Protein AF-A0A832VPX7-F1 (afdb_monomer)

Sequence (442 aa):
MYATSPMLKPSDLQRCLGSTMSDTVELDLESNPQAIRGYAFYDWAKSSFETSVTTAVLPAWFAYIFLKANGLEATVLGVSMTSDAIWSYSVSIAAIFVAILAPSLGVIADRRAIKIWWLRILTYLGAASTFLLAFAPMLGVSQQWVWLIVMFLMANVGLNGAGVFYNALLPHLGTDDEMDAISNRAYAYGYLGGGLLLAVHLIMFLSITGDWVIPFIMASSGVWWLGFACLTFAWVPEPPIENEMEVLGVADSAKFAFGELKKTFGQVTHFRTLFIYMIAYFFFIDGINSVSALAGIYGVTVLGLTTGNLIAIILIIQFVAAPCAIGFTILAKRTSTHYALSFSLVMWVVVIVGALSFAPLVLESHDEYDIQFDWDADGDGIADAEDDDTDGDWYSNAAEEEAGTDPLDPSSTPNPNPSIWLQQRLAGKGQYIVSVGDGTYE

pLDDT: mean 82.17, std 15.71, range [27.91, 98.06]

Foldseek 3Di:
DDDDDDDDDDDPPPPDDDDPDDPPPFLADAFDPLLLVLLLLLLLQLLLCLQLPQAFFVLQVLLVLCCVQDNQWDQDPNDTDGSLRVLLVLVVVLVVVLVLCLLLLLLCLQFDLCLLVQLLVLLCQQLVLLLCLLCLVVDDSNCSSVSSSVSVSSNSNSSSSSVSSSVSLLSNRHGPVCSLVSVLSSNLSNLCSNLVLLVVLLCCVVPDDDPSSSSVSSNVSSVSNNVSNVSSSVRNDRDDDDHHDDDDDSVRSSVVSVVVVVVVVVCCVVVVVVVVVVVVCVVQVCVVVSCSSSVRNCCCPFVVDDSSRSSVVSSVCSVVVSVVSVVLVVVCVVPNPVVSVVVVSVVVVVVVVVVVVSGDDDDDDQLSDQKHWAKQQQQPQDGCVRDQQRQPLPDGPVVCVVLVFDSNQSVGDSDPDGDPVSNVNSVPNMDIHIDGHPPPVD

Nearest PDB structures (foldseek):
  4ja3-assembly1_A  TM=6.221E-01  e=2.555E-04  Escherichia coli K-12
  4ja4-assembly3_C  TM=6.552E-01  e=1.780E-03  Escherichia coli K-12
  4ja4-assembly2_B  TM=5.791E-01  e=1.260E-03  Escherichia coli K-12
  4ja4-assembly1_A  TM=5.749E-01  e=1.633E-03  Escherichia coli K-12
  8dwi-assembly1_A  TM=6.825E-01  e=1.411E-02  Homo sapiens

Secondary structure (DSSP, 8-state):
-------PPPP-----SS----------PPP-HHHHHHHHHHHHHHHHIIIIIIIIIHHHHHHHHHHHHH-S-EEETTEEE-HHHHHHHHHHHHHHHHHHHHHHHHHHHHHSS-HHHHHHHHHHHHHHHHHHGGGGGGS-HHHHHHHHHHHHHHHHHHHHHHHHHHHTTGGGSS-TTTHHHHHHHHHHHHHHHHHHHHHHHHHHHHH---TTHHHHHHHHHHHHHHHHHHHHHHHSPPPP-SSPPP---HHHHHHHHHHHHHHHHHTTTTTHHHHHHHHHHHHHHHHHHHHHHHHHHHHHHTS---HHHHHHHHHHHHHHHHHHHHHHHHHHHHS-HHHHHHHHHHHHHHHHHHHHTTSPPPP-SGGG-SEEEEEESSSSSS-TTT-SSTT-SSS-HHHHHHHT--TT-TTS-SSSS--HHHHHHHTT--EEEEEE-GGGG-

Mean predicted aligned error: 12.52 Å

Radius of gyration: 31.64 Å; Cα contacts (8 Å, |Δi|>4): 541; chains: 1; bounding box: 98×52×101 Å

Solvent-accessible surface area (backbone atoms only — not comparable to full-atom values): 23846 Å² total; per-residue (Å²): 136,82,88,83,88,88,76,86,80,84,74,86,88,77,85,82,88,90,75,93,67,72,90,68,80,79,60,73,47,83,62,44,73,59,32,50,47,13,55,20,31,34,36,21,8,51,23,22,38,56,40,39,36,52,27,27,42,44,30,44,51,44,44,53,43,32,39,75,47,53,42,78,45,40,74,56,98,87,40,77,37,38,56,62,56,54,50,51,51,47,52,50,51,34,51,51,54,42,61,68,45,43,55,36,52,47,50,49,45,76,43,38,69,48,35,61,60,50,28,48,53,24,41,49,45,14,22,49,25,32,30,55,48,33,52,32,82,81,45,62,63,78,50,23,44,58,50,43,51,55,27,50,36,46,17,49,41,10,50,57,57,18,44,55,30,54,60,68,45,53,71,76,44,27,38,86,86,45,44,67,57,53,51,42,50,15,51,28,34,12,26,50,37,9,27,52,53,36,48,54,46,49,51,46,64,75,76,50,90,57,91,60,53,64,30,46,51,32,29,51,24,12,50,44,19,47,60,35,32,50,47,19,70,74,41,40,78,72,61,86,58,91,78,65,64,78,92,61,53,75,68,54,41,34,54,48,33,55,52,51,48,51,52,56,64,70,45,41,84,83,42,50,68,61,53,52,48,51,54,52,48,52,56,53,53,49,52,54,49,49,49,56,61,41,47,22,34,43,39,35,79,66,67,61,41,52,59,68,56,41,34,51,51,52,37,52,48,22,67,53,44,27,59,47,43,54,48,48,53,55,46,24,75,73,73,33,62,70,57,49,51,54,52,52,51,53,53,49,52,54,50,54,57,53,51,60,74,67,56,73,79,81,74,86,52,74,84,66,39,52,72,36,78,39,56,13,51,38,52,84,85,54,38,42,92,80,39,60,38,34,32,61,72,84,56,40,34,70,59,21,58,74,65,71,36,44,48,80,38,59,83,41,57,84,54,97,76,72,57,68,68,55,42,62,64,37,62,85,35,53,44,72,46,77,50,69,36,88,72,74,84,116

Structure (mmCIF, N/CA/C/O backbone):
data_AF-A0A832VPX7-F1
#
_entry.id   AF-A0A832VPX7-F1
#
loop_
_atom_site.group_PDB
_atom_site.id
_atom_site.type_symbol
_atom_site.label_atom_id
_atom_site.label_alt_id
_atom_site.label_comp_id
_atom_site.label_asym_id
_atom_site.label_entity_id
_atom_site.label_seq_id
_atom_site.pdbx_PDB_ins_code
_atom_site.Cartn_x
_atom_site.Cartn_y
_atom_site.Cartn_z
_atom_site.occupancy
_atom_site.B_iso_or_equiv
_atom_site.auth_seq_id
_atom_site.auth_comp_id
_atom_site.auth_asym_id
_atom_site.auth_atom_id
_atom_site.pdbx_PDB_model_num
ATOM 1 N N . MET A 1 1 ? -48.951 17.235 56.067 1.00 32.34 1 MET A N 1
ATOM 2 C CA . MET A 1 1 ? -49.097 15.839 56.521 1.00 32.34 1 MET A CA 1
ATOM 3 C C . MET A 1 1 ? -49.316 14.995 55.273 1.00 32.34 1 MET A C 1
ATOM 5 O O . MET A 1 1 ? -50.330 15.172 54.623 1.00 32.34 1 MET A O 1
ATOM 9 N N . TYR A 1 2 ? -48.285 14.218 54.927 1.00 31.38 2 TYR A N 1
ATOM 10 C CA . TYR A 1 2 ? -48.170 13.157 53.914 1.00 31.38 2 TYR A CA 1
ATOM 11 C C . TYR A 1 2 ? -48.470 13.438 52.430 1.00 31.38 2 TYR A C 1
ATOM 13 O O . TYR A 1 2 ? -49.609 13.509 51.987 1.00 31.38 2 TYR A O 1
ATOM 21 N N . ALA A 1 3 ? -47.369 13.499 51.673 1.00 28.36 3 ALA A N 1
ATOM 22 C CA . ALA A 1 3 ? -47.288 13.256 50.240 1.00 28.36 3 ALA A CA 1
ATOM 23 C C . ALA A 1 3 ? -47.460 11.756 49.943 1.00 28.36 3 ALA A C 1
ATOM 25 O O . ALA A 1 3 ? -46.963 10.913 50.691 1.00 28.36 3 ALA A O 1
ATOM 26 N N . THR A 1 4 ? -48.113 11.433 48.830 1.00 31.73 4 THR A N 1
ATOM 27 C CA . THR A 1 4 ? -48.219 10.071 48.293 1.00 31.73 4 THR A CA 1
ATOM 28 C C . THR A 1 4 ? -47.722 10.057 46.851 1.00 31.73 4 THR A C 1
ATOM 30 O O . THR A 1 4 ? -48.384 10.592 45.963 1.00 31.73 4 THR A O 1
ATOM 33 N N . SER A 1 5 ? -46.558 9.444 46.634 1.00 38.00 5 SER A N 1
ATOM 34 C CA . SER A 1 5 ? -46.060 9.026 45.318 1.00 38.00 5 SER A CA 1
ATOM 35 C C . SER A 1 5 ? -46.785 7.762 44.839 1.00 38.00 5 SER A C 1
ATOM 37 O O . SER A 1 5 ? -47.068 6.877 45.647 1.00 38.00 5 SER A O 1
ATOM 39 N N . PRO A 1 6 ? -47.009 7.626 43.526 1.00 34.66 6 PRO A N 1
ATOM 40 C CA . PRO A 1 6 ? -46.962 6.321 42.854 1.00 34.66 6 PRO A CA 1
ATOM 41 C C . PRO A 1 6 ? -46.186 6.439 41.523 1.00 34.66 6 PRO A C 1
ATOM 43 O O . PRO A 1 6 ? -46.134 7.509 40.935 1.00 34.66 6 PRO A O 1
ATOM 46 N N . MET A 1 7 ? -45.565 5.444 40.902 1.00 27.91 7 MET A N 1
ATOM 47 C CA . MET A 1 7 ? -45.319 4.020 41.118 1.00 27.91 7 MET A CA 1
ATOM 48 C C . MET A 1 7 ? -44.193 3.712 40.112 1.00 27.91 7 MET A C 1
ATOM 50 O O . MET A 1 7 ? -44.372 3.955 38.918 1.00 27.91 7 MET A O 1
ATOM 54 N N . LEU A 1 8 ? -43.044 3.200 40.557 1.00 31.41 8 LEU A N 1
ATOM 55 C CA . LEU A 1 8 ? -42.079 2.575 39.647 1.00 31.41 8 LEU A CA 1
ATOM 56 C C . LEU A 1 8 ? -42.660 1.218 39.223 1.00 31.41 8 LEU A C 1
ATOM 58 O O . LEU A 1 8 ? -43.088 0.436 40.074 1.00 31.41 8 LEU A O 1
ATOM 62 N N . LYS A 1 9 ? -42.730 0.966 37.912 1.00 29.75 9 LYS A N 1
ATOM 63 C CA . LYS A 1 9 ? -43.084 -0.353 37.366 1.00 29.75 9 LYS A CA 1
ATOM 64 C C . LYS A 1 9 ? -41.945 -1.350 37.651 1.00 29.75 9 LYS A C 1
ATOM 66 O O . LYS A 1 9 ? -40.792 -0.922 37.683 1.00 29.75 9 LYS A O 1
ATOM 71 N N . PRO A 1 10 ? -42.242 -2.644 37.866 1.00 31.52 10 PRO A N 1
ATOM 72 C CA . PRO A 1 10 ? -41.242 -3.625 38.277 1.00 31.52 10 PRO A CA 1
ATOM 73 C C . PRO A 1 10 ? -40.282 -3.928 37.126 1.00 31.52 10 PRO A C 1
ATOM 75 O O . PRO A 1 10 ? -40.724 -4.136 35.997 1.00 31.52 10 PRO A O 1
ATOM 78 N N . SER A 1 11 ? -38.987 -3.963 37.429 1.00 33.91 11 SER A N 1
ATOM 79 C CA . SER A 1 11 ? -37.958 -4.538 36.570 1.00 33.91 11 SER A CA 1
ATOM 80 C C . SER A 1 11 ? -38.158 -6.051 36.461 1.00 33.91 11 SER A C 1
ATOM 82 O O . SER A 1 11 ? -38.446 -6.723 37.454 1.00 33.91 11 SER A O 1
ATOM 84 N N . ASP A 1 12 ? -38.010 -6.581 35.246 1.00 33.22 12 ASP A N 1
ATOM 85 C CA . ASP A 1 12 ? -38.087 -8.008 34.937 1.00 33.22 12 ASP A CA 1
ATOM 86 C C . ASP A 1 12 ? -36.925 -8.767 35.595 1.00 33.22 12 ASP A C 1
ATOM 88 O O . ASP A 1 12 ? -35.860 -9.011 35.028 1.00 33.22 12 ASP A O 1
ATOM 92 N N . LEU A 1 13 ? -37.158 -9.147 36.846 1.00 31.12 13 LEU A N 1
ATOM 93 C CA . LEU A 1 13 ? -36.288 -9.919 37.726 1.00 31.12 13 LEU A CA 1
ATOM 94 C C . LEU A 1 13 ? -36.366 -11.418 37.377 1.00 31.12 13 LEU A C 1
ATOM 96 O O . LEU A 1 13 ? -36.665 -12.258 38.222 1.00 31.12 13 LEU A O 1
ATOM 100 N N . GLN A 1 14 ? -36.130 -11.756 36.104 1.00 31.05 14 GLN A N 1
ATOM 101 C CA . GLN A 1 14 ? -36.179 -13.140 35.608 1.00 31.05 14 GLN A CA 1
ATOM 102 C C . GLN A 1 14 ? -34.915 -13.584 34.852 1.00 31.05 14 GLN A C 1
ATOM 104 O O . GLN A 1 14 ? -34.937 -14.548 34.091 1.00 31.05 14 GLN A O 1
ATOM 109 N N . ARG A 1 15 ? -33.775 -12.940 35.127 1.00 31.83 15 ARG A N 1
ATOM 110 C CA . ARG A 1 15 ? -32.436 -13.472 34.821 1.00 31.83 15 ARG A CA 1
ATOM 111 C C . ARG A 1 15 ? -31.688 -13.809 36.111 1.00 31.83 15 ARG A C 1
ATOM 113 O O . ARG A 1 15 ? -30.682 -13.203 36.445 1.00 31.83 15 ARG A O 1
ATOM 120 N N . CYS A 1 16 ? -32.174 -14.808 36.838 1.00 33.25 16 CYS A N 1
ATOM 121 C CA . CYS A 1 16 ? -31.364 -15.512 37.827 1.00 33.25 16 CYS A CA 1
ATOM 122 C C . CYS A 1 16 ? -31.301 -16.984 37.432 1.00 33.25 16 CYS A C 1
ATOM 124 O O . CYS A 1 16 ? -32.295 -17.689 37.575 1.00 33.25 16 CYS A O 1
ATOM 126 N N . LEU A 1 17 ? -30.128 -17.419 36.955 1.00 31.73 17 LEU A N 1
ATOM 127 C CA . LEU A 1 17 ? -29.342 -18.551 37.479 1.00 31.73 17 LEU A CA 1
ATOM 128 C C . LEU A 1 17 ? -28.473 -19.170 36.372 1.00 31.73 17 LEU A C 1
ATOM 130 O O . LEU A 1 17 ? -28.977 -19.854 35.487 1.00 31.73 17 LEU A O 1
ATOM 134 N N . GLY A 1 18 ? -27.153 -18.992 36.498 1.00 28.08 18 GLY A N 1
ATOM 135 C CA . GLY A 1 18 ? -26.171 -19.901 35.900 1.00 28.08 18 GLY A CA 1
ATOM 136 C C . GLY A 1 18 ? -25.191 -19.280 34.910 1.00 28.08 18 GLY A C 1
ATOM 137 O O . GLY A 1 18 ? -25.261 -19.592 33.731 1.00 28.08 18 GLY A O 1
ATOM 138 N N . SER A 1 19 ? -24.270 -18.444 35.396 1.00 29.44 19 SER A N 1
ATOM 139 C CA . SER A 1 19 ? -22.859 -18.358 34.970 1.00 29.44 19 SER A CA 1
ATOM 140 C C . SER A 1 19 ? -22.314 -17.012 35.441 1.00 29.44 19 SER A C 1
ATOM 142 O O . SER A 1 19 ? -22.649 -15.971 34.886 1.00 29.44 19 SER A O 1
ATOM 144 N N . THR A 1 20 ? -21.501 -17.020 36.493 1.00 31.39 20 THR A N 1
ATOM 145 C CA . THR A 1 20 ? -20.632 -15.894 36.843 1.00 31.39 20 THR A CA 1
ATOM 146 C C . THR A 1 20 ? -19.530 -15.811 35.783 1.00 31.39 20 THR A C 1
ATOM 148 O O . THR A 1 20 ? -18.420 -16.297 35.998 1.00 31.39 20 THR A O 1
ATOM 151 N N . MET A 1 21 ? -19.851 -15.282 34.600 1.00 33.69 21 MET A N 1
ATOM 152 C CA . MET A 1 21 ? -18.835 -14.678 33.744 1.00 33.69 21 MET A CA 1
ATOM 153 C C . MET A 1 21 ? -18.564 -13.289 34.300 1.00 33.69 21 MET A C 1
ATOM 155 O O . MET A 1 21 ? -19.514 -12.566 34.571 1.00 33.69 21 MET A O 1
ATOM 159 N N . SER A 1 22 ? -17.274 -13.026 34.519 1.00 31.72 22 SER A N 1
ATOM 160 C CA . SER A 1 22 ? -16.614 -11.737 34.738 1.00 31.72 22 SER A CA 1
ATOM 161 C C . SER A 1 22 ? -17.558 -10.545 34.815 1.00 31.72 22 SER A C 1
ATOM 163 O O . SER A 1 22 ? -18.220 -10.257 33.825 1.00 31.72 22 SER A O 1
ATOM 165 N N . ASP A 1 23 ? -17.536 -9.821 35.935 1.00 31.80 23 ASP A N 1
ATOM 166 C CA . ASP A 1 23 ? -17.990 -8.434 35.994 1.00 31.80 23 ASP A CA 1
ATOM 167 C C . ASP A 1 23 ? -17.291 -7.665 34.856 1.00 31.80 23 ASP A C 1
ATOM 169 O O . ASP A 1 23 ? -16.138 -7.246 34.968 1.00 31.80 23 ASP A O 1
ATOM 173 N N . THR A 1 24 ? -17.929 -7.602 33.689 1.00 35.62 24 THR A N 1
ATOM 174 C CA . THR A 1 24 ? -17.541 -6.726 32.596 1.00 35.62 24 THR A CA 1
ATOM 175 C C . THR A 1 24 ? -17.817 -5.343 33.132 1.00 35.62 24 THR A C 1
ATOM 177 O O . THR A 1 24 ? -18.966 -5.003 33.398 1.00 35.62 24 THR A O 1
ATOM 180 N N . VAL A 1 25 ? -16.753 -4.587 33.388 1.00 38.84 25 VAL A N 1
ATOM 181 C CA . VAL A 1 25 ? -16.848 -3.147 33.608 1.00 38.84 25 VAL A CA 1
ATOM 182 C C . VAL A 1 25 ? -17.647 -2.607 32.425 1.00 38.84 25 VAL A C 1
ATOM 184 O O . VAL A 1 25 ? -17.141 -2.612 31.306 1.00 38.84 25 VAL A O 1
ATOM 187 N N . GLU A 1 26 ? -18.914 -2.259 32.653 1.00 37.91 26 GLU A N 1
ATOM 188 C CA . GLU A 1 26 ? -19.774 -1.635 31.651 1.00 37.91 26 GLU A CA 1
ATOM 189 C C . GLU A 1 26 ? -19.135 -0.284 31.313 1.00 37.91 26 GLU A C 1
ATOM 191 O O . GLU A 1 26 ? -19.320 0.711 32.014 1.00 37.91 26 GLU A O 1
ATOM 196 N N . LEU A 1 27 ? -18.329 -0.256 30.250 1.00 46.91 27 LEU A N 1
ATOM 197 C CA . LEU A 1 27 ? -17.845 0.962 29.600 1.00 46.91 27 LEU A CA 1
ATOM 198 C C . LEU A 1 27 ? -18.983 1.574 28.757 1.00 46.91 27 LEU A C 1
ATOM 200 O O . LEU A 1 27 ? -18.771 1.991 27.622 1.00 46.91 27 LEU A O 1
ATOM 204 N N . ASP A 1 28 ? -20.203 1.612 29.300 1.00 46.22 28 ASP A N 1
ATOM 205 C CA . ASP A 1 28 ? -21.396 2.134 28.633 1.00 46.22 28 ASP A CA 1
ATOM 206 C C . ASP A 1 28 ? -21.359 3.669 28.648 1.00 46.22 28 ASP A C 1
ATOM 208 O O . ASP A 1 28 ? -21.988 4.354 29.459 1.00 46.22 28 ASP A O 1
ATOM 212 N N . LEU A 1 29 ? -20.561 4.232 27.743 1.00 58.62 29 LEU A N 1
ATOM 213 C CA . LEU A 1 29 ? -20.597 5.648 27.395 1.00 58.62 29 LEU A CA 1
ATOM 214 C C . LEU A 1 29 ? -21.685 5.866 26.338 1.00 58.62 29 LEU A C 1
ATOM 216 O O . LEU A 1 29 ? -21.702 5.190 25.310 1.00 58.62 29 LEU A O 1
ATOM 220 N N . GLU A 1 30 ? -22.578 6.840 26.557 1.00 63.47 30 GLU A N 1
ATOM 221 C CA . GLU A 1 30 ? -23.549 7.245 25.533 1.00 63.47 30 GLU A CA 1
ATOM 222 C C . GLU A 1 30 ? -22.826 7.575 24.216 1.00 63.47 30 GLU A C 1
ATOM 224 O O . GLU A 1 30 ? -21.922 8.417 24.168 1.00 63.47 30 GLU A O 1
ATOM 229 N N . SER A 1 31 ? -23.247 6.919 23.131 1.00 71.50 31 SER A N 1
ATOM 230 C CA . SER A 1 31 ? -22.657 7.075 21.804 1.00 71.50 31 SER A CA 1
ATOM 231 C C . SER A 1 31 ? -22.682 8.547 21.372 1.00 71.50 31 SER A C 1
ATOM 233 O O . SER A 1 31 ? -23.756 9.141 21.233 1.00 71.50 31 SER A O 1
ATOM 235 N N . ASN A 1 32 ? -21.517 9.152 21.122 1.00 82.88 32 ASN A N 1
ATOM 236 C CA . ASN A 1 32 ? -21.440 10.513 20.587 1.00 82.88 32 ASN A CA 1
ATOM 237 C C . ASN A 1 32 ? -21.381 10.468 19.046 1.00 82.88 32 ASN A C 1
ATOM 239 O O . ASN A 1 32 ? -20.346 10.084 18.484 1.00 82.88 32 ASN A O 1
ATOM 243 N N . PRO A 1 33 ? -22.425 10.927 18.321 1.00 85.56 33 PRO A N 1
ATOM 244 C CA . PRO A 1 33 ? -22.461 10.859 16.859 1.00 85.56 33 PRO A CA 1
ATOM 245 C C . PRO A 1 33 ? -21.316 11.616 16.176 1.00 85.56 33 PRO A C 1
ATOM 247 O O . PRO A 1 33 ? -20.898 11.251 15.074 1.00 85.56 33 PRO A O 1
ATOM 250 N N . GLN A 1 34 ? -20.807 12.679 16.809 1.00 88.69 34 GLN A N 1
ATOM 251 C CA . GLN A 1 34 ? -19.684 13.453 16.288 1.00 88.69 34 GLN A CA 1
ATOM 252 C C . GLN A 1 34 ? -18.368 12.677 16.406 1.00 88.69 34 GLN A C 1
ATOM 254 O O . GLN A 1 34 ? -17.597 12.650 15.445 1.00 88.69 34 GLN A O 1
ATOM 259 N N . ALA A 1 35 ? -18.141 11.994 17.530 1.00 88.12 35 ALA A N 1
ATOM 260 C CA . ALA A 1 35 ? -16.948 11.178 17.742 1.00 88.12 35 ALA A CA 1
ATOM 261 C C . ALA A 1 35 ? -16.935 9.951 16.814 1.00 88.12 35 ALA A C 1
ATOM 263 O O . ALA A 1 35 ? -15.921 9.679 16.176 1.00 88.12 35 ALA A O 1
ATOM 264 N N . ILE A 1 36 ? -18.081 9.284 16.627 1.00 89.62 36 ILE A N 1
ATOM 265 C CA . ILE A 1 36 ? -18.231 8.165 15.676 1.00 89.62 36 ILE A CA 1
ATOM 266 C C . ILE A 1 36 ? -17.919 8.611 14.242 1.00 89.62 36 ILE A C 1
ATOM 268 O O . ILE A 1 36 ? -17.234 7.914 13.494 1.00 89.62 36 ILE A O 1
ATOM 272 N N . ARG A 1 37 ? -18.393 9.798 13.841 1.00 91.06 37 ARG A N 1
ATOM 273 C CA . ARG A 1 37 ? -18.043 10.376 12.536 1.00 91.06 37 ARG A CA 1
ATOM 274 C C . ARG A 1 37 ? -16.554 10.682 12.438 1.00 91.06 37 ARG A C 1
ATOM 276 O O . ARG A 1 37 ? -15.956 10.354 11.421 1.00 91.06 37 ARG A O 1
ATOM 283 N N . GLY A 1 38 ? -15.959 11.279 13.470 1.00 92.25 38 GLY A N 1
ATOM 284 C CA . GLY A 1 38 ? -14.518 11.528 13.530 1.00 92.25 38 GLY A CA 1
ATOM 285 C C . GLY A 1 38 ? -13.700 10.247 13.371 1.00 92.25 38 GLY A C 1
ATOM 286 O O . GLY A 1 38 ? -12.749 10.230 12.593 1.00 92.25 38 GLY A O 1
ATOM 287 N N . TYR A 1 39 ? -14.117 9.166 14.031 1.00 93.81 39 TYR A N 1
ATOM 288 C CA . TYR A 1 39 ? -13.518 7.840 13.901 1.00 93.81 39 TYR A CA 1
ATOM 289 C C . TYR A 1 39 ? -13.614 7.298 12.466 1.00 93.81 39 TYR A C 1
ATOM 291 O O . TYR A 1 39 ? -12.612 6.858 11.908 1.00 93.81 39 TYR A O 1
ATOM 299 N N . ALA A 1 40 ? -14.777 7.417 11.820 1.00 94.12 40 ALA A N 1
ATOM 300 C CA . ALA A 1 40 ? -14.960 7.004 10.426 1.00 94.12 40 ALA A CA 1
ATOM 301 C C . ALA A 1 40 ? -14.161 7.861 9.421 1.00 94.12 40 ALA A C 1
ATOM 303 O O . ALA A 1 40 ? -13.686 7.355 8.405 1.00 94.12 40 ALA A O 1
ATOM 304 N N . PHE A 1 41 ? -13.969 9.156 9.697 1.00 95.38 41 PHE A N 1
ATOM 305 C CA . PHE A 1 41 ? -13.137 10.026 8.860 1.00 95.38 41 PHE A CA 1
ATOM 306 C C . PHE A 1 41 ? -11.647 9.674 8.911 1.00 95.38 41 PHE A C 1
ATOM 308 O O . PHE A 1 41 ? -10.923 10.026 7.982 1.00 95.38 41 PHE A O 1
ATOM 315 N N . TYR A 1 42 ? -11.187 8.962 9.942 1.00 96.44 42 TYR A N 1
ATOM 316 C CA . TYR A 1 42 ? -9.806 8.491 9.981 1.00 96.44 42 TYR A CA 1
ATOM 317 C C . TYR A 1 42 ? -9.568 7.384 8.947 1.00 96.44 42 TYR A C 1
ATOM 319 O O . TYR A 1 42 ? -8.592 7.448 8.201 1.00 96.44 42 TYR A O 1
ATOM 327 N N . ASP A 1 43 ? -10.494 6.422 8.852 1.00 95.31 43 ASP A N 1
ATOM 328 C CA . ASP A 1 43 ? -10.488 5.398 7.801 1.00 95.31 43 ASP A CA 1
ATOM 329 C C . ASP A 1 43 ? -10.560 6.051 6.415 1.00 95.31 43 ASP A C 1
ATOM 331 O O . ASP A 1 43 ? -9.712 5.797 5.563 1.00 95.31 43 ASP A O 1
ATOM 335 N N . TRP A 1 44 ? -11.492 6.993 6.214 1.00 96.25 44 TRP A N 1
ATOM 336 C CA . TRP A 1 44 ? -11.584 7.795 4.982 1.00 96.25 44 TRP A CA 1
ATOM 337 C C . TRP A 1 44 ? -10.249 8.448 4.597 1.00 96.25 44 TRP A C 1
ATOM 339 O O . TRP A 1 44 ? -9.879 8.502 3.421 1.00 96.25 44 TRP A O 1
ATOM 349 N N . ALA A 1 45 ? -9.538 8.980 5.590 1.00 96.62 45 ALA A N 1
ATOM 350 C CA . ALA A 1 45 ? -8.277 9.665 5.396 1.00 96.62 45 ALA A CA 1
ATOM 351 C C . ALA A 1 45 ? -7.166 8.689 4.994 1.00 96.62 45 ALA A C 1
ATOM 353 O O . ALA A 1 45 ? -6.563 8.852 3.930 1.00 96.62 45 ALA A O 1
ATOM 354 N N . LYS A 1 46 ? -6.907 7.665 5.816 1.00 95.62 46 LYS A N 1
ATOM 355 C CA . LYS A 1 46 ? -5.791 6.731 5.608 1.00 95.62 46 LYS A CA 1
ATOM 356 C C . LYS A 1 46 ? -5.973 5.864 4.363 1.00 95.62 46 LYS A C 1
ATOM 358 O O . LYS A 1 46 ? -4.989 5.527 3.709 1.00 95.62 46 LYS A O 1
ATOM 363 N N . SER A 1 47 ? -7.217 5.572 3.977 1.00 95.56 47 SER A N 1
ATOM 364 C CA . SER A 1 47 ? -7.495 4.747 2.801 1.00 95.56 47 SER A CA 1
ATOM 365 C C . SER A 1 47 ? -7.056 5.388 1.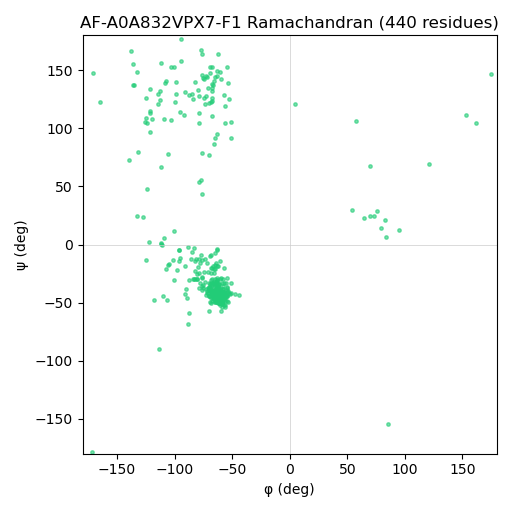487 1.00 95.56 47 SER A C 1
ATOM 367 O O . SER A 1 47 ? -6.875 4.672 0.506 1.00 95.56 47 SER A O 1
ATOM 369 N N . SER A 1 48 ? -6.805 6.701 1.441 1.00 94.81 48 SER A N 1
ATOM 370 C CA . SER A 1 48 ? -6.139 7.328 0.288 1.00 94.81 48 SER A CA 1
ATOM 371 C C . SER A 1 48 ? -4.748 6.742 0.024 1.00 94.81 48 SER A C 1
ATOM 373 O O . SER A 1 48 ? -4.424 6.430 -1.121 1.00 94.81 48 SER A O 1
ATOM 375 N N . PHE A 1 49 ? -3.958 6.518 1.077 1.00 95.44 49 PHE A N 1
ATOM 376 C CA . PHE A 1 49 ? -2.658 5.862 0.992 1.00 95.44 49 PHE A CA 1
ATOM 377 C C . PHE A 1 49 ? -2.811 4.381 0.625 1.00 95.44 49 PHE A C 1
ATOM 379 O O . PHE A 1 49 ? -2.209 3.932 -0.344 1.00 95.44 49 PHE A O 1
ATOM 386 N N . GLU A 1 50 ? -3.672 3.634 1.322 1.00 93.69 50 GLU A N 1
ATOM 387 C CA . GLU A 1 50 ? -3.867 2.192 1.075 1.00 93.69 50 GLU A CA 1
ATOM 388 C C . GLU A 1 50 ? -4.300 1.899 -0.376 1.00 93.69 50 GLU A C 1
ATOM 390 O O . GLU A 1 50 ? -3.841 0.944 -1.005 1.00 93.69 50 GLU A O 1
ATOM 395 N N . THR A 1 51 ? -5.154 2.751 -0.944 1.00 94.00 51 THR A N 1
ATOM 396 C CA . THR A 1 51 ? -5.695 2.558 -2.296 1.00 94.00 51 THR A CA 1
ATOM 397 C C . THR A 1 51 ? -4.801 3.154 -3.377 1.00 94.00 51 THR A C 1
ATOM 399 O O . THR A 1 51 ? -4.329 2.454 -4.265 1.00 94.00 51 THR A O 1
ATOM 402 N N . SER A 1 52 ? -4.530 4.457 -3.323 1.00 94.50 52 SER A N 1
ATOM 403 C CA . SER A 1 52 ? -3.811 5.130 -4.407 1.00 94.50 52 SER A CA 1
ATOM 404 C C . SER A 1 52 ? -2.323 4.824 -4.376 1.00 94.50 52 SER A C 1
ATOM 406 O O . SER A 1 52 ? -1.715 4.629 -5.425 1.00 94.50 52 SER A O 1
ATOM 408 N N . VAL A 1 53 ? -1.732 4.756 -3.185 1.00 94.69 53 VAL A N 1
ATOM 409 C CA . VAL A 1 53 ? -0.295 4.546 -3.034 1.00 94.69 53 VAL A CA 1
ATOM 410 C C . VAL A 1 53 ? -0.012 3.053 -3.008 1.00 94.69 53 VAL A C 1
ATOM 412 O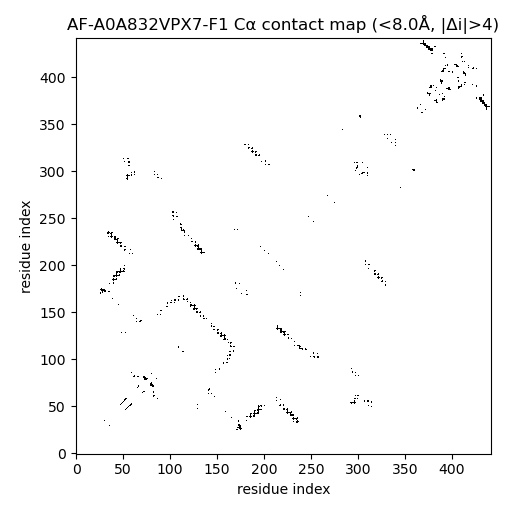 O . VAL A 1 53 ? 0.513 2.547 -3.987 1.00 94.69 53 VAL A O 1
ATOM 415 N N . THR A 1 54 ? -0.418 2.333 -1.962 1.00 92.31 54 THR A N 1
ATOM 416 C CA . THR A 1 54 ? -0.009 0.936 -1.744 1.00 92.31 54 THR A CA 1
ATOM 417 C C . THR A 1 54 ? -0.452 -0.022 -2.847 1.00 92.31 54 THR A C 1
ATOM 419 O O . THR A 1 54 ? 0.310 -0.924 -3.180 1.00 92.31 54 THR A O 1
ATOM 422 N N . THR A 1 55 ? -1.645 0.152 -3.423 1.00 92.19 55 THR A N 1
ATOM 423 C CA . THR A 1 55 ? -2.216 -0.845 -4.348 1.00 92.19 55 THR A CA 1
ATOM 424 C C . THR A 1 55 ? -2.265 -0.396 -5.802 1.00 92.19 55 THR A C 1
ATOM 426 O O . THR A 1 55 ? -1.902 -1.175 -6.677 1.00 92.19 55 THR A O 1
ATOM 429 N N . ALA A 1 56 ? -2.691 0.834 -6.094 1.00 94.00 56 ALA A N 1
ATOM 430 C CA . ALA A 1 56 ? -3.013 1.215 -7.469 1.00 94.00 56 ALA A CA 1
ATOM 431 C C . ALA A 1 56 ? -1.850 1.825 -8.268 1.00 94.00 56 ALA A C 1
ATOM 433 O O . ALA A 1 56 ? -1.711 1.524 -9.451 1.00 94.00 56 ALA A O 1
ATOM 434 N N . VAL A 1 57 ? -1.050 2.718 -7.670 1.00 95.00 57 VAL A N 1
ATOM 435 C CA . VAL A 1 57 ? -0.111 3.562 -8.439 1.00 95.00 57 VAL A CA 1
ATOM 436 C C . VAL A 1 57 ? 1.349 3.324 -8.073 1.00 95.00 57 VAL A C 1
ATOM 438 O O . VAL A 1 57 ? 2.175 3.178 -8.975 1.00 95.00 57 VAL A O 1
ATOM 441 N N . LEU A 1 58 ? 1.696 3.286 -6.779 1.00 94.75 58 LEU A N 1
ATOM 442 C CA . LEU A 1 58 ? 3.102 3.182 -6.372 1.00 94.75 58 LEU A CA 1
ATOM 443 C C . LEU A 1 58 ? 3.762 1.871 -6.820 1.00 94.75 58 LEU A C 1
ATOM 445 O O . LEU A 1 58 ? 4.889 1.974 -7.290 1.00 94.75 58 LEU A O 1
ATOM 449 N N . PRO A 1 59 ? 3.127 0.683 -6.753 1.00 93.06 59 PRO A N 1
ATOM 450 C CA . PRO A 1 59 ? 3.751 -0.550 -7.233 1.00 93.06 59 PRO A CA 1
ATOM 451 C C . PRO A 1 59 ? 4.148 -0.477 -8.710 1.00 93.06 59 PRO A C 1
ATOM 453 O O . PRO A 1 59 ? 5.286 -0.775 -9.065 1.00 93.06 59 PRO A O 1
ATOM 456 N N . ALA A 1 60 ? 3.237 0.007 -9.559 1.00 92.62 60 ALA A N 1
ATOM 457 C CA . ALA A 1 60 ? 3.476 0.177 -10.989 1.00 92.62 60 ALA A CA 1
ATOM 458 C C . ALA A 1 60 ? 4.602 1.184 -11.257 1.00 92.62 60 ALA A C 1
ATOM 460 O O . ALA A 1 60 ? 5.504 0.947 -12.061 1.00 92.62 60 ALA A O 1
ATOM 461 N N . TRP A 1 61 ? 4.565 2.318 -10.552 1.00 93.62 61 TRP A N 1
ATOM 462 C CA . TRP A 1 61 ? 5.586 3.348 -10.683 1.00 93.62 61 TRP A CA 1
ATOM 463 C C . TRP A 1 61 ? 6.949 2.868 -10.179 1.00 93.62 61 TRP A C 1
ATOM 465 O O . TRP A 1 61 ? 7.962 3.112 -10.827 1.00 93.62 61 TRP A O 1
ATOM 475 N N . PHE A 1 62 ? 6.978 2.138 -9.066 1.00 93.94 62 PHE A N 1
ATOM 476 C CA . PHE A 1 62 ? 8.183 1.542 -8.512 1.00 93.94 62 PHE A CA 1
ATOM 477 C C . PHE A 1 62 ? 8.803 0.534 -9.483 1.00 93.94 62 PHE A C 1
ATOM 479 O O . PHE A 1 62 ? 9.990 0.659 -9.769 1.00 93.94 62 PHE A O 1
ATOM 486 N N . ALA A 1 63 ? 8.017 -0.394 -10.040 1.00 91.88 63 ALA A N 1
ATOM 487 C CA . ALA A 1 63 ? 8.495 -1.363 -11.029 1.00 91.88 63 ALA A CA 1
ATOM 488 C C . ALA A 1 63 ? 9.128 -0.667 -12.243 1.00 91.88 63 ALA A C 1
ATOM 490 O O . ALA A 1 63 ? 10.235 -1.009 -12.655 1.00 91.88 63 ALA A O 1
ATOM 491 N N . TYR A 1 64 ? 8.475 0.378 -12.761 1.00 91.56 64 TYR A N 1
ATOM 492 C CA . TYR A 1 64 ? 8.998 1.171 -13.874 1.00 91.56 64 TYR A CA 1
ATOM 493 C C . TYR A 1 64 ? 10.319 1.881 -13.535 1.00 91.56 64 TYR A C 1
ATOM 495 O O . TYR A 1 64 ? 11.276 1.832 -14.308 1.00 91.56 64 TYR A O 1
ATOM 503 N N . ILE A 1 65 ? 10.395 2.545 -12.378 1.00 92.19 65 ILE A N 1
ATOM 504 C CA . ILE A 1 65 ? 11.607 3.257 -11.948 1.00 92.19 65 ILE A CA 1
ATOM 505 C C . ILE A 1 65 ? 12.744 2.277 -11.651 1.00 92.19 65 ILE A C 1
ATOM 507 O O . ILE A 1 65 ? 13.894 2.564 -11.978 1.00 92.19 65 ILE A O 1
ATOM 511 N N . PHE A 1 66 ? 12.431 1.120 -11.071 1.00 91.25 66 PHE A N 1
ATOM 512 C CA . PHE A 1 66 ? 13.390 0.052 -10.831 1.00 91.25 66 PHE A CA 1
ATOM 513 C C . PHE A 1 66 ? 13.979 -0.471 -12.142 1.00 91.25 66 PHE A C 1
ATOM 515 O O . PHE A 1 66 ? 15.201 -0.488 -12.282 1.00 91.25 66 PHE A O 1
ATOM 522 N N . LEU A 1 67 ? 13.120 -0.799 -13.114 1.00 89.50 67 LEU A N 1
ATOM 523 C CA . LEU A 1 67 ? 13.527 -1.251 -14.444 1.00 89.50 67 LEU A CA 1
ATOM 524 C C . LEU A 1 67 ? 14.432 -0.220 -15.125 1.00 89.50 67 LEU A C 1
ATOM 526 O O . LEU A 1 67 ? 15.490 -0.553 -15.650 1.00 89.50 67 LEU A O 1
ATOM 530 N N . LYS A 1 68 ? 14.054 1.060 -15.053 1.00 88.00 68 LYS A N 1
ATOM 531 C CA . LYS A 1 68 ? 14.834 2.164 -15.621 1.00 88.00 68 LYS A CA 1
ATOM 532 C C . LYS A 1 68 ? 16.198 2.355 -14.946 1.00 88.00 68 LYS A C 1
ATOM 534 O O . LYS A 1 68 ? 17.120 2.860 -15.583 1.00 88.00 68 LYS A O 1
ATOM 539 N N . ALA A 1 69 ? 16.318 2.023 -13.663 1.00 88.38 69 ALA A N 1
ATOM 540 C CA . ALA A 1 69 ? 17.533 2.234 -12.885 1.00 88.38 69 ALA A CA 1
ATOM 541 C C . ALA A 1 69 ? 18.507 1.049 -12.933 1.00 88.38 69 ALA A C 1
ATOM 543 O O . ALA A 1 69 ? 19.714 1.284 -12.953 1.00 88.38 69 ALA A O 1
ATOM 544 N N . ASN A 1 70 ? 18.000 -0.188 -12.924 1.00 86.69 70 ASN A N 1
ATOM 545 C CA . ASN A 1 70 ? 18.811 -1.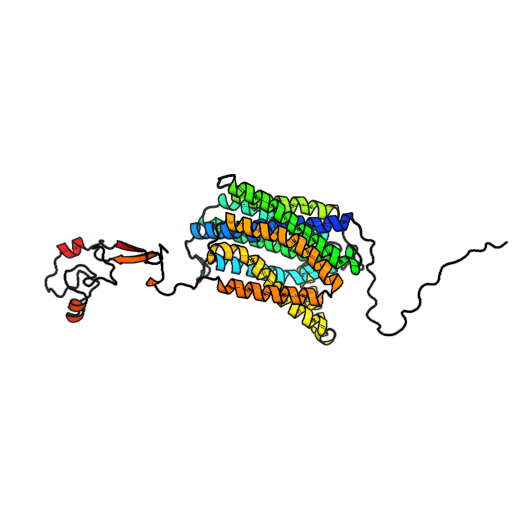397 -12.736 1.00 86.69 70 ASN A CA 1
ATOM 546 C C . ASN A 1 70 ? 18.654 -2.440 -13.858 1.00 86.69 70 ASN A C 1
ATOM 548 O O . ASN A 1 70 ? 19.474 -3.344 -13.944 1.00 86.69 70 ASN A O 1
ATOM 552 N N . GLY A 1 71 ? 17.643 -2.324 -14.725 1.00 84.50 71 GLY A N 1
ATOM 553 C CA . GLY A 1 71 ? 17.246 -3.404 -15.633 1.00 84.50 71 GLY A CA 1
ATOM 554 C C . GLY A 1 71 ? 16.279 -4.387 -14.963 1.00 84.50 71 GLY A C 1
ATOM 555 O O . GLY A 1 71 ? 15.538 -4.012 -14.054 1.00 84.50 71 GLY A O 1
ATOM 556 N N . LEU A 1 72 ? 16.247 -5.634 -15.439 1.00 83.19 72 LEU A N 1
ATOM 557 C CA . LEU A 1 72 ? 15.322 -6.664 -14.939 1.00 83.19 72 LEU A CA 1
ATOM 558 C C . LEU A 1 72 ? 15.624 -7.077 -13.491 1.00 83.19 72 LEU A C 1
ATOM 560 O O . LEU A 1 72 ? 14.708 -7.344 -12.712 1.00 83.19 72 LEU A O 1
ATOM 564 N N . GLU A 1 73 ? 16.900 -7.057 -13.114 1.00 86.62 73 GLU A N 1
ATOM 565 C CA . GLU A 1 73 ? 17.373 -7.475 -11.800 1.00 86.62 73 GLU A CA 1
ATOM 566 C C . GLU A 1 73 ? 18.338 -6.448 -11.209 1.00 86.62 73 GLU A C 1
ATOM 568 O O . GLU A 1 73 ? 19.102 -5.796 -11.917 1.00 86.62 73 GLU A O 1
ATOM 573 N N . ALA A 1 74 ? 18.338 -6.334 -9.882 1.00 83.75 74 ALA A N 1
ATOM 574 C CA . ALA A 1 74 ? 19.362 -5.611 -9.143 1.00 83.75 74 ALA A CA 1
ATOM 575 C C . ALA A 1 74 ? 20.037 -6.549 -8.147 1.00 83.75 74 ALA A C 1
ATOM 577 O O . ALA A 1 74 ? 19.369 -7.255 -7.391 1.00 83.75 74 ALA A O 1
ATOM 578 N N . THR A 1 75 ? 21.367 -6.517 -8.094 1.00 83.44 75 THR A N 1
ATOM 579 C CA . THR A 1 75 ? 22.117 -7.233 -7.061 1.00 83.44 75 THR A CA 1
ATOM 580 C C . THR A 1 75 ? 22.073 -6.446 -5.754 1.00 83.44 75 THR A C 1
ATOM 582 O O . THR A 1 75 ? 22.771 -5.445 -5.582 1.00 83.44 75 THR A O 1
ATOM 585 N N . VAL A 1 76 ? 21.264 -6.911 -4.804 1.00 78.31 76 VAL A N 1
ATOM 586 C CA . VAL A 1 76 ? 21.144 -6.337 -3.460 1.00 78.31 76 VAL A CA 1
ATOM 587 C C . VAL A 1 76 ? 21.704 -7.342 -2.457 1.00 78.31 76 VAL A C 1
ATOM 589 O O . VAL A 1 76 ? 21.289 -8.494 -2.418 1.00 78.31 76 VAL A O 1
ATOM 592 N N . LEU A 1 77 ? 22.683 -6.922 -1.646 1.00 80.19 77 LEU A N 1
ATOM 593 C CA . LEU A 1 77 ? 23.339 -7.781 -0.642 1.00 80.19 77 LEU A CA 1
ATOM 594 C C . LEU A 1 77 ? 23.916 -9.100 -1.211 1.00 80.19 77 LEU A C 1
ATOM 596 O O . LEU A 1 77 ? 24.002 -10.098 -0.500 1.00 80.19 77 LEU A O 1
ATOM 600 N N . GLY A 1 78 ? 24.337 -9.097 -2.481 1.00 79.25 78 GLY A N 1
ATOM 601 C CA . GLY A 1 78 ? 24.913 -10.266 -3.157 1.00 79.25 78 GLY A CA 1
ATOM 602 C C . GLY A 1 78 ? 23.890 -11.241 -3.749 1.00 79.25 78 GLY A C 1
ATOM 603 O O . GLY A 1 78 ? 24.291 -12.290 -4.241 1.00 79.25 78 GLY A O 1
ATOM 604 N N . VAL A 1 79 ? 22.597 -10.903 -3.723 1.00 85.44 79 VAL A N 1
ATOM 605 C CA . VAL A 1 79 ? 21.519 -11.676 -4.352 1.00 85.44 79 VAL A CA 1
ATOM 606 C C . VAL A 1 79 ? 20.917 -10.841 -5.480 1.00 85.44 79 VAL A C 1
ATOM 608 O O . VAL A 1 79 ? 20.600 -9.670 -5.267 1.00 85.44 79 VAL A O 1
ATOM 611 N N . SER A 1 80 ? 20.781 -11.413 -6.677 1.00 86.62 80 SER A N 1
ATOM 612 C CA . SER A 1 80 ? 20.039 -10.781 -7.773 1.00 86.62 80 SER A CA 1
ATOM 613 C C . SER A 1 80 ? 18.544 -10.887 -7.508 1.00 86.62 80 SER A C 1
ATOM 615 O O . SER A 1 80 ? 18.034 -11.964 -7.206 1.00 86.62 80 SER A O 1
ATOM 617 N N . MET A 1 81 ? 17.859 -9.748 -7.535 1.00 87.19 81 MET A N 1
ATOM 618 C CA . MET A 1 81 ? 16.455 -9.649 -7.158 1.00 87.19 81 MET A CA 1
ATOM 619 C C . MET A 1 81 ? 15.696 -8.792 -8.164 1.00 87.19 81 MET A C 1
ATOM 621 O O . MET A 1 81 ? 16.159 -7.719 -8.560 1.00 87.19 81 MET A O 1
ATOM 625 N N . THR A 1 82 ? 14.505 -9.249 -8.528 1.00 89.50 82 THR A N 1
ATOM 626 C CA . THR A 1 82 ? 13.543 -8.523 -9.357 1.00 89.50 82 THR A CA 1
ATOM 627 C C . THR A 1 82 ? 12.813 -7.442 -8.550 1.00 89.50 82 THR A C 1
ATOM 629 O O . THR A 1 82 ? 12.869 -7.389 -7.313 1.00 89.50 82 THR A O 1
ATOM 632 N N . SER A 1 83 ? 12.104 -6.549 -9.248 1.00 87.69 83 SER A N 1
ATOM 633 C CA . SER A 1 83 ? 11.367 -5.448 -8.609 1.00 87.69 83 SER A CA 1
ATOM 634 C C . SER A 1 83 ? 10.296 -5.926 -7.613 1.00 87.69 83 SER A C 1
ATOM 636 O O . SER A 1 83 ? 10.182 -5.387 -6.512 1.00 87.69 83 SER A O 1
ATOM 638 N N . ASP A 1 84 ? 9.545 -6.970 -7.947 1.00 87.75 84 ASP A N 1
ATOM 639 C CA . ASP A 1 84 ? 8.501 -7.556 -7.107 1.00 87.75 84 ASP A CA 1
ATOM 640 C C . ASP A 1 84 ? 9.067 -8.258 -5.869 1.00 87.75 84 ASP A C 1
ATOM 642 O O . ASP A 1 84 ? 8.518 -8.104 -4.773 1.00 87.75 84 ASP A O 1
ATOM 646 N N . ALA A 1 85 ? 10.220 -8.923 -5.999 1.00 89.50 85 ALA A N 1
ATOM 647 C CA . ALA A 1 85 ? 10.943 -9.475 -4.861 1.00 89.50 85 ALA A CA 1
ATOM 648 C C . ALA A 1 85 ? 11.341 -8.361 -3.881 1.00 89.50 85 ALA A C 1
ATOM 650 O O . ALA A 1 85 ? 11.008 -8.423 -2.696 1.00 89.50 85 ALA A O 1
ATOM 651 N N . ILE A 1 86 ? 11.988 -7.296 -4.365 1.00 89.69 86 ILE A N 1
ATOM 652 C CA . ILE A 1 86 ? 12.410 -6.164 -3.523 1.00 89.69 86 ILE A CA 1
ATOM 653 C C . ILE A 1 86 ? 11.211 -5.481 -2.853 1.00 89.69 86 ILE A C 1
ATOM 655 O O . ILE A 1 86 ? 11.282 -5.134 -1.668 1.00 89.69 86 ILE A O 1
ATOM 659 N N . TRP A 1 87 ? 10.098 -5.318 -3.572 1.00 89.88 87 TRP A N 1
ATOM 660 C CA . TRP A 1 87 ? 8.852 -4.804 -3.005 1.00 89.88 87 TRP A CA 1
ATOM 661 C C . TRP A 1 87 ? 8.347 -5.692 -1.859 1.00 89.88 87 TRP A C 1
ATOM 663 O O . TRP A 1 87 ? 8.080 -5.197 -0.761 1.00 89.88 87 TRP A O 1
ATOM 673 N N . SER A 1 88 ? 8.291 -7.009 -2.074 1.00 89.44 88 SER A N 1
ATOM 674 C CA . SER A 1 88 ? 7.838 -7.986 -1.078 1.00 89.44 88 SER A CA 1
ATOM 675 C C . SER A 1 88 ? 8.714 -8.010 0.178 1.00 89.44 88 SER A C 1
ATOM 677 O O . SER A 1 88 ? 8.205 -7.970 1.305 1.00 89.44 88 SER A O 1
ATOM 679 N N . TYR A 1 89 ? 10.040 -7.967 0.018 1.00 88.94 89 TYR A N 1
ATOM 680 C CA . TYR A 1 89 ? 10.954 -7.839 1.154 1.00 88.94 89 TYR A CA 1
ATOM 681 C C . TYR A 1 89 ? 10.769 -6.515 1.894 1.00 88.94 89 TYR A C 1
ATOM 683 O O . TYR A 1 89 ? 10.808 -6.498 3.122 1.00 88.94 89 TYR A O 1
ATOM 691 N N . SER A 1 90 ? 10.511 -5.417 1.180 1.00 86.69 90 SER A N 1
ATOM 692 C CA . SER A 1 90 ? 10.263 -4.110 1.798 1.00 86.69 90 SER A CA 1
ATOM 693 C C . SER A 1 90 ? 9.003 -4.124 2.668 1.00 86.69 90 SER A C 1
ATOM 695 O O . SER A 1 90 ? 9.044 -3.673 3.813 1.00 86.69 90 SER A O 1
ATOM 697 N N . VAL A 1 91 ? 7.906 -4.703 2.167 1.00 86.06 91 VAL A N 1
ATOM 698 C CA . VAL A 1 91 ? 6.667 -4.914 2.937 1.00 86.06 91 VAL A CA 1
ATOM 699 C C . VAL A 1 91 ? 6.926 -5.814 4.150 1.00 86.06 91 VAL A C 1
ATOM 701 O O . VAL A 1 91 ? 6.509 -5.486 5.260 1.00 86.06 91 VAL A O 1
ATOM 704 N N . SER A 1 92 ? 7.674 -6.906 3.972 1.00 88.25 92 SER A N 1
ATOM 705 C CA . SER A 1 92 ? 8.009 -7.849 5.049 1.00 88.25 92 SER A CA 1
ATOM 706 C C . SER A 1 92 ? 8.852 -7.201 6.153 1.00 88.25 92 SER A C 1
ATOM 708 O O . SER A 1 92 ? 8.583 -7.386 7.339 1.00 88.25 92 SER A O 1
ATOM 710 N N . ILE A 1 93 ? 9.843 -6.383 5.786 1.00 87.94 93 ILE A N 1
ATOM 711 C CA . ILE A 1 93 ? 10.657 -5.613 6.736 1.00 87.94 93 ILE A CA 1
ATOM 712 C C . ILE A 1 93 ? 9.780 -4.608 7.493 1.00 87.94 93 ILE A C 1
ATOM 714 O O . ILE A 1 93 ? 9.927 -4.477 8.710 1.00 87.94 93 ILE A O 1
ATOM 718 N N . ALA A 1 94 ? 8.838 -3.945 6.810 1.00 84.94 94 ALA A N 1
ATOM 719 C CA . ALA A 1 94 ? 7.862 -3.058 7.446 1.00 84.94 94 ALA A CA 1
ATOM 720 C C . ALA A 1 94 ? 7.040 -3.806 8.500 1.00 84.94 94 ALA A C 1
ATOM 722 O O . ALA A 1 94 ? 6.924 -3.352 9.639 1.00 84.94 94 ALA A O 1
ATOM 723 N N . ALA A 1 95 ? 6.509 -4.973 8.127 1.00 83.81 95 ALA A N 1
ATOM 724 C CA . ALA A 1 95 ? 5.693 -5.809 8.993 1.00 83.81 95 ALA A CA 1
ATOM 725 C C . ALA A 1 95 ? 6.477 -6.289 10.222 1.00 83.81 95 ALA A C 1
ATOM 727 O O . ALA A 1 95 ? 5.974 -6.187 11.339 1.00 83.81 95 ALA A O 1
ATOM 728 N N . ILE A 1 96 ? 7.733 -6.724 10.056 1.00 87.12 96 ILE A N 1
ATOM 729 C CA . ILE A 1 96 ? 8.611 -7.114 11.172 1.00 87.12 96 ILE A CA 1
ATOM 730 C C . ILE A 1 96 ? 8.888 -5.923 12.092 1.00 87.12 96 ILE A C 1
ATOM 732 O O . ILE A 1 96 ? 8.807 -6.049 13.315 1.00 87.12 96 ILE A O 1
ATOM 736 N N . PHE A 1 97 ? 9.191 -4.754 11.524 1.00 85.81 97 PHE A N 1
ATOM 737 C CA . PHE A 1 97 ? 9.454 -3.549 12.305 1.00 85.81 97 PHE A CA 1
ATOM 738 C C . PHE A 1 97 ? 8.232 -3.154 13.145 1.00 85.81 97 PHE A C 1
ATOM 740 O O . PHE A 1 97 ? 8.348 -2.908 14.347 1.00 85.81 97 PHE A O 1
ATOM 747 N N . VAL A 1 98 ? 7.042 -3.180 12.541 1.00 82.88 98 VAL A N 1
ATOM 748 C CA . VAL A 1 98 ? 5.771 -2.956 13.238 1.00 82.88 98 VAL A CA 1
ATOM 749 C C . VAL A 1 98 ? 5.524 -4.037 14.286 1.00 82.88 98 VAL A C 1
ATOM 751 O O . VAL A 1 98 ? 5.154 -3.691 15.399 1.00 82.88 98 VAL A O 1
ATOM 754 N N . ALA A 1 99 ? 5.767 -5.316 13.997 1.00 84.44 99 ALA A N 1
ATOM 755 C CA . ALA A 1 99 ? 5.562 -6.410 14.947 1.00 84.44 99 ALA A CA 1
ATOM 756 C C . ALA A 1 99 ? 6.446 -6.277 16.200 1.00 84.44 99 ALA A C 1
ATOM 758 O O . ALA A 1 99 ? 6.012 -6.618 17.299 1.00 84.44 99 ALA A O 1
ATOM 759 N N . ILE A 1 100 ? 7.660 -5.736 16.060 1.00 85.31 100 ILE A N 1
ATOM 760 C CA . ILE A 1 100 ? 8.556 -5.442 17.190 1.00 85.31 100 ILE A CA 1
ATOM 761 C C . ILE A 1 100 ? 8.046 -4.242 18.002 1.00 85.31 100 ILE A C 1
ATOM 763 O O . ILE A 1 100 ? 8.110 -4.257 19.234 1.00 85.31 100 ILE A O 1
ATOM 767 N N . LEU A 1 101 ? 7.528 -3.206 17.337 1.00 82.44 101 LEU A N 1
ATOM 768 C CA . LEU A 1 101 ? 7.013 -2.004 17.999 1.00 82.44 101 LEU A CA 1
ATOM 769 C C . LEU A 1 101 ? 5.623 -2.206 18.617 1.00 82.44 101 LEU A C 1
ATOM 771 O O . LEU A 1 101 ? 5.340 -1.629 19.669 1.00 82.44 101 LEU A O 1
ATOM 775 N N . ALA A 1 102 ? 4.771 -3.031 18.013 1.00 80.88 102 ALA A N 1
ATOM 776 C CA . ALA A 1 102 ? 3.362 -3.193 18.361 1.00 80.88 102 ALA A CA 1
ATOM 777 C C . ALA A 1 102 ? 3.126 -3.558 19.838 1.00 80.88 102 ALA A C 1
ATOM 779 O O . ALA A 1 102 ? 2.279 -2.909 20.446 1.00 80.88 102 ALA A O 1
ATOM 780 N N . PRO A 1 103 ? 3.887 -4.474 20.479 1.00 79.62 103 PRO A N 1
ATOM 781 C CA . PRO A 1 103 ? 3.797 -4.713 21.921 1.00 79.62 103 PRO A CA 1
ATOM 782 C C . PRO A 1 103 ? 3.984 -3.455 22.772 1.00 79.62 103 PRO A C 1
ATOM 784 O O . PRO A 1 103 ? 3.239 -3.219 23.721 1.00 79.62 103 PRO A O 1
ATOM 787 N N . SER A 1 104 ? 4.982 -2.636 22.431 1.00 78.44 104 SER A N 1
ATOM 788 C CA . SER A 1 104 ? 5.273 -1.408 23.172 1.00 78.44 104 SER A CA 1
ATOM 789 C C . SER A 1 104 ? 4.198 -0.345 22.942 1.00 78.44 104 SER A C 1
ATOM 791 O O . SER A 1 104 ? 3.753 0.284 23.900 1.00 78.44 104 SER A O 1
ATOM 793 N N . LEU A 1 105 ? 3.726 -0.198 21.699 1.00 79.25 105 LEU A N 1
ATOM 794 C CA . LEU A 1 105 ? 2.651 0.729 21.348 1.00 79.25 105 LEU A CA 1
ATOM 795 C C . LEU A 1 105 ? 1.320 0.318 21.986 1.00 79.25 105 LEU A C 1
ATOM 797 O O . LEU A 1 105 ? 0.623 1.182 22.503 1.00 79.25 105 LEU A O 1
ATOM 801 N N . GLY A 1 106 ? 1.003 -0.979 22.013 1.00 78.38 106 GLY A N 1
ATOM 802 C CA . GLY A 1 106 ? -0.219 -1.516 22.612 1.00 78.38 106 GLY A CA 1
ATOM 803 C C . GLY A 1 106 ? -0.297 -1.246 24.112 1.00 78.38 106 GLY A C 1
ATOM 804 O O . GLY A 1 106 ? -1.274 -0.682 24.582 1.00 78.38 106 GLY A O 1
ATOM 805 N N . VAL A 1 107 ? 0.777 -1.512 24.864 1.00 73.62 107 VAL A N 1
ATOM 806 C CA . VAL A 1 107 ? 0.794 -1.212 26.309 1.00 73.62 107 VAL A CA 1
ATOM 807 C C . VAL A 1 107 ? 0.687 0.286 26.590 1.00 73.62 107 VAL A C 1
ATOM 809 O O . VAL A 1 107 ? 0.027 0.687 27.549 1.00 73.62 107 VAL A O 1
ATOM 812 N N . ILE A 1 108 ? 1.312 1.127 25.760 1.00 73.69 108 ILE A N 1
ATOM 813 C CA . ILE A 1 108 ? 1.162 2.583 25.866 1.00 73.69 108 ILE A CA 1
ATOM 814 C C . ILE A 1 108 ? -0.286 2.995 25.566 1.00 73.69 108 ILE A C 1
ATOM 816 O O . ILE A 1 108 ? -0.824 3.832 26.288 1.00 73.69 108 ILE A O 1
ATOM 820 N N . ALA A 1 109 ? -0.911 2.405 24.542 1.00 71.50 109 ALA A N 1
ATOM 821 C CA . ALA A 1 109 ? -2.299 2.665 24.175 1.00 71.50 109 ALA A CA 1
ATOM 822 C C . ALA A 1 109 ? -3.273 2.245 25.286 1.00 71.50 109 ALA A C 1
ATOM 824 O O . ALA A 1 109 ? -4.215 2.976 25.571 1.00 71.50 109 ALA A O 1
ATOM 825 N N . ASP A 1 110 ? -3.025 1.118 25.948 1.00 70.81 110 ASP A N 1
ATOM 826 C CA . ASP A 1 110 ? -3.935 0.565 26.953 1.00 70.81 110 ASP A CA 1
ATOM 827 C C . ASP A 1 110 ? -3.840 1.266 28.315 1.00 70.81 110 ASP A C 1
ATOM 829 O O . ASP A 1 110 ? -4.791 1.225 29.092 1.00 70.81 110 ASP A O 1
ATOM 833 N N . ARG A 1 111 ? -2.700 1.896 28.640 1.00 68.56 111 ARG A N 1
ATOM 834 C CA . ARG A 1 111 ? -2.414 2.381 30.008 1.00 68.56 111 ARG A CA 1
ATOM 835 C C . ARG A 1 111 ? -2.128 3.874 30.142 1.00 68.56 111 ARG A C 1
ATOM 837 O O . ARG A 1 111 ? -1.826 4.328 31.247 1.00 68.56 111 ARG A O 1
ATOM 844 N N . ARG A 1 112 ? -2.200 4.648 29.052 1.00 69.00 112 ARG A N 1
ATOM 845 C CA . ARG A 1 112 ? -2.063 6.116 29.090 1.00 69.00 112 ARG A CA 1
ATOM 846 C C . ARG A 1 112 ? -3.092 6.835 28.218 1.00 69.00 112 ARG A C 1
ATOM 848 O O . ARG A 1 112 ? -3.300 6.451 27.069 1.00 69.00 112 ARG A O 1
ATOM 855 N N . ALA A 1 113 ? -3.668 7.925 28.729 1.00 71.00 113 ALA A N 1
ATOM 856 C CA . ALA A 1 113 ? -4.601 8.793 28.003 1.00 71.00 113 ALA A CA 1
ATOM 857 C C . ALA A 1 113 ? -3.868 9.717 27.004 1.00 71.00 113 ALA A C 1
ATOM 859 O O . ALA A 1 113 ? -3.922 10.942 27.081 1.00 71.00 113 ALA A O 1
ATOM 860 N N . ILE A 1 114 ? -3.087 9.118 26.101 1.00 78.81 114 ILE A N 1
ATOM 861 C CA . ILE A 1 114 ? -2.325 9.808 25.045 1.00 78.81 114 ILE A CA 1
ATOM 862 C C . ILE A 1 114 ? -2.517 9.128 23.679 1.00 78.81 114 ILE A C 1
ATOM 864 O O . ILE A 1 114 ? -1.652 9.221 22.802 1.00 78.81 114 ILE A O 1
ATOM 868 N N . LYS A 1 115 ? -3.636 8.418 23.498 1.00 85.06 115 LYS A N 1
ATOM 869 C CA . LYS A 1 115 ? -3.997 7.683 22.282 1.00 85.06 115 LYS A CA 1
ATOM 870 C C . LYS A 1 115 ? -4.107 8.628 21.092 1.00 85.06 115 LYS A C 1
ATOM 872 O O . LYS A 1 115 ? -3.489 8.362 20.064 1.00 85.06 115 LYS A O 1
ATOM 877 N N . ILE A 1 116 ? -4.810 9.760 21.222 1.00 86.56 116 ILE A N 1
ATOM 878 C CA . ILE A 1 116 ? -4.936 10.742 20.131 1.00 86.56 116 ILE A CA 1
ATOM 879 C C . ILE A 1 116 ? -3.594 11.430 19.874 1.00 86.56 116 ILE A C 1
ATOM 881 O O . ILE A 1 116 ? -3.260 11.719 18.725 1.00 86.56 116 ILE A O 1
ATOM 885 N N . TRP A 1 117 ? -2.780 11.657 20.907 1.00 87.62 117 TRP A N 1
ATOM 886 C CA . TRP A 1 117 ? -1.450 12.246 20.733 1.00 87.62 117 TRP A CA 1
ATOM 887 C C . TRP A 1 117 ? -0.511 11.348 19.910 1.00 87.62 117 TRP A C 1
ATOM 889 O O . TRP A 1 117 ? 0.081 11.814 18.932 1.00 87.62 117 TRP A O 1
ATOM 899 N N . TRP A 1 118 ? -0.419 10.055 20.236 1.00 88.56 118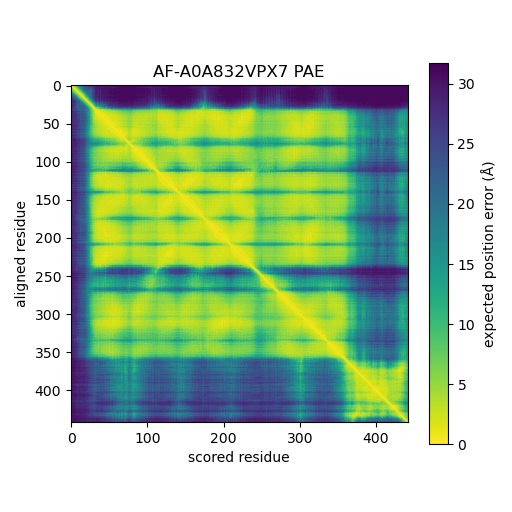 TRP A N 1
ATOM 900 C CA . TRP A 1 118 ? 0.374 9.103 19.449 1.00 88.56 118 TRP A CA 1
ATOM 901 C C . TRP A 1 118 ? -0.210 8.857 18.061 1.00 88.56 118 TRP A C 1
ATOM 903 O O . TRP A 1 118 ? 0.544 8.823 17.086 1.00 88.56 118 TRP A O 1
ATOM 913 N N . LEU A 1 119 ? -1.541 8.772 17.952 1.00 92.25 119 LEU A N 1
ATOM 914 C CA . LEU A 1 119 ? -2.235 8.685 16.669 1.00 92.25 119 LEU A CA 1
ATOM 915 C C . LEU A 1 119 ? -1.831 9.847 15.752 1.00 92.25 119 LEU A C 1
ATOM 917 O O . LEU A 1 119 ? -1.521 9.628 14.582 1.00 92.25 119 LEU A O 1
ATOM 921 N N . ARG A 1 120 ? -1.763 11.075 16.282 1.00 93.56 120 ARG A N 1
ATOM 922 C CA . ARG A 1 120 ? -1.331 12.266 15.536 1.00 93.56 120 ARG A CA 1
ATOM 923 C C . ARG A 1 120 ? 0.102 12.156 15.039 1.00 93.56 120 ARG A C 1
ATOM 925 O O . ARG A 1 120 ? 0.339 12.399 13.862 1.00 93.56 120 ARG A O 1
ATOM 932 N N . ILE A 1 121 ? 1.044 11.778 15.901 1.00 93.38 121 ILE A N 1
ATOM 933 C CA . ILE A 1 121 ? 2.466 11.681 15.532 1.00 93.38 121 ILE A CA 1
ATOM 934 C C . ILE A 1 121 ? 2.684 10.647 14.434 1.00 93.38 121 ILE A C 1
ATOM 936 O O . ILE A 1 121 ? 3.357 10.931 13.445 1.00 93.38 121 ILE A O 1
ATOM 940 N N . LEU A 1 122 ? 2.091 9.464 14.584 1.00 93.75 122 LEU A N 1
ATOM 941 C CA . LEU A 1 122 ? 2.245 8.382 13.613 1.00 93.75 122 LEU A CA 1
ATOM 942 C C . LEU A 1 122 ? 1.518 8.695 12.301 1.00 93.75 122 LEU A C 1
ATOM 944 O O . LEU A 1 122 ? 2.034 8.387 11.230 1.00 93.75 122 LEU A O 1
ATOM 948 N N . THR A 1 123 ? 0.392 9.411 12.365 1.00 96.31 123 THR A N 1
ATOM 949 C CA . THR A 1 123 ? -0.276 9.936 11.166 1.00 96.31 123 THR A CA 1
ATOM 950 C C . THR A 1 123 ? 0.563 11.006 10.470 1.00 96.31 123 THR A C 1
ATOM 952 O O . THR A 1 123 ? 0.639 11.010 9.247 1.00 96.31 123 THR A O 1
ATOM 955 N N . TYR A 1 124 ? 1.227 11.901 11.211 1.00 96.69 124 TYR A N 1
ATOM 956 C CA . TYR A 1 124 ? 2.132 12.892 10.621 1.00 96.69 124 TYR A CA 1
ATOM 957 C C . TYR A 1 124 ? 3.322 12.227 9.946 1.00 96.69 124 TYR A C 1
ATOM 959 O O . TYR A 1 124 ? 3.651 12.602 8.826 1.00 96.69 124 TYR A O 1
ATOM 967 N N . LEU A 1 125 ? 3.919 11.215 10.579 1.00 96.31 125 LEU A N 1
ATOM 968 C CA . LEU A 1 125 ? 4.962 10.401 9.962 1.00 96.31 125 LEU A CA 1
ATOM 969 C C . LEU A 1 125 ? 4.452 9.755 8.666 1.00 96.31 125 LEU A C 1
ATOM 971 O O . LEU A 1 125 ? 5.054 9.935 7.612 1.00 96.31 125 LEU A O 1
ATOM 975 N N . GLY A 1 126 ? 3.304 9.077 8.736 1.00 96.44 126 GLY A N 1
ATOM 976 C CA . GLY A 1 126 ? 2.702 8.374 7.608 1.00 96.44 126 GLY A CA 1
ATOM 977 C C . GLY A 1 126 ? 2.386 9.284 6.419 1.00 96.44 126 GLY A C 1
ATOM 978 O O . GLY A 1 126 ? 2.840 9.058 5.293 1.00 96.44 126 GLY A O 1
ATOM 979 N N . ALA A 1 127 ? 1.641 10.356 6.679 1.00 97.44 127 ALA A N 1
ATOM 980 C CA . ALA A 1 127 ? 1.200 11.298 5.662 1.00 97.44 127 ALA A CA 1
ATOM 981 C C . ALA A 1 127 ? 2.355 12.140 5.098 1.00 97.44 127 ALA A C 1
ATOM 983 O O . ALA A 1 127 ? 2.396 12.377 3.891 1.00 97.44 127 ALA A O 1
ATOM 984 N N . ALA A 1 128 ? 3.321 12.552 5.930 1.00 97.56 128 ALA A N 1
ATOM 985 C CA . ALA A 1 128 ? 4.499 13.279 5.457 1.00 97.56 128 ALA A CA 1
ATOM 986 C C . ALA A 1 128 ? 5.385 12.391 4.579 1.00 97.56 128 ALA A C 1
ATOM 988 O O . ALA A 1 128 ? 5.782 12.822 3.501 1.00 97.56 128 ALA A O 1
ATOM 989 N N . SER A 1 129 ? 5.644 11.142 4.979 1.00 97.19 129 SER A N 1
ATOM 990 C CA . SER A 1 129 ? 6.378 10.188 4.140 1.00 97.19 129 SER A CA 1
ATOM 991 C C . SER A 1 129 ? 5.651 9.911 2.823 1.00 97.19 129 SER A C 1
ATOM 993 O O . SER A 1 129 ? 6.285 9.882 1.772 1.00 97.19 129 SER A O 1
ATOM 995 N N . THR A 1 130 ? 4.318 9.814 2.851 1.00 97.38 130 THR A N 1
ATOM 996 C CA . THR A 1 130 ? 3.499 9.684 1.636 1.00 97.38 130 THR A CA 1
ATOM 997 C C . THR A 1 130 ? 3.650 10.895 0.714 1.00 97.38 130 THR A C 1
ATOM 999 O O . THR A 1 130 ? 3.846 10.744 -0.487 1.00 97.38 130 THR A O 1
ATOM 1002 N N . PHE A 1 131 ? 3.619 12.107 1.268 1.00 97.75 131 PHE A N 1
ATOM 1003 C CA . PHE A 1 131 ? 3.837 13.331 0.500 1.00 97.75 131 PHE A CA 1
ATOM 1004 C C . PHE A 1 131 ? 5.255 13.397 -0.090 1.00 97.75 131 PHE A C 1
ATOM 1006 O O . PHE A 1 131 ? 5.438 13.792 -1.240 1.00 97.75 131 PHE A O 1
ATOM 1013 N N . LEU A 1 132 ? 6.261 12.958 0.671 1.00 97.25 132 LEU A N 1
ATOM 1014 C CA . LEU A 1 132 ? 7.663 12.940 0.254 1.00 97.25 132 LEU A CA 1
ATOM 1015 C C . LEU A 1 132 ? 7.955 11.960 -0.895 1.00 97.25 132 LEU A C 1
ATOM 1017 O O . LEU A 1 132 ? 8.945 12.151 -1.605 1.00 97.25 132 LEU A O 1
ATOM 1021 N N . LEU A 1 133 ? 7.089 10.973 -1.157 1.00 96.31 133 LEU A N 1
ATOM 1022 C CA . LEU A 1 133 ? 7.189 10.127 -2.357 1.00 96.31 133 LEU A CA 1
ATOM 1023 C C . LEU A 1 133 ? 7.155 10.958 -3.649 1.00 96.31 133 LEU A C 1
ATOM 1025 O O . LEU A 1 133 ? 7.848 10.631 -4.609 1.00 96.31 133 LEU A O 1
ATOM 1029 N N . ALA A 1 134 ? 6.423 12.077 -3.659 1.00 96.12 134 ALA A N 1
ATOM 1030 C CA . ALA A 1 134 ? 6.332 12.972 -4.812 1.00 96.12 134 ALA A CA 1
ATOM 1031 C C . ALA A 1 134 ? 7.676 13.609 -5.211 1.00 96.12 134 ALA A C 1
ATOM 1033 O O . ALA A 1 134 ? 7.830 14.082 -6.333 1.00 96.12 134 ALA A O 1
ATOM 1034 N N . PHE A 1 135 ? 8.660 13.619 -4.311 1.00 94.81 135 PHE A N 1
ATOM 1035 C CA . PHE A 1 135 ? 9.970 14.223 -4.549 1.00 94.81 135 PHE A CA 1
ATOM 1036 C C . PHE A 1 135 ? 10.970 13.256 -5.191 1.00 94.81 135 PHE A C 1
ATOM 1038 O O . PHE A 1 135 ? 12.073 13.679 -5.531 1.00 94.81 135 PHE A O 1
ATOM 1045 N N . ALA A 1 136 ? 10.597 11.990 -5.424 1.00 93.25 136 ALA A N 1
ATOM 1046 C CA . ALA A 1 136 ? 11.485 11.017 -6.060 1.00 93.25 136 ALA A CA 1
ATOM 1047 C C . ALA A 1 136 ? 12.076 11.501 -7.403 1.00 93.25 136 ALA A C 1
ATOM 1049 O O . ALA A 1 136 ? 13.284 11.355 -7.581 1.00 93.25 136 ALA A O 1
ATOM 1050 N N . PRO A 1 137 ? 11.323 12.157 -8.316 1.00 90.94 137 PRO A N 1
ATOM 1051 C CA . PRO A 1 137 ? 11.887 12.648 -9.578 1.00 90.94 137 PRO A CA 1
ATOM 1052 C C . PRO A 1 137 ? 12.967 13.726 -9.426 1.00 90.94 137 PRO A C 1
ATOM 1054 O O . PRO A 1 137 ? 13.689 13.987 -10.383 1.00 90.94 137 PRO A O 1
ATOM 1057 N N . MET A 1 138 ? 13.086 14.368 -8.256 1.00 89.56 138 MET A N 1
ATOM 1058 C CA . MET A 1 138 ? 14.147 15.349 -7.991 1.00 89.56 138 MET A CA 1
ATOM 1059 C C . MET A 1 138 ? 15.509 14.692 -7.722 1.00 89.56 138 MET A C 1
ATOM 1061 O O . MET A 1 138 ? 16.529 15.380 -7.712 1.00 89.56 138 MET A O 1
ATOM 1065 N N . LEU A 1 139 ? 15.536 13.376 -7.494 1.00 89.56 139 LEU A N 1
ATOM 1066 C CA . LEU A 1 139 ? 16.748 12.594 -7.270 1.00 89.56 139 LEU A CA 1
ATOM 1067 C C . LEU A 1 139 ? 17.247 11.971 -8.580 1.00 89.56 139 LEU A C 1
ATOM 1069 O O . LEU A 1 139 ? 16.484 11.766 -9.526 1.00 89.56 139 LEU A O 1
ATOM 1073 N N . GLY A 1 140 ? 18.538 11.630 -8.637 1.00 86.19 140 GLY A N 1
ATOM 1074 C CA . GLY A 1 140 ? 19.108 10.902 -9.775 1.00 86.19 140 GLY A CA 1
ATOM 1075 C C . GLY A 1 140 ? 18.478 9.514 -9.931 1.00 86.19 140 GLY A C 1
ATOM 1076 O O . GLY A 1 140 ? 18.171 8.875 -8.929 1.00 86.19 140 GLY A O 1
ATOM 1077 N N . VAL A 1 141 ? 18.310 9.042 -11.174 1.00 81.12 141 VAL A N 1
ATOM 1078 C CA . VAL A 1 141 ? 17.569 7.809 -11.537 1.00 81.12 141 VAL A CA 1
ATOM 1079 C C . VAL A 1 141 ? 17.950 6.599 -10.672 1.00 81.12 141 VAL A C 1
ATOM 1081 O O . VAL A 1 141 ? 17.070 5.904 -10.171 1.00 81.12 141 VAL A O 1
ATOM 1084 N N . SER A 1 142 ? 19.244 6.403 -10.407 1.00 82.56 142 SER A N 1
ATOM 1085 C CA . SER A 1 142 ? 19.752 5.290 -9.591 1.00 82.56 142 SER A CA 1
ATOM 1086 C C . SER A 1 142 ? 19.328 5.328 -8.117 1.00 82.56 142 SER A C 1
ATOM 1088 O O . SER A 1 142 ? 19.346 4.297 -7.454 1.00 82.56 142 SER A O 1
ATOM 1090 N N . GLN A 1 143 ? 18.934 6.492 -7.593 1.00 88.44 143 GLN A N 1
ATOM 1091 C CA . GLN A 1 143 ? 18.527 6.686 -6.195 1.00 88.44 143 GLN A CA 1
ATOM 1092 C C . GLN A 1 143 ? 17.003 6.743 -6.020 1.00 88.44 143 GLN A C 1
ATOM 1094 O O . GLN A 1 143 ? 16.514 6.647 -4.893 1.00 88.44 143 GLN A O 1
ATOM 1099 N N . GLN A 1 144 ? 16.241 6.894 -7.109 1.00 91.44 144 GLN A N 1
ATOM 1100 C CA . GLN A 1 144 ? 14.789 7.092 -7.046 1.00 91.44 144 GLN A CA 1
ATOM 1101 C C . GLN A 1 144 ? 14.079 5.884 -6.434 1.00 91.44 144 GLN A C 1
ATOM 1103 O O . GLN A 1 144 ? 13.277 6.047 -5.519 1.00 91.44 144 GLN A O 1
ATOM 1108 N N . TRP A 1 145 ? 14.406 4.670 -6.884 1.00 89.94 145 TRP A N 1
ATOM 1109 C CA . TRP A 1 145 ? 13.774 3.446 -6.382 1.00 89.94 145 TRP A CA 1
ATOM 1110 C C . TRP A 1 145 ? 14.046 3.227 -4.882 1.00 89.94 145 TRP A C 1
ATOM 1112 O O . TRP A 1 145 ? 13.136 2.858 -4.141 1.00 89.94 145 TRP A O 1
ATOM 1122 N N . VAL A 1 146 ? 15.260 3.545 -4.410 1.00 91.38 146 VAL A N 1
ATOM 1123 C CA . VAL A 1 146 ? 15.621 3.475 -2.982 1.00 91.38 146 VAL A CA 1
ATOM 1124 C C . VAL A 1 146 ? 14.801 4.475 -2.169 1.00 91.38 146 VAL A C 1
ATOM 1126 O O . VAL A 1 146 ? 14.255 4.125 -1.125 1.00 91.38 146 VAL A O 1
ATOM 1129 N N . TRP A 1 147 ? 14.672 5.715 -2.653 1.00 94.56 147 TRP A N 1
ATOM 1130 C CA . TRP A 1 147 ? 13.855 6.737 -1.996 1.00 94.56 147 TRP A CA 1
ATOM 1131 C C . TRP A 1 147 ? 12.393 6.306 -1.861 1.00 94.56 147 TRP A C 1
ATOM 1133 O O . TRP A 1 147 ? 11.812 6.453 -0.783 1.00 94.56 147 TRP A O 1
ATOM 1143 N N . LEU A 1 148 ? 11.81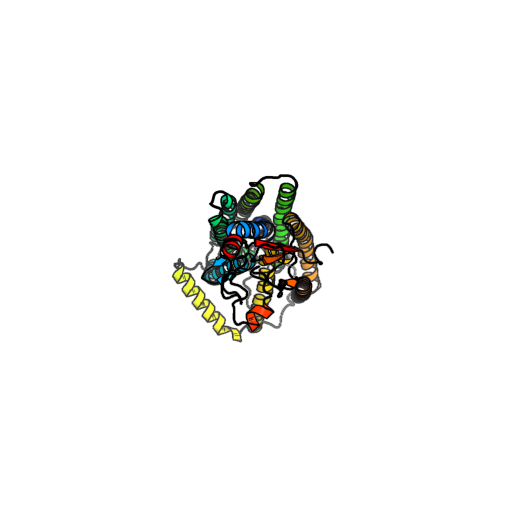6 5.738 -2.927 1.00 94.38 148 LEU A N 1
ATOM 1144 C CA . LEU A 1 148 ? 10.443 5.233 -2.917 1.00 94.38 148 LEU A CA 1
ATOM 1145 C C . LEU A 1 148 ? 10.250 4.160 -1.843 1.00 94.38 148 LEU A C 1
ATOM 1147 O O . LEU A 1 148 ? 9.312 4.271 -1.057 1.00 94.38 148 LEU A O 1
ATOM 1151 N N . ILE A 1 149 ? 11.159 3.186 -1.747 1.00 92.06 149 ILE A N 1
ATOM 1152 C CA . ILE A 1 149 ? 11.095 2.134 -0.722 1.00 92.06 149 ILE A CA 1
ATOM 1153 C C . ILE A 1 149 ? 11.194 2.719 0.685 1.00 92.06 149 ILE A C 1
ATOM 1155 O O . ILE A 1 149 ? 10.380 2.385 1.542 1.00 92.06 149 ILE A O 1
ATOM 1159 N N . VAL A 1 150 ? 12.168 3.596 0.944 1.00 93.38 150 VAL A N 1
ATOM 1160 C CA . VAL A 1 150 ? 12.384 4.147 2.292 1.00 93.38 150 VAL A CA 1
ATOM 1161 C C . VAL A 1 150 ? 11.179 4.975 2.742 1.00 93.38 150 VAL A C 1
ATOM 1163 O O . VAL A 1 150 ? 10.708 4.823 3.870 1.00 93.38 150 VAL A O 1
ATOM 1166 N N . MET A 1 151 ? 10.643 5.829 1.867 1.00 95.50 151 MET A N 1
ATOM 1167 C CA . MET A 1 151 ? 9.458 6.627 2.186 1.00 95.50 151 MET A CA 1
ATOM 1168 C C . MET A 1 151 ? 8.205 5.757 2.323 1.00 95.50 151 MET A C 1
ATOM 1170 O O . MET A 1 151 ? 7.422 5.970 3.246 1.00 95.50 151 MET A O 1
ATOM 1174 N N . PHE A 1 152 ? 8.032 4.742 1.474 1.00 93.38 152 PHE A N 1
ATOM 1175 C CA . PHE A 1 152 ? 6.937 3.778 1.589 1.00 93.38 152 PHE A CA 1
ATOM 1176 C C . PHE A 1 152 ? 7.004 2.974 2.893 1.00 93.38 152 PHE A C 1
ATOM 1178 O O . PHE A 1 152 ? 5.977 2.773 3.542 1.00 93.38 152 PHE A O 1
ATOM 1185 N N . LEU A 1 153 ? 8.202 2.562 3.317 1.00 92.75 153 LEU A N 1
ATOM 1186 C CA . LEU A 1 153 ? 8.434 1.868 4.582 1.00 92.75 153 LEU A CA 1
ATOM 1187 C C . LEU A 1 153 ? 8.005 2.743 5.764 1.00 92.75 153 LEU A C 1
ATOM 1189 O O . LEU A 1 153 ? 7.215 2.314 6.603 1.00 92.75 153 LEU A O 1
ATOM 1193 N N . MET A 1 154 ? 8.468 3.994 5.800 1.00 93.19 154 MET A N 1
ATOM 1194 C CA . MET A 1 154 ? 8.103 4.954 6.846 1.00 93.19 154 MET A CA 1
ATOM 1195 C C . MET A 1 154 ? 6.598 5.256 6.844 1.00 93.19 154 MET A C 1
ATOM 1197 O O . MET A 1 154 ? 5.985 5.327 7.911 1.00 93.19 154 MET A O 1
ATOM 1201 N N . ALA A 1 155 ? 5.984 5.352 5.659 1.00 94.69 155 ALA A N 1
ATOM 1202 C CA . ALA A 1 155 ? 4.544 5.527 5.519 1.00 94.69 155 ALA A CA 1
ATOM 1203 C C . ALA A 1 155 ? 3.754 4.329 6.076 1.00 94.69 155 ALA A C 1
ATOM 1205 O O . ALA A 1 155 ? 2.807 4.522 6.840 1.00 94.69 155 ALA A O 1
ATOM 1206 N N . ASN A 1 156 ? 4.190 3.099 5.780 1.00 91.12 156 ASN A N 1
ATOM 1207 C CA . ASN A 1 156 ? 3.596 1.869 6.312 1.00 91.12 156 ASN A CA 1
ATOM 1208 C C . ASN A 1 156 ? 3.744 1.747 7.827 1.00 91.12 156 ASN A C 1
ATOM 1210 O O . ASN A 1 156 ? 2.799 1.339 8.502 1.00 91.12 156 ASN A O 1
ATOM 1214 N N . VAL A 1 157 ? 4.904 2.107 8.379 1.00 91.00 157 VAL A N 1
ATOM 1215 C CA . VAL A 1 157 ? 5.112 2.131 9.833 1.00 91.00 157 VAL A CA 1
ATOM 1216 C C . VAL A 1 157 ? 4.176 3.149 10.486 1.00 91.00 157 VAL A C 1
ATOM 1218 O O . VAL A 1 157 ? 3.548 2.837 11.496 1.00 91.00 157 VAL A O 1
ATOM 1221 N N . GLY A 1 158 ? 4.029 4.336 9.886 1.00 93.25 158 GLY A N 1
ATOM 1222 C CA . GLY A 1 158 ? 3.068 5.347 10.322 1.00 93.25 158 GLY A CA 1
ATOM 1223 C C . GLY A 1 158 ? 1.627 4.831 10.302 1.00 93.25 158 GLY A C 1
ATOM 1224 O O . GLY A 1 158 ? 0.936 4.939 11.310 1.00 93.25 158 GLY A O 1
ATOM 1225 N N . LEU A 1 159 ? 1.199 4.208 9.198 1.00 92.56 159 LEU A N 1
ATOM 1226 C CA . LEU A 1 159 ? -0.144 3.643 9.030 1.00 92.56 159 LEU A CA 1
ATOM 1227 C C . LEU A 1 159 ? -0.448 2.561 10.074 1.00 92.56 159 LEU A C 1
ATOM 1229 O O . LEU A 1 159 ? -1.417 2.671 10.822 1.00 92.56 159 LEU A O 1
ATOM 1233 N N . ASN A 1 160 ? 0.385 1.521 10.137 1.00 90.19 160 ASN A N 1
ATOM 1234 C CA . ASN A 1 160 ? 0.141 0.371 11.004 1.00 90.19 160 ASN A CA 1
ATOM 1235 C C . ASN A 1 160 ? 0.313 0.729 12.484 1.00 90.19 160 ASN A C 1
ATOM 1237 O O . ASN A 1 160 ? -0.482 0.306 13.322 1.00 90.19 160 ASN A O 1
ATOM 1241 N N . GLY A 1 161 ? 1.314 1.553 12.812 1.00 89.50 161 GLY A N 1
ATOM 1242 C CA . GLY A 1 161 ? 1.514 2.054 14.168 1.00 89.50 161 GLY A CA 1
ATOM 1243 C C . GLY A 1 161 ? 0.338 2.910 14.635 1.00 89.50 161 GLY A C 1
ATOM 1244 O O . GLY A 1 161 ? -0.160 2.717 15.743 1.00 89.50 161 GLY A O 1
ATOM 1245 N N . ALA A 1 162 ? -0.141 3.829 13.791 1.00 92.38 162 ALA A N 1
ATOM 1246 C CA . ALA A 1 162 ? -1.329 4.626 14.084 1.00 92.38 162 ALA A CA 1
ATOM 1247 C C . ALA A 1 162 ? -2.583 3.745 14.215 1.00 92.38 162 ALA A C 1
ATOM 1249 O O . ALA A 1 162 ? -3.415 3.997 15.084 1.00 92.38 162 ALA A O 1
ATOM 1250 N N . GLY A 1 163 ? -2.671 2.669 13.425 1.00 90.81 163 GLY A N 1
ATOM 1251 C CA . GLY A 1 163 ? -3.723 1.656 13.497 1.00 90.81 163 GLY A CA 1
ATOM 1252 C C . GLY A 1 163 ? -3.893 1.033 14.886 1.00 90.81 163 GLY A C 1
ATOM 1253 O O . GLY A 1 163 ? -5.024 0.812 15.312 1.00 90.81 163 GLY A O 1
ATOM 1254 N N . VAL A 1 164 ? -2.804 0.821 15.637 1.00 89.12 164 VAL A N 1
ATOM 1255 C CA . VAL A 1 164 ? -2.868 0.309 17.022 1.00 89.12 164 VAL A CA 1
ATOM 1256 C C . VAL A 1 164 ? -3.661 1.264 17.919 1.00 89.12 164 VAL A C 1
ATOM 1258 O O . VAL A 1 164 ? -4.606 0.849 18.588 1.00 89.12 164 VAL A O 1
ATOM 1261 N N . PHE A 1 165 ? -3.327 2.557 17.890 1.00 90.12 165 PHE A N 1
ATOM 1262 C CA . PHE A 1 165 ? -4.021 3.573 18.687 1.00 90.12 165 PHE A CA 1
ATOM 1263 C C . PHE A 1 165 ? -5.434 3.838 18.176 1.00 90.12 165 PHE A C 1
ATOM 1265 O O . PHE A 1 165 ? -6.339 4.025 18.979 1.00 90.12 165 PHE A O 1
ATOM 1272 N N . TYR A 1 166 ? -5.629 3.818 16.856 1.00 92.19 166 TYR A N 1
ATOM 1273 C CA . TYR A 1 166 ? -6.934 3.973 16.225 1.00 92.19 166 TYR A CA 1
ATOM 1274 C C . TYR A 1 166 ? -7.911 2.893 16.695 1.00 92.19 166 TYR A C 1
ATOM 1276 O O . TYR A 1 166 ? -8.987 3.211 17.194 1.00 92.19 166 TYR A O 1
ATOM 1284 N N . ASN A 1 167 ? -7.515 1.622 16.622 1.00 90.00 167 ASN A N 1
ATOM 1285 C CA . ASN A 1 167 ? -8.352 0.509 17.064 1.00 90.00 167 ASN A CA 1
ATOM 1286 C C . ASN A 1 167 ? -8.629 0.562 18.576 1.00 90.00 167 ASN A C 1
ATOM 1288 O O . ASN A 1 167 ? -9.733 0.239 19.005 1.00 90.00 167 ASN A O 1
ATOM 1292 N N . ALA A 1 168 ? -7.682 1.060 19.380 1.00 88.31 168 ALA A N 1
ATOM 1293 C CA . ALA A 1 168 ? -7.859 1.247 20.822 1.00 88.31 168 ALA A CA 1
ATOM 1294 C C . ALA A 1 168 ? -8.855 2.367 21.209 1.00 88.31 168 ALA A C 1
ATOM 1296 O O . ALA A 1 168 ? -9.215 2.489 22.387 1.00 88.31 168 ALA A O 1
ATOM 1297 N N . LEU A 1 169 ? -9.306 3.194 20.255 1.00 88.00 169 LEU A N 1
ATOM 1298 C CA . LEU A 1 169 ? -10.379 4.176 20.472 1.00 88.00 169 LEU A CA 1
ATOM 1299 C C . LEU A 1 169 ? -11.764 3.533 20.404 1.00 88.00 169 LEU A C 1
ATOM 1301 O O . LEU A 1 169 ? -12.673 4.009 21.078 1.00 88.00 169 LEU A O 1
ATOM 1305 N N . LEU A 1 170 ? -11.923 2.458 19.627 1.00 87.81 170 LEU A N 1
ATOM 1306 C CA . LEU A 1 170 ? -13.225 1.867 19.317 1.00 87.81 170 LEU A CA 1
ATOM 1307 C C . LEU A 1 170 ? -14.049 1.486 20.567 1.00 87.81 170 LEU A C 1
ATOM 1309 O O . LEU A 1 170 ? -15.212 1.887 20.609 1.00 87.81 170 LEU A O 1
ATOM 1313 N N . PRO A 1 171 ? -13.477 0.853 21.617 1.00 86.25 171 PRO A N 1
ATOM 1314 C CA . PRO A 1 171 ? -14.229 0.510 22.832 1.00 86.25 171 PRO A CA 1
ATOM 1315 C C . PRO A 1 171 ? -14.739 1.712 23.644 1.00 86.25 171 PRO A C 1
ATOM 1317 O O . PRO A 1 171 ? -15.444 1.528 24.623 1.00 86.25 171 PRO A O 1
ATOM 1320 N N . HIS A 1 172 ? -14.349 2.941 23.290 1.00 83.81 172 HIS A N 1
ATOM 1321 C CA . HIS A 1 172 ? -14.702 4.163 24.025 1.00 83.81 172 HIS A CA 1
ATOM 1322 C C . HIS A 1 172 ? -15.704 5.035 23.247 1.00 83.81 172 HIS A C 1
ATOM 1324 O O . HIS A 1 172 ? -15.969 6.169 23.643 1.00 83.81 172 HIS A O 1
ATOM 1330 N N . LEU A 1 173 ? -16.204 4.557 22.099 1.00 84.06 173 LEU A N 1
ATOM 1331 C CA . LEU A 1 173 ? -17.053 5.331 21.184 1.00 84.06 173 LEU A CA 1
ATOM 1332 C C . LEU A 1 173 ? -18.536 4.944 21.213 1.00 84.06 173 LEU A C 1
ATOM 1334 O O . LEU A 1 173 ? -19.361 5.723 20.731 1.00 84.06 173 LEU A O 1
ATOM 1338 N N . GLY A 1 174 ? -18.868 3.771 21.740 1.00 82.44 174 GLY A N 1
ATOM 1339 C CA . GLY A 1 174 ? -20.231 3.259 21.832 1.00 82.44 174 GLY A CA 1
ATOM 1340 C C . GLY A 1 174 ? -20.283 1.989 22.672 1.00 82.44 174 GLY A C 1
ATOM 1341 O O . GLY A 1 174 ? -19.257 1.549 23.190 1.00 82.44 174 GLY A O 1
ATOM 1342 N N . THR A 1 175 ? -21.477 1.419 22.787 1.00 80.88 175 THR A N 1
ATOM 1343 C CA . THR A 1 175 ? -21.750 0.201 23.558 1.00 80.88 175 THR A CA 1
ATOM 1344 C C . THR A 1 175 ? -21.276 -1.059 22.821 1.00 80.88 175 THR A C 1
ATOM 1346 O O . THR A 1 175 ? -21.040 -1.046 21.605 1.00 80.88 175 THR A O 1
ATOM 1349 N N . ASP A 1 176 ? -21.165 -2.178 23.543 1.00 77.12 176 ASP A N 1
ATOM 1350 C CA . ASP A 1 176 ? -20.683 -3.461 23.003 1.00 77.12 176 ASP A CA 1
ATOM 1351 C C . ASP A 1 176 ? -21.477 -3.944 21.772 1.00 77.12 176 ASP A C 1
ATOM 1353 O O . ASP A 1 176 ? -20.916 -4.549 20.856 1.00 77.12 176 ASP A O 1
ATOM 1357 N N . ASP A 1 177 ? -22.781 -3.660 21.708 1.00 78.06 177 ASP A N 1
ATOM 1358 C CA . ASP A 1 177 ? -23.655 -4.041 20.594 1.00 78.06 177 ASP A CA 1
ATOM 1359 C C . ASP A 1 177 ? -23.534 -3.122 19.364 1.00 78.06 177 ASP A C 1
ATOM 1361 O O . ASP A 1 177 ? -23.882 -3.519 18.244 1.00 78.06 177 ASP A O 1
ATOM 1365 N N . GLU A 1 178 ? -23.006 -1.909 19.541 1.00 80.38 178 GLU A N 1
ATOM 1366 C CA . GLU A 1 178 ? -22.794 -0.939 18.466 1.00 80.38 178 GLU A CA 1
ATOM 1367 C C . GLU A 1 178 ? -21.410 -1.051 17.819 1.00 80.38 178 GLU A C 1
ATOM 1369 O O . GLU A 1 178 ? -21.223 -0.597 16.684 1.00 80.38 178 GLU A O 1
ATOM 1374 N N . MET A 1 179 ? -20.453 -1.694 18.491 1.00 82.38 179 MET A N 1
ATOM 1375 C CA . MET A 1 179 ? -19.048 -1.740 18.086 1.00 82.38 179 MET A CA 1
ATOM 1376 C C . MET A 1 179 ? -18.841 -2.294 16.664 1.00 82.38 179 MET A C 1
ATOM 1378 O O . MET A 1 179 ? -18.182 -1.655 15.836 1.00 82.38 179 MET A O 1
ATOM 1382 N N . ASP A 1 180 ? -19.488 -3.416 16.331 1.00 81.31 180 ASP A N 1
ATOM 1383 C CA . ASP A 1 180 ? -19.449 -4.015 14.987 1.00 81.31 180 ASP A CA 1
ATOM 1384 C C . ASP A 1 180 ? -20.010 -3.063 13.917 1.00 81.31 180 ASP A C 1
ATOM 1386 O O . ASP A 1 180 ? -19.522 -2.999 12.786 1.00 81.31 180 ASP A O 1
ATOM 1390 N N . ALA A 1 181 ? -21.057 -2.306 14.252 1.00 82.25 181 ALA A N 1
ATOM 1391 C CA . ALA A 1 181 ? -21.691 -1.379 13.324 1.00 82.25 181 ALA A CA 1
ATOM 1392 C C . ALA A 1 181 ? -20.850 -0.111 13.115 1.00 82.25 181 ALA A C 1
ATOM 1394 O O . ALA A 1 181 ? -20.792 0.398 11.992 1.00 82.25 181 ALA A O 1
ATOM 1395 N N . ILE A 1 182 ? -20.198 0.390 14.170 1.00 87.19 182 ILE A N 1
ATOM 1396 C CA . ILE A 1 182 ? -19.279 1.532 14.104 1.00 87.19 182 ILE A CA 1
ATOM 1397 C C . ILE A 1 182 ? -18.065 1.169 13.245 1.00 87.19 182 ILE A C 1
ATOM 1399 O O . ILE A 1 182 ? -17.756 1.905 12.307 1.00 87.19 182 ILE A O 1
ATOM 1403 N N . SER A 1 183 ? -17.437 0.016 13.501 1.00 88.44 183 SER A N 1
ATOM 1404 C CA . SER A 1 183 ? -16.275 -0.452 12.737 1.00 88.44 183 SER A CA 1
ATOM 1405 C C . SER A 1 183 ? -16.611 -0.670 11.258 1.00 88.44 183 SER A C 1
ATOM 1407 O O . SER A 1 183 ? -15.975 -0.079 10.388 1.00 88.44 183 SER A O 1
ATOM 1409 N N . ASN A 1 184 ? -17.683 -1.409 10.941 1.00 87.12 184 ASN A N 1
ATOM 1410 C CA . ASN A 1 184 ? -18.081 -1.638 9.545 1.00 87.12 184 ASN A CA 1
ATOM 1411 C C . ASN A 1 184 ? -18.441 -0.337 8.808 1.00 87.12 184 ASN A C 1
ATOM 1413 O O . ASN A 1 184 ? -18.181 -0.201 7.610 1.00 87.12 184 ASN A O 1
ATOM 1417 N N . ARG A 1 185 ? -19.025 0.646 9.508 1.00 87.69 185 ARG A N 1
ATOM 1418 C CA . ARG A 1 185 ? -19.287 1.973 8.935 1.00 87.69 185 ARG A CA 1
ATOM 1419 C C . ARG A 1 185 ? -17.988 2.727 8.658 1.00 87.69 185 ARG A C 1
ATOM 1421 O O . ARG A 1 185 ? -17.902 3.372 7.617 1.00 87.69 185 ARG A O 1
ATOM 1428 N N . ALA A 1 186 ? -17.005 2.647 9.551 1.00 91.69 186 ALA A N 1
ATOM 1429 C CA . ALA A 1 186 ? -15.695 3.255 9.353 1.00 91.69 186 ALA A CA 1
ATOM 1430 C C . ALA A 1 186 ? -14.978 2.649 8.130 1.00 91.69 186 ALA A C 1
ATOM 1432 O O . ALA A 1 186 ? -14.611 3.396 7.223 1.00 91.69 186 ALA A O 1
ATOM 1433 N N . TYR A 1 187 ? -14.974 1.318 7.986 1.00 89.94 187 TYR A N 1
ATOM 1434 C CA . TYR A 1 187 ? -14.478 0.639 6.779 1.00 89.94 187 TYR A CA 1
ATOM 1435 C C . TYR A 1 187 ? -15.194 1.090 5.497 1.00 89.94 187 TYR A C 1
ATOM 1437 O O . TYR A 1 187 ? -14.546 1.368 4.490 1.00 89.94 187 TYR A O 1
ATOM 1445 N N . ALA A 1 188 ? -16.527 1.216 5.514 1.00 90.62 188 ALA A N 1
ATOM 1446 C CA . ALA A 1 188 ? -17.278 1.716 4.358 1.00 90.62 188 ALA A CA 1
ATOM 1447 C C . ALA A 1 188 ? -16.888 3.161 3.986 1.00 90.62 188 ALA A C 1
ATOM 1449 O O . ALA A 1 188 ? -16.782 3.485 2.802 1.00 90.62 188 ALA A O 1
ATOM 1450 N N . TYR A 1 189 ? -16.633 4.019 4.980 1.00 92.62 189 TYR A N 1
ATOM 1451 C CA . TYR A 1 189 ? -16.080 5.359 4.762 1.00 92.62 189 TYR A CA 1
ATOM 1452 C C . TYR A 1 189 ? -14.665 5.291 4.174 1.00 92.62 189 TYR A C 1
ATOM 1454 O O . TYR A 1 189 ? -14.374 6.043 3.249 1.00 92.62 189 TYR A O 1
ATOM 1462 N N . GLY A 1 190 ? -13.817 4.374 4.641 1.00 94.25 190 GLY A N 1
ATOM 1463 C CA . GLY A 1 190 ? -12.496 4.109 4.065 1.00 94.25 190 GLY A CA 1
ATOM 1464 C C . GLY A 1 190 ? -12.567 3.747 2.582 1.00 94.25 190 GLY A C 1
ATOM 1465 O O . GLY A 1 190 ? -11.946 4.410 1.747 1.00 94.25 190 GLY A O 1
ATOM 1466 N N . TYR A 1 191 ? -13.408 2.769 2.226 1.00 93.62 191 TYR A N 1
ATOM 1467 C CA . TYR A 1 191 ? -13.595 2.351 0.834 1.00 93.62 191 TYR A CA 1
ATOM 1468 C C . TYR A 1 191 ? -14.060 3.502 -0.063 1.00 93.62 191 TYR A C 1
ATOM 1470 O O . TYR A 1 191 ? -13.492 3.705 -1.138 1.00 93.62 191 TYR A O 1
ATOM 1478 N N . LEU A 1 192 ? -15.041 4.289 0.393 1.00 93.12 192 LEU A N 1
ATOM 1479 C CA . LEU A 1 192 ? -15.546 5.449 -0.343 1.00 93.12 192 LEU A CA 1
ATOM 1480 C C . LEU A 1 192 ? -14.522 6.586 -0.432 1.00 93.12 192 LEU A C 1
ATOM 1482 O O . LEU A 1 192 ? -14.411 7.203 -1.485 1.00 93.12 192 LEU A O 1
ATOM 1486 N N . GLY A 1 193 ? -13.771 6.860 0.634 1.00 94.38 193 GLY A N 1
ATOM 1487 C CA . GLY A 1 193 ? -12.777 7.931 0.672 1.00 94.38 193 GLY A CA 1
ATOM 1488 C C . GLY A 1 193 ? -11.578 7.648 -0.218 1.00 94.38 193 GLY A C 1
ATOM 1489 O O . GLY A 1 193 ? -11.225 8.474 -1.062 1.00 94.38 193 GLY A O 1
ATOM 1490 N N . GLY A 1 194 ? -11.002 6.450 -0.084 1.00 94.44 194 GLY A N 1
ATOM 1491 C CA . GLY A 1 194 ? -9.936 5.978 -0.963 1.00 94.44 194 GLY A CA 1
ATOM 1492 C C . GLY A 1 194 ? -10.404 5.866 -2.414 1.00 94.44 194 GLY A C 1
ATOM 1493 O O . GLY A 1 194 ? -9.737 6.368 -3.313 1.00 94.44 194 GLY A O 1
ATOM 1494 N N . GLY A 1 195 ? -11.597 5.303 -2.642 1.00 95.38 195 GLY A N 1
ATOM 1495 C CA . GLY A 1 195 ? -12.192 5.182 -3.975 1.00 95.38 195 GLY A CA 1
ATOM 1496 C C . GLY A 1 195 ? -12.477 6.532 -4.637 1.00 95.38 195 GLY A C 1
ATOM 1497 O O . GLY A 1 195 ? -12.195 6.704 -5.817 1.00 95.38 195 GLY A O 1
ATOM 1498 N N . LEU A 1 196 ? -12.977 7.524 -3.894 1.00 96.81 196 LEU A N 1
ATOM 1499 C CA . LEU A 1 196 ? -13.247 8.857 -4.435 1.00 96.81 196 LEU A CA 1
ATOM 1500 C C . LEU A 1 196 ? -11.962 9.549 -4.894 1.00 96.81 196 LEU A C 1
ATOM 1502 O O . LEU A 1 196 ? -11.918 10.079 -6.004 1.00 96.81 196 LEU A O 1
ATOM 1506 N N . LEU A 1 197 ? -10.916 9.540 -4.062 1.00 97.12 197 LEU A N 1
ATOM 1507 C CA . LEU A 1 197 ? -9.642 10.133 -4.453 1.00 97.12 197 LEU A CA 1
ATOM 1508 C C . LEU A 1 197 ? -9.004 9.353 -5.613 1.00 97.12 197 LEU A C 1
ATOM 1510 O O . LEU A 1 197 ? -8.521 9.960 -6.567 1.00 97.12 197 LEU A O 1
ATOM 1514 N N . LEU A 1 198 ? -9.073 8.021 -5.588 1.00 97.00 198 LEU A N 1
ATOM 1515 C CA . LEU A 1 198 ? -8.576 7.179 -6.672 1.00 97.00 198 LEU A CA 1
ATOM 1516 C C . LEU A 1 198 ? -9.321 7.430 -7.994 1.00 97.00 198 LEU A C 1
ATOM 1518 O O . LEU A 1 198 ? -8.695 7.416 -9.049 1.00 97.00 198 LEU A O 1
ATOM 1522 N N . ALA A 1 199 ? -10.624 7.731 -7.962 1.00 97.12 199 ALA A N 1
ATOM 1523 C CA . ALA A 1 199 ? -11.375 8.142 -9.150 1.00 97.12 199 ALA A CA 1
ATOM 1524 C C . ALA A 1 199 ? -10.814 9.441 -9.745 1.00 97.12 199 ALA A C 1
ATOM 1526 O O . ALA A 1 199 ? -10.644 9.544 -10.960 1.00 97.12 199 ALA A O 1
ATOM 1527 N N . VAL A 1 200 ? -10.489 10.420 -8.893 1.00 96.94 200 VAL A N 1
ATOM 1528 C CA . VAL A 1 200 ? -9.839 11.668 -9.321 1.00 96.94 200 VAL A CA 1
ATOM 1529 C C . VAL A 1 200 ? -8.467 11.373 -9.929 1.00 96.94 200 VAL A C 1
ATOM 1531 O O . VAL A 1 200 ? -8.157 11.894 -10.999 1.00 96.94 200 VAL A O 1
ATOM 1534 N N . HIS A 1 201 ? -7.675 10.497 -9.305 1.00 96.56 201 HIS A N 1
ATOM 1535 C CA . HIS A 1 201 ? -6.382 10.065 -9.839 1.00 96.56 201 HIS A CA 1
ATOM 1536 C C . HIS A 1 201 ? -6.509 9.361 -11.190 1.00 96.56 201 HIS A C 1
ATOM 1538 O O . HIS A 1 201 ? -5.724 9.653 -12.086 1.00 96.56 201 HIS A O 1
ATOM 1544 N N . LEU A 1 202 ? -7.507 8.491 -11.371 1.00 96.19 202 LEU A N 1
ATOM 1545 C CA . LEU A 1 202 ? -7.761 7.814 -12.642 1.00 96.19 202 LEU A CA 1
ATOM 1546 C C . LEU A 1 202 ? -8.121 8.815 -13.741 1.00 96.19 202 LEU A C 1
ATOM 1548 O O . LEU A 1 202 ? -7.526 8.790 -14.814 1.00 96.19 202 LEU A O 1
ATOM 1552 N N . ILE A 1 203 ? -9.063 9.724 -13.472 1.00 95.94 203 ILE A N 1
ATOM 1553 C CA . ILE A 1 203 ? -9.459 10.761 -14.436 1.00 95.94 203 ILE A CA 1
ATOM 1554 C C . ILE A 1 203 ? -8.245 11.603 -14.824 1.00 95.94 203 ILE A C 1
ATOM 1556 O O . ILE A 1 203 ? -8.027 11.860 -16.007 1.00 95.94 203 ILE A O 1
ATOM 1560 N N . MET A 1 204 ? -7.442 12.003 -13.840 1.00 94.44 204 MET A N 1
ATOM 1561 C CA . MET A 1 204 ? -6.229 12.776 -14.064 1.00 94.44 204 MET A CA 1
ATOM 1562 C C . MET A 1 204 ? -5.200 12.000 -14.895 1.00 94.44 204 MET A C 1
ATOM 1564 O O . MET A 1 204 ? -4.673 12.554 -15.854 1.00 94.44 204 MET A O 1
ATOM 1568 N N . PHE A 1 205 ? -4.964 10.726 -14.577 1.00 93.56 205 PHE A N 1
ATOM 1569 C CA . PHE A 1 205 ? -4.035 9.852 -15.295 1.00 93.56 205 PHE A CA 1
ATOM 1570 C C . PHE A 1 205 ? -4.447 9.627 -16.757 1.00 93.56 205 PHE A C 1
ATOM 1572 O O . PHE A 1 205 ? -3.592 9.579 -17.634 1.00 93.56 205 PHE A O 1
ATOM 1579 N N . LEU A 1 206 ? -5.751 9.524 -17.036 1.00 93.44 206 LEU A N 1
ATOM 1580 C CA . LEU A 1 206 ? -6.267 9.319 -18.393 1.00 93.44 206 LEU A CA 1
ATOM 1581 C C . LEU A 1 206 ? -6.385 10.614 -19.208 1.00 93.44 206 LEU A C 1
ATOM 1583 O O . LEU A 1 206 ? -6.297 10.576 -20.432 1.00 93.44 206 LEU A O 1
ATOM 1587 N N . SER A 1 207 ? -6.622 11.752 -18.551 1.00 93.25 207 SER A N 1
ATOM 1588 C CA . SER A 1 207 ? -6.926 13.020 -19.236 1.00 93.25 207 SER A CA 1
ATOM 1589 C C . SER A 1 207 ? -5.714 13.937 -19.389 1.00 93.25 207 SER A C 1
ATOM 1591 O O . SER A 1 207 ? -5.738 14.840 -20.224 1.00 93.25 207 SER A O 1
ATOM 1593 N N . ILE A 1 208 ? -4.680 13.761 -18.561 1.00 93.25 208 ILE A N 1
ATOM 1594 C CA . ILE A 1 208 ? -3.520 14.651 -18.497 1.00 93.25 208 ILE A CA 1
ATOM 1595 C C . ILE A 1 208 ? -2.247 13.840 -18.705 1.00 93.25 208 ILE A C 1
ATOM 1597 O O . ILE A 1 208 ? -1.962 12.899 -17.973 1.00 93.25 208 ILE A O 1
ATOM 1601 N N . THR A 1 209 ? -1.432 14.263 -19.667 1.00 87.12 209 THR A N 1
ATOM 1602 C CA . THR A 1 209 ? -0.099 13.703 -19.898 1.00 87.12 209 THR A CA 1
ATOM 1603 C C . THR A 1 209 ? 0.962 14.604 -19.274 1.00 87.12 209 THR A C 1
ATOM 1605 O O . THR A 1 209 ? 1.055 15.785 -19.618 1.00 87.12 209 THR A O 1
ATOM 1608 N N . GLY A 1 210 ? 1.784 14.061 -18.379 1.00 87.56 210 GLY A N 1
ATOM 1609 C CA . GLY A 1 210 ? 2.943 14.765 -17.838 1.00 87.56 210 GLY A CA 1
ATOM 1610 C C . GLY A 1 210 ? 3.652 13.984 -16.736 1.00 87.56 210 GLY A C 1
ATOM 1611 O O . GLY A 1 210 ? 3.011 13.319 -15.927 1.00 87.56 210 GLY A O 1
ATOM 1612 N N . ASP A 1 211 ? 4.974 14.126 -16.656 1.00 86.88 211 ASP A N 1
ATOM 1613 C CA . ASP A 1 211 ? 5.810 13.407 -15.679 1.00 86.88 211 ASP A CA 1
ATOM 1614 C C . ASP A 1 211 ? 5.486 13.766 -14.217 1.00 86.88 211 ASP A C 1
ATOM 1616 O O . ASP A 1 211 ? 5.816 13.027 -13.291 1.00 86.88 211 ASP A O 1
ATOM 1620 N N . TRP A 1 212 ? 4.806 14.895 -13.996 1.00 91.88 212 TRP A N 1
ATOM 1621 C CA . TRP A 1 212 ? 4.372 15.367 -12.681 1.00 91.88 212 TRP A CA 1
ATOM 1622 C C . TRP A 1 212 ? 3.079 14.704 -12.182 1.00 91.88 212 TRP A C 1
ATOM 1624 O O . TRP A 1 212 ? 2.757 14.834 -11.001 1.00 91.88 212 TRP A O 1
ATOM 1634 N N . VAL A 1 213 ? 2.344 13.988 -13.043 1.00 94.75 213 VAL A N 1
ATOM 1635 C CA . VAL A 1 213 ? 1.037 13.398 -12.710 1.00 94.75 213 VAL A CA 1
ATOM 1636 C C . VAL A 1 213 ? 1.166 12.376 -11.580 1.00 94.75 213 VAL A C 1
ATOM 1638 O O . VAL A 1 213 ? 0.469 12.484 -10.573 1.00 94.75 213 VAL A O 1
ATOM 1641 N N . ILE A 1 214 ? 2.096 11.424 -11.697 1.00 94.56 214 ILE A N 1
ATOM 1642 C CA . ILE A 1 214 ? 2.317 10.394 -10.670 1.00 94.56 214 ILE A CA 1
ATOM 1643 C C . ILE A 1 214 ? 2.815 11.005 -9.343 1.00 94.56 214 ILE A C 1
ATOM 1645 O O . ILE A 1 214 ? 2.211 10.723 -8.305 1.00 94.56 214 ILE A O 1
ATOM 1649 N N . PRO A 1 215 ? 3.825 11.901 -9.330 1.00 95.56 215 PRO A N 1
ATOM 1650 C CA . PRO A 1 215 ? 4.189 12.662 -8.136 1.00 95.56 215 PRO A CA 1
ATOM 1651 C C . PRO A 1 215 ? 3.018 13.393 -7.480 1.00 95.56 215 PRO A C 1
ATOM 1653 O O . PRO A 1 215 ? 2.879 13.372 -6.259 1.00 95.56 215 PRO A O 1
ATOM 1656 N N . PHE A 1 216 ? 2.146 14.018 -8.270 1.00 96.44 216 PHE A N 1
ATOM 1657 C CA . PHE A 1 216 ? 0.980 14.711 -7.738 1.00 96.44 216 PHE A CA 1
ATOM 1658 C C . PHE A 1 216 ? -0.016 13.747 -7.088 1.00 96.44 216 PHE A C 1
ATOM 1660 O O . PHE A 1 216 ? -0.547 14.069 -6.027 1.00 96.44 216 PHE A O 1
ATOM 1667 N N . ILE A 1 217 ? -0.237 12.559 -7.660 1.00 96.50 217 ILE A N 1
ATOM 1668 C CA . ILE A 1 217 ? -1.064 11.505 -7.045 1.00 96.50 217 ILE A CA 1
ATOM 1669 C C . ILE A 1 217 ? -0.491 11.112 -5.671 1.00 96.50 217 ILE A C 1
ATOM 1671 O O . ILE A 1 217 ? -1.231 11.015 -4.691 1.00 96.50 217 ILE A O 1
ATOM 1675 N N . MET A 1 218 ? 0.833 10.973 -5.547 1.00 96.81 218 MET A N 1
ATOM 1676 C CA . MET A 1 218 ? 1.475 10.684 -4.256 1.00 96.81 218 MET A CA 1
ATOM 1677 C C . MET A 1 218 ? 1.298 11.833 -3.251 1.00 96.81 218 MET A C 1
ATOM 1679 O O . MET A 1 218 ? 0.856 11.623 -2.119 1.00 96.81 218 MET A O 1
ATOM 1683 N N . ALA A 1 219 ? 1.585 13.068 -3.676 1.00 97.44 219 ALA A N 1
ATOM 1684 C CA . ALA A 1 219 ? 1.464 14.256 -2.836 1.00 97.44 219 ALA A CA 1
ATOM 1685 C C . ALA A 1 219 ? 0.027 14.469 -2.344 1.00 97.44 219 ALA A C 1
ATOM 1687 O O . ALA A 1 219 ? -0.208 14.664 -1.151 1.00 97.44 219 ALA A O 1
ATOM 1688 N N . SER A 1 220 ? -0.943 14.409 -3.255 1.00 97.62 220 SER A N 1
ATOM 1689 C CA . SER A 1 220 ? -2.358 14.593 -2.936 1.00 97.62 220 SER A CA 1
ATOM 1690 C C . SER A 1 220 ? -2.902 13.479 -2.041 1.00 97.62 220 SER A C 1
ATOM 1692 O O . SER A 1 220 ? -3.696 13.786 -1.157 1.00 97.62 220 SER A O 1
ATOM 1694 N N . SER A 1 221 ? -2.408 12.238 -2.156 1.00 97.62 221 SER A N 1
ATOM 1695 C CA . SER A 1 221 ? -2.725 11.155 -1.208 1.00 97.62 221 SER A CA 1
ATOM 1696 C C . SER A 1 221 ? -2.245 11.479 0.213 1.00 97.62 221 SER A C 1
ATOM 1698 O O . SER A 1 221 ? -3.008 11.358 1.169 1.00 97.62 221 SER A O 1
ATOM 1700 N N . GLY A 1 222 ? -1.013 11.975 0.368 1.00 97.38 222 GLY A N 1
ATOM 1701 C CA . GLY A 1 222 ? -0.499 12.410 1.674 1.00 97.38 222 GLY A CA 1
ATOM 1702 C C . GLY A 1 222 ? -1.279 13.596 2.255 1.00 97.38 222 GLY A C 1
ATOM 1703 O O . GLY A 1 222 ? -1.624 13.603 3.438 1.00 97.38 222 GLY A O 1
ATOM 1704 N N . VAL A 1 223 ? -1.624 14.579 1.416 1.00 97.88 223 VAL A N 1
ATOM 1705 C CA . VAL A 1 223 ? -2.438 15.741 1.817 1.00 97.88 223 VAL A CA 1
ATOM 1706 C C . VAL A 1 223 ? -3.859 15.328 2.196 1.00 97.88 223 VAL A C 1
ATOM 1708 O O . VAL A 1 223 ? -4.393 15.845 3.173 1.00 97.88 223 VAL A O 1
ATOM 1711 N N . TRP A 1 224 ? -4.468 14.391 1.469 1.00 98.06 224 TRP A N 1
ATOM 1712 C CA . TRP A 1 224 ? -5.794 13.858 1.778 1.00 98.06 224 TRP A CA 1
ATOM 1713 C C . TRP A 1 224 ? -5.802 13.144 3.125 1.00 98.06 224 TRP A C 1
ATOM 1715 O O . TRP A 1 224 ? -6.653 13.428 3.971 1.00 98.06 224 TRP A O 1
ATOM 1725 N N . TRP A 1 225 ? -4.815 12.275 3.354 1.00 97.88 225 TRP A N 1
ATOM 1726 C CA . TRP A 1 225 ? -4.663 11.584 4.626 1.00 97.88 225 TRP A CA 1
ATOM 1727 C C . TRP A 1 225 ? -4.507 12.575 5.782 1.00 97.88 225 TRP A C 1
ATOM 1729 O O . TRP A 1 225 ? -5.261 12.524 6.752 1.00 97.88 225 TRP A O 1
ATOM 1739 N N . LEU A 1 226 ? -3.600 13.546 5.674 1.00 96.94 226 LEU A N 1
ATOM 1740 C CA . LEU A 1 226 ? -3.416 14.531 6.737 1.00 96.94 226 LEU A CA 1
ATOM 1741 C C . LEU A 1 226 ? -4.646 15.436 6.925 1.00 96.94 226 LEU A C 1
ATOM 1743 O O . LEU A 1 226 ? -5.044 15.728 8.054 1.00 96.94 226 LEU A O 1
ATOM 1747 N N . GLY A 1 227 ? -5.249 15.881 5.824 1.00 96.44 227 GLY A N 1
ATOM 1748 C CA . GLY A 1 227 ? -6.369 16.818 5.813 1.00 96.44 227 GLY A CA 1
ATOM 1749 C C . GLY A 1 227 ? -7.613 16.250 6.487 1.00 96.44 227 GLY A C 1
ATOM 1750 O O . GLY A 1 227 ? -8.198 16.911 7.345 1.00 96.44 227 GLY A O 1
ATOM 1751 N N . PHE A 1 228 ? -7.989 15.012 6.161 1.00 96.62 228 PHE A N 1
ATOM 1752 C CA . PHE A 1 228 ? -9.155 14.370 6.769 1.00 96.62 228 PHE A CA 1
ATOM 1753 C C . PHE A 1 228 ? -8.861 13.788 8.157 1.00 96.62 228 PHE A C 1
ATOM 1755 O O . PHE A 1 228 ? -9.742 13.834 9.015 1.00 96.62 228 PHE A O 1
ATOM 1762 N N . ALA A 1 229 ? -7.628 13.350 8.445 1.00 95.25 229 ALA A N 1
ATOM 1763 C CA . ALA A 1 229 ? -7.260 12.918 9.797 1.00 95.25 229 ALA A CA 1
ATOM 1764 C C . ALA A 1 229 ? -7.353 14.063 10.824 1.00 95.25 229 ALA A C 1
ATOM 1766 O O . ALA A 1 229 ? -7.680 13.829 11.988 1.00 95.25 229 ALA A O 1
ATOM 1767 N N . CYS A 1 230 ? -7.156 15.319 10.400 1.00 94.25 230 CYS A N 1
ATOM 1768 C CA . CYS A 1 230 ? -7.395 16.485 11.255 1.00 94.25 230 CYS A CA 1
ATOM 1769 C C . CYS A 1 230 ? -8.836 16.558 11.789 1.00 94.25 230 CYS A C 1
ATOM 1771 O O . CYS A 1 230 ? -9.033 17.051 12.900 1.00 94.25 230 CYS A O 1
ATOM 1773 N N . LEU A 1 231 ? -9.834 16.045 11.055 1.00 92.75 231 LEU A N 1
ATOM 1774 C CA . LEU A 1 231 ? -11.214 15.972 11.548 1.00 92.75 231 LEU A CA 1
ATOM 1775 C C . LEU A 1 231 ? -11.334 14.985 12.709 1.00 92.75 231 LEU A C 1
ATOM 1777 O O . LEU A 1 231 ? -11.956 15.306 13.718 1.00 92.75 231 LEU A O 1
ATOM 1781 N N . THR A 1 232 ? -10.687 13.823 12.614 1.00 92.62 232 THR A N 1
ATOM 1782 C CA . THR A 1 232 ? -10.603 12.862 13.721 1.00 92.62 232 THR A CA 1
ATOM 1783 C C . THR A 1 232 ? -9.975 13.506 14.949 1.00 92.62 232 THR A C 1
ATOM 1785 O O . THR A 1 232 ? -10.539 13.420 16.034 1.00 92.62 232 THR A O 1
ATOM 1788 N N . PHE A 1 233 ? -8.859 14.219 14.781 1.00 92.62 233 PHE A N 1
ATOM 1789 C CA . PHE A 1 233 ? -8.169 14.862 15.904 1.00 92.62 233 PHE A CA 1
ATOM 1790 C C . PHE A 1 233 ? -8.978 15.986 16.557 1.00 92.62 233 PHE A C 1
ATOM 1792 O O . PHE A 1 233 ? -8.743 16.304 17.719 1.00 92.62 233 PHE A O 1
ATOM 1799 N N . ALA A 1 234 ? -9.900 16.603 15.817 1.00 90.25 234 ALA A N 1
ATOM 1800 C CA . ALA A 1 234 ? -10.766 17.658 16.327 1.00 90.25 234 ALA A CA 1
ATOM 1801 C C . ALA A 1 234 ? -12.052 17.121 16.977 1.00 90.25 234 ALA A C 1
ATOM 1803 O O . ALA A 1 234 ? -12.613 17.782 17.849 1.00 90.25 234 ALA A O 1
ATOM 1804 N N . TRP A 1 235 ? -12.562 15.975 16.518 1.00 90.38 235 TRP A N 1
ATOM 1805 C CA . TRP A 1 235 ? -13.888 15.467 16.894 1.00 90.38 235 TRP A CA 1
ATOM 1806 C C . TRP A 1 235 ? -13.864 14.270 17.837 1.00 90.38 235 TRP A C 1
ATOM 1808 O O . TRP A 1 235 ? -14.872 14.019 18.496 1.00 90.38 235 TRP A O 1
ATOM 1818 N N . VAL A 1 236 ? -12.758 13.528 17.899 1.00 88.31 236 VAL A N 1
ATOM 1819 C CA . VAL A 1 236 ? -12.617 12.387 18.804 1.00 88.31 236 VAL A CA 1
ATOM 1820 C C . VAL A 1 236 ? -11.921 12.855 20.083 1.00 88.31 236 VAL A C 1
ATOM 1822 O O . VAL A 1 236 ? -10.762 13.272 20.017 1.00 88.31 236 VAL A O 1
ATOM 1825 N N . PRO A 1 237 ? -12.608 12.828 21.240 1.00 82.38 237 PRO A N 1
ATOM 1826 C CA . PRO A 1 237 ? -11.987 13.181 22.507 1.00 82.38 237 PRO A CA 1
ATOM 1827 C C . PRO A 1 237 ? -10.957 12.123 22.921 1.00 82.38 237 PRO A C 1
ATOM 1829 O O . PRO A 1 237 ? -11.070 10.950 22.567 1.00 82.38 237 PRO A O 1
ATOM 1832 N N . GLU A 1 238 ? -9.958 12.543 23.695 1.00 83.31 238 GLU A N 1
ATOM 1833 C CA . GLU A 1 238 ? -9.017 11.621 24.333 1.00 83.31 238 GLU A CA 1
ATOM 1834 C C . GLU A 1 238 ? -9.768 10.793 25.396 1.00 83.31 238 GLU A C 1
ATOM 1836 O O . GLU A 1 238 ? -10.392 11.391 26.281 1.00 83.31 238 GLU A O 1
ATOM 1841 N N . PRO A 1 239 ? -9.756 9.449 25.324 1.00 78.50 239 PRO A N 1
ATOM 1842 C CA . PRO A 1 239 ? -10.463 8.628 26.298 1.00 78.50 239 PRO A CA 1
ATOM 1843 C C . PRO A 1 239 ? -9.823 8.729 27.692 1.00 78.50 239 PRO A C 1
ATOM 1845 O O . PRO A 1 239 ? -8.598 8.617 27.797 1.00 78.50 239 PRO A O 1
ATOM 1848 N N . PRO A 1 240 ? -10.611 8.897 28.769 1.00 68.25 240 PRO A N 1
ATOM 1849 C CA . PRO A 1 240 ? -10.082 8.852 30.127 1.00 68.25 240 PRO A CA 1
ATOM 1850 C C . PRO A 1 240 ? -9.617 7.427 30.457 1.00 68.25 240 PRO A C 1
ATOM 1852 O O . PRO A 1 240 ? -10.301 6.463 30.117 1.00 68.25 240 PRO A O 1
ATOM 1855 N N . ILE A 1 241 ? -8.469 7.281 31.125 1.00 65.62 241 ILE A N 1
ATOM 1856 C CA . ILE A 1 241 ? -7.976 5.978 31.596 1.00 65.62 241 ILE A CA 1
ATOM 1857 C C . ILE A 1 241 ? -7.967 5.969 33.121 1.00 65.62 241 ILE A C 1
ATOM 1859 O O . ILE A 1 241 ? -7.307 6.790 33.758 1.00 65.62 241 ILE A O 1
ATOM 1863 N N . GLU A 1 242 ? -8.703 5.030 33.716 1.00 51.69 242 GLU A N 1
ATOM 1864 C CA . GLU A 1 242 ? -8.671 4.800 35.158 1.00 51.69 242 GLU A CA 1
ATOM 1865 C C . GLU A 1 242 ? -7.320 4.177 35.549 1.00 51.69 242 GLU A C 1
ATOM 1867 O O . GLU A 1 242 ? -6.964 3.099 35.079 1.00 51.69 242 GLU A O 1
ATOM 1872 N N . ASN A 1 243 ? -6.576 4.846 36.438 1.00 56.22 243 ASN A N 1
ATOM 1873 C CA . ASN A 1 243 ? -5.229 4.472 36.903 1.00 56.22 243 ASN A CA 1
ATOM 1874 C C . ASN A 1 243 ? -4.113 4.616 35.847 1.00 56.22 243 ASN A C 1
ATOM 1876 O O . ASN A 1 243 ? -3.489 3.636 35.435 1.00 56.22 243 ASN A O 1
ATOM 1880 N N . GLU A 1 244 ? -3.808 5.856 35.454 1.00 58.25 244 GLU A N 1
ATOM 1881 C CA . GLU A 1 244 ? -2.633 6.158 34.626 1.00 58.25 244 GLU A CA 1
ATOM 1882 C C . GLU A 1 244 ? -1.329 5.672 35.286 1.00 58.25 244 GLU A C 1
ATOM 1884 O O . GLU A 1 244 ? -1.038 5.977 36.446 1.00 58.25 244 GLU A O 1
ATOM 1889 N N . MET A 1 245 ? -0.513 4.922 34.539 1.00 60.47 245 MET A N 1
ATOM 1890 C CA . MET A 1 245 ? 0.836 4.553 34.983 1.00 60.47 245 MET A CA 1
ATOM 1891 C C . MET A 1 245 ? 1.787 5.760 34.936 1.00 60.47 245 MET A C 1
ATOM 1893 O O . MET A 1 245 ? 1.741 6.557 33.998 1.00 60.47 245 MET A O 1
ATOM 1897 N N . GLU A 1 246 ? 2.721 5.842 35.895 1.00 58.19 246 GLU A N 1
ATOM 1898 C CA . GLU A 1 246 ? 3.825 6.812 35.856 1.00 58.19 246 GLU A CA 1
ATOM 1899 C C . GLU A 1 246 ? 4.634 6.713 34.550 1.00 58.19 246 GLU A C 1
ATOM 1901 O O . GLU A 1 246 ? 4.725 5.660 33.907 1.00 58.19 246 GLU A O 1
ATOM 1906 N N . VAL A 1 247 ? 5.243 7.836 34.151 1.00 56.00 247 VAL A N 1
ATOM 1907 C CA . VAL A 1 247 ? 6.010 7.963 32.906 1.00 56.00 247 VAL A CA 1
ATOM 1908 C C . VAL A 1 247 ? 7.246 7.058 32.942 1.00 56.00 247 VAL A C 1
ATOM 1910 O O . VAL A 1 247 ? 8.327 7.458 33.358 1.00 56.00 247 VAL A O 1
ATOM 1913 N N . LEU A 1 248 ? 7.099 5.835 32.442 1.00 59.56 248 LEU A N 1
ATOM 1914 C CA . LEU A 1 248 ? 8.220 4.973 32.079 1.00 59.56 248 LEU A CA 1
ATOM 1915 C C . LEU A 1 248 ? 8.842 5.463 30.764 1.00 59.56 248 LEU A C 1
ATOM 1917 O O . LEU A 1 248 ? 8.122 5.903 29.857 1.00 59.56 248 LEU A O 1
ATOM 1921 N N . GLY A 1 249 ? 10.169 5.365 30.644 1.00 60.56 249 GLY A N 1
ATOM 1922 C CA . GLY A 1 249 ? 10.866 5.571 29.374 1.00 60.56 249 GLY A CA 1
ATOM 1923 C C . GLY A 1 249 ? 10.432 4.542 28.323 1.00 60.56 249 GLY A C 1
ATOM 1924 O O . GLY A 1 249 ? 9.841 3.514 28.656 1.00 60.56 249 GLY A O 1
ATOM 1925 N N . VAL A 1 250 ? 10.725 4.789 27.042 1.00 60.09 250 VAL A N 1
ATOM 1926 C CA . VAL A 1 250 ? 10.345 3.876 25.939 1.00 60.09 250 VAL A CA 1
ATOM 1927 C C . VAL A 1 250 ? 10.920 2.468 26.157 1.00 60.09 250 VAL A C 1
ATOM 1929 O O . VAL A 1 250 ? 10.212 1.478 25.995 1.00 60.09 250 VAL A O 1
ATOM 1932 N N . ALA A 1 251 ? 12.176 2.375 26.609 1.00 63.88 251 ALA A N 1
ATOM 1933 C CA . ALA A 1 251 ? 12.841 1.103 26.892 1.00 63.88 251 ALA A CA 1
ATOM 1934 C C . ALA A 1 251 ? 12.233 0.364 28.099 1.00 63.88 251 ALA A C 1
ATOM 1936 O O . ALA A 1 251 ? 12.029 -0.849 28.045 1.00 63.88 251 ALA A O 1
ATOM 1937 N N . ASP A 1 252 ? 11.894 1.091 29.165 1.00 68.50 252 ASP A N 1
ATOM 1938 C CA . ASP A 1 252 ? 11.279 0.509 30.362 1.00 68.50 252 ASP A CA 1
ATOM 1939 C C . ASP A 1 252 ? 9.835 0.077 30.096 1.00 68.50 252 ASP A C 1
ATOM 1941 O O . ASP A 1 252 ? 9.422 -0.994 30.539 1.00 68.50 252 ASP A O 1
ATOM 1945 N N . SER A 1 253 ? 9.102 0.852 29.291 1.00 66.88 253 SER A N 1
ATOM 1946 C CA . SER A 1 253 ? 7.757 0.512 28.813 1.00 66.88 253 SER A CA 1
ATOM 1947 C C . SER A 1 253 ? 7.785 -0.748 27.950 1.00 66.88 253 SER A C 1
ATOM 1949 O O . SER A 1 253 ? 6.959 -1.635 28.141 1.00 66.88 253 SER A O 1
ATOM 1951 N N . ALA A 1 254 ? 8.771 -0.881 27.055 1.00 69.00 254 ALA A N 1
ATOM 1952 C CA . ALA A 1 254 ? 8.952 -2.087 26.253 1.00 69.00 254 ALA A CA 1
ATOM 1953 C C . ALA A 1 254 ? 9.292 -3.303 27.130 1.00 69.00 254 ALA A C 1
ATOM 1955 O O . ALA A 1 254 ? 8.647 -4.343 27.018 1.00 69.00 254 ALA A O 1
ATOM 1956 N N . LYS A 1 255 ? 10.257 -3.188 28.053 1.00 74.06 255 LYS A N 1
ATOM 1957 C CA . LYS A 1 255 ? 10.637 -4.290 28.954 1.00 74.06 255 LYS A CA 1
ATOM 1958 C C . LYS A 1 255 ? 9.467 -4.744 29.827 1.00 74.06 255 LYS A C 1
ATOM 1960 O O . LYS A 1 255 ? 9.273 -5.943 30.029 1.00 74.06 255 LYS A O 1
ATOM 1965 N N . PHE A 1 256 ? 8.690 -3.789 30.323 1.00 73.12 256 PHE A N 1
ATOM 1966 C CA . PHE A 1 256 ? 7.478 -4.048 31.080 1.00 73.12 256 PHE A CA 1
ATOM 1967 C C . PHE A 1 256 ? 6.410 -4.739 30.215 1.00 73.12 256 PHE A C 1
ATOM 1969 O O . PHE A 1 256 ? 5.901 -5.783 30.618 1.00 73.12 256 PHE A O 1
ATOM 1976 N N . ALA A 1 257 ? 6.167 -4.252 28.992 1.00 70.56 257 ALA A N 1
ATOM 1977 C CA . ALA A 1 257 ? 5.243 -4.862 28.034 1.00 70.56 257 ALA A CA 1
ATOM 1978 C C . ALA A 1 257 ? 5.605 -6.318 27.710 1.00 70.56 257 ALA A C 1
ATOM 1980 O O . ALA A 1 257 ? 4.754 -7.203 27.770 1.00 70.56 257 ALA A O 1
ATOM 1981 N N . PHE A 1 258 ? 6.884 -6.598 27.446 1.00 75.94 258 PHE A N 1
ATOM 1982 C CA . PHE A 1 258 ? 7.363 -7.964 27.223 1.00 75.94 258 PHE A CA 1
ATOM 1983 C C . PHE A 1 258 ? 7.221 -8.848 28.470 1.00 75.94 258 PHE A C 1
ATOM 1985 O O . PHE A 1 258 ? 6.923 -10.038 28.351 1.00 75.94 258 PHE A O 1
ATOM 1992 N N . GLY A 1 259 ? 7.406 -8.290 29.670 1.00 78.56 259 GLY A N 1
ATOM 1993 C CA . GLY A 1 259 ? 7.175 -8.999 30.930 1.00 78.56 259 GLY A CA 1
ATOM 1994 C C . GLY A 1 259 ? 5.705 -9.369 31.141 1.00 78.56 259 GLY A C 1
ATOM 1995 O O . GLY A 1 259 ? 5.401 -10.492 31.547 1.00 78.56 259 GLY A O 1
ATOM 1996 N N . GLU A 1 260 ? 4.797 -8.452 30.817 1.00 75.56 260 GLU A N 1
ATOM 1997 C CA . GLU A 1 260 ? 3.354 -8.656 30.923 1.00 75.56 260 GLU A CA 1
ATOM 1998 C C . GLU A 1 260 ? 2.854 -9.658 29.881 1.00 75.56 260 GLU A C 1
ATOM 2000 O O . GLU A 1 260 ? 2.175 -10.618 30.241 1.00 75.56 260 GLU A O 1
ATOM 2005 N N . LEU A 1 261 ? 3.311 -9.542 28.629 1.00 76.75 261 LEU A N 1
ATOM 2006 C CA . LEU A 1 261 ? 3.081 -10.555 27.600 1.00 76.75 261 LEU A CA 1
ATOM 2007 C C . LEU A 1 261 ? 3.559 -11.926 28.073 1.00 76.75 261 LEU A C 1
ATOM 2009 O O . LEU A 1 261 ? 2.793 -12.881 28.028 1.00 76.75 261 LEU A O 1
ATOM 2013 N N . LYS A 1 262 ? 4.779 -12.042 28.609 1.00 80.56 262 LYS A N 1
ATOM 2014 C CA . LYS A 1 262 ? 5.294 -13.320 29.124 1.00 80.56 262 LYS A CA 1
ATOM 2015 C C . LYS A 1 262 ? 4.403 -13.908 30.223 1.00 80.56 262 LYS A C 1
ATOM 2017 O O . LYS A 1 262 ? 4.210 -15.123 30.263 1.00 80.56 262 LYS A O 1
ATOM 2022 N N . LYS A 1 263 ? 3.847 -13.069 31.102 1.00 80.88 263 LYS A N 1
ATOM 2023 C CA . LYS A 1 263 ? 2.902 -13.496 32.142 1.00 80.88 263 LYS A CA 1
ATOM 2024 C C . LYS A 1 263 ? 1.588 -13.993 31.530 1.00 80.88 263 LYS A C 1
ATOM 2026 O O . LYS A 1 263 ? 1.142 -15.078 31.897 1.00 80.88 263 LYS A O 1
ATOM 2031 N N . THR A 1 264 ? 1.022 -13.260 30.572 1.00 77.12 264 THR A N 1
ATOM 2032 C CA . THR A 1 264 ? -0.202 -13.639 29.846 1.00 77.12 264 THR A CA 1
ATOM 2033 C C . THR A 1 264 ? -0.007 -14.932 29.049 1.00 77.12 264 THR A C 1
ATOM 2035 O O . THR A 1 264 ? -0.822 -15.847 29.143 1.00 77.12 264 THR A O 1
ATOM 2038 N N . PHE A 1 265 ? 1.128 -15.082 28.358 1.00 76.94 265 PHE A N 1
ATOM 2039 C CA . PHE A 1 265 ? 1.517 -16.319 27.672 1.00 76.94 265 PHE A CA 1
ATOM 2040 C C . PHE A 1 265 ? 1.713 -17.497 28.647 1.00 76.94 265 PHE A C 1
ATOM 2042 O O . PHE A 1 265 ? 1.438 -18.644 28.304 1.00 76.94 265 PHE A O 1
ATOM 2049 N N . GLY A 1 266 ? 2.124 -17.238 29.891 1.00 76.69 266 GLY A N 1
ATOM 2050 C CA . GLY A 1 266 ? 2.180 -18.254 30.947 1.00 76.69 266 GLY A CA 1
ATOM 2051 C C . GLY A 1 266 ? 0.804 -18.761 31.404 1.00 76.69 266 GLY A C 1
ATOM 2052 O O . GLY A 1 266 ? 0.710 -19.855 31.955 1.00 76.69 266 GLY A O 1
ATOM 2053 N N . GLN A 1 267 ? -0.266 -18.001 31.151 1.00 79.31 267 GLN A N 1
ATOM 2054 C CA . GLN A 1 267 ? -1.649 -18.325 31.530 1.00 79.31 267 GLN A CA 1
ATOM 2055 C C . GLN A 1 267 ? -2.486 -18.886 30.368 1.00 79.31 267 GLN A C 1
ATOM 2057 O O . GLN A 1 267 ? -3.700 -19.044 30.496 1.00 79.31 267 GLN A O 1
ATOM 2062 N N . VAL A 1 268 ? -1.857 -19.249 29.245 1.00 73.81 268 VAL A N 1
ATOM 2063 C CA . VAL A 1 268 ? -2.532 -19.742 28.025 1.00 73.81 268 VAL A CA 1
ATOM 2064 C C . VAL A 1 268 ? -3.457 -20.935 28.282 1.00 73.81 268 VAL A C 1
ATOM 2066 O O . VAL A 1 268 ? -4.472 -21.099 27.606 1.00 73.81 268 VAL A O 1
ATOM 2069 N N . THR A 1 269 ? -3.165 -21.751 29.295 1.00 72.19 269 THR A N 1
ATOM 2070 C CA . THR A 1 269 ? -4.003 -22.899 29.665 1.00 72.19 269 THR A CA 1
ATOM 2071 C C . THR A 1 269 ? -5.362 -22.505 30.251 1.00 72.19 269 THR A C 1
ATOM 2073 O O . THR A 1 269 ? -6.298 -23.289 30.123 1.00 72.19 269 THR A O 1
ATOM 2076 N N . HIS A 1 270 ? -5.508 -21.309 30.840 1.00 77.62 270 HIS A N 1
ATOM 2077 C CA . HIS A 1 270 ? -6.796 -20.808 31.345 1.00 77.62 270 HIS A CA 1
ATOM 2078 C C . HIS A 1 270 ? -7.725 -20.317 30.225 1.00 77.62 270 HIS A C 1
ATOM 2080 O O . HIS A 1 270 ? -8.940 -20.436 30.350 1.00 77.62 270 HIS A O 1
ATOM 2086 N N . PHE A 1 271 ? -7.173 -19.832 29.107 1.00 77.81 271 PHE A N 1
ATOM 2087 C CA . PHE A 1 271 ? -7.935 -19.233 28.003 1.00 77.81 271 PHE A CA 1
ATOM 2088 C C . PHE A 1 271 ? -7.656 -19.926 26.665 1.00 77.81 271 PHE A C 1
ATOM 2090 O O . PHE A 1 271 ? -7.407 -19.282 25.644 1.00 77.81 271 PHE A O 1
ATOM 2097 N N . ARG A 1 272 ? -7.705 -21.265 26.656 1.00 81.62 272 ARG A N 1
ATOM 2098 C CA . ARG A 1 272 ? -7.336 -22.083 25.488 1.00 81.62 272 ARG A CA 1
ATOM 2099 C C . ARG A 1 272 ? -8.099 -21.697 24.215 1.00 81.62 272 ARG A C 1
ATOM 2101 O O . ARG A 1 272 ? -7.493 -21.628 23.153 1.00 81.62 272 ARG A O 1
ATOM 2108 N N . THR A 1 273 ? -9.398 -21.411 24.319 1.00 84.44 273 THR A N 1
ATOM 2109 C CA . THR A 1 273 ? -10.225 -20.994 23.171 1.00 84.44 273 THR A CA 1
ATOM 2110 C C . THR A 1 273 ? -9.775 -19.650 22.599 1.00 84.44 273 THR A C 1
ATOM 2112 O O . THR A 1 273 ? -9.627 -19.528 21.387 1.00 84.44 273 THR A O 1
ATOM 2115 N N . LEU A 1 274 ? -9.495 -18.664 23.458 1.00 83.31 274 LEU A N 1
ATOM 2116 C CA . LEU A 1 274 ? -9.027 -17.338 23.042 1.00 83.31 274 LEU A CA 1
ATOM 2117 C C . LEU A 1 274 ? -7.644 -17.420 22.382 1.00 83.31 274 LEU A C 1
ATOM 2119 O O . LEU A 1 274 ? -7.397 -16.784 21.363 1.00 83.31 274 LEU A O 1
ATOM 2123 N N . PHE A 1 275 ? -6.759 -18.256 22.925 1.00 84.88 275 PHE A N 1
ATOM 2124 C CA . PHE A 1 275 ? -5.435 -18.475 22.353 1.00 84.88 275 PHE A CA 1
ATOM 2125 C C . PHE A 1 275 ? -5.498 -19.134 20.966 1.00 84.88 275 PHE A C 1
ATOM 2127 O O . PHE A 1 275 ? -4.817 -18.688 20.046 1.00 84.88 275 PHE A O 1
ATOM 2134 N N . ILE A 1 276 ? -6.347 -20.156 20.790 1.00 86.12 276 ILE A N 1
ATOM 2135 C CA . ILE A 1 276 ? -6.580 -20.783 19.478 1.00 86.12 276 ILE A CA 1
ATOM 2136 C C . ILE A 1 276 ? -7.154 -19.759 18.492 1.00 86.12 276 ILE A C 1
ATOM 2138 O O . ILE A 1 276 ? -6.702 -19.701 17.351 1.00 86.12 276 ILE A O 1
ATOM 2142 N N . TYR A 1 277 ? -8.104 -18.929 18.934 1.00 84.56 277 TYR A N 1
ATOM 2143 C CA . TYR A 1 277 ? -8.654 -17.855 18.110 1.00 84.56 277 TYR A CA 1
ATOM 2144 C C . TYR A 1 277 ? -7.578 -16.853 17.680 1.00 84.56 277 TYR A C 1
ATOM 2146 O O . TYR A 1 277 ? -7.523 -16.506 16.509 1.00 84.56 277 TYR A O 1
ATOM 2154 N N . MET A 1 278 ? -6.681 -16.438 18.578 1.00 86.81 278 MET A N 1
ATOM 2155 C CA . MET A 1 278 ? -5.588 -15.515 18.255 1.00 86.81 278 MET A CA 1
ATOM 2156 C C . MET A 1 278 ? -4.617 -16.100 17.220 1.00 86.81 278 MET A C 1
ATOM 2158 O O . MET A 1 278 ? -4.190 -15.386 16.318 1.00 86.81 278 MET A O 1
ATOM 2162 N N . ILE A 1 279 ? -4.298 -17.397 17.311 1.00 87.88 279 ILE A N 1
ATOM 2163 C CA . ILE A 1 279 ? -3.480 -18.084 16.299 1.00 87.88 279 ILE A CA 1
ATOM 2164 C C . ILE A 1 279 ? -4.212 -18.134 14.954 1.00 87.88 279 ILE A C 1
ATOM 2166 O O . ILE A 1 279 ? -3.619 -17.825 13.925 1.00 87.88 279 ILE A O 1
ATOM 2170 N N . ALA A 1 280 ? -5.497 -18.499 14.947 1.00 88.94 280 ALA A N 1
ATOM 2171 C CA . ALA A 1 280 ? -6.293 -18.511 13.722 1.00 88.94 280 ALA A CA 1
ATOM 2172 C C . ALA A 1 280 ? -6.374 -17.108 13.095 1.00 88.94 280 ALA A C 1
ATOM 2174 O O . ALA A 1 280 ? -6.148 -16.963 11.896 1.00 88.94 280 ALA A O 1
ATOM 2175 N N . TYR A 1 281 ? -6.621 -16.088 13.924 1.00 86.44 281 TYR A N 1
ATOM 2176 C CA . TYR A 1 281 ? -6.634 -14.678 13.548 1.00 86.44 281 TYR A CA 1
ATOM 2177 C C . TYR A 1 281 ? -5.322 -14.248 12.914 1.00 86.44 281 TYR A C 1
ATOM 2179 O O . TYR A 1 281 ? -5.346 -13.678 11.830 1.00 86.44 281 TYR A O 1
ATOM 2187 N N . PHE A 1 282 ? -4.192 -14.588 13.539 1.00 87.69 282 PHE A N 1
ATOM 2188 C CA . PHE A 1 282 ? -2.863 -14.311 13.004 1.00 87.69 282 PHE A CA 1
ATOM 2189 C C . PHE A 1 282 ? -2.694 -14.859 11.582 1.00 87.69 282 PHE A C 1
ATOM 2191 O O . PHE A 1 282 ? -2.303 -14.110 10.696 1.00 87.69 282 PHE A O 1
ATOM 2198 N N . PHE A 1 283 ? -3.049 -16.124 11.332 1.00 88.62 283 PHE A N 1
ATOM 2199 C CA . PHE A 1 283 ? -2.886 -16.714 10.001 1.00 88.62 283 PHE A CA 1
ATOM 2200 C C . PHE A 1 283 ? -3.796 -16.089 8.943 1.00 88.62 283 PHE A C 1
ATOM 2202 O O . PHE A 1 283 ? -3.343 -15.827 7.830 1.00 88.62 283 PHE A O 1
ATOM 2209 N N . PHE A 1 284 ? -5.074 -15.852 9.251 1.00 87.12 284 PHE A N 1
ATOM 2210 C CA . PHE A 1 284 ? -5.966 -15.323 8.222 1.00 87.12 284 PHE A CA 1
ATOM 2211 C C . PHE A 1 284 ? -5.754 -13.830 7.959 1.00 87.12 284 PHE A C 1
ATOM 2213 O O . PHE A 1 284 ? -5.871 -13.403 6.811 1.00 87.12 284 PHE A O 1
ATOM 2220 N N . ILE A 1 285 ? -5.438 -13.030 8.985 1.00 86.31 285 ILE A N 1
ATOM 2221 C CA . ILE A 1 285 ? -5.200 -11.594 8.794 1.00 86.31 285 ILE A CA 1
ATOM 2222 C C . ILE A 1 285 ? -3.897 -11.356 8.034 1.00 86.31 285 ILE A C 1
ATOM 2224 O O . ILE A 1 285 ? -3.842 -10.475 7.180 1.00 86.31 285 ILE A O 1
ATOM 2228 N N . ASP A 1 286 ? -2.876 -12.178 8.291 1.00 86.81 286 ASP A N 1
ATOM 2229 C CA . ASP A 1 286 ? -1.611 -12.138 7.564 1.00 86.81 286 ASP A CA 1
ATOM 2230 C C . ASP A 1 286 ? -1.808 -12.464 6.078 1.00 86.81 286 ASP A C 1
ATOM 2232 O O . ASP A 1 286 ? -1.320 -11.733 5.216 1.00 86.81 286 ASP A O 1
ATOM 2236 N N . GLY A 1 287 ? -2.628 -13.475 5.764 1.00 87.56 287 GLY A N 1
ATOM 2237 C CA . GLY A 1 287 ? -3.008 -13.798 4.385 1.00 87.56 287 GLY A CA 1
ATOM 2238 C C . GLY A 1 287 ? -3.716 -12.642 3.664 1.00 87.56 287 GLY A C 1
ATOM 2239 O O . GLY A 1 287 ? -3.345 -12.291 2.544 1.00 87.56 287 GLY A O 1
ATOM 2240 N N . ILE A 1 288 ? -4.698 -12.005 4.314 1.00 86.94 288 ILE A N 1
ATOM 2241 C CA . ILE A 1 288 ? -5.433 -10.857 3.748 1.00 86.94 288 ILE A CA 1
ATOM 2242 C C . ILE A 1 288 ? -4.496 -9.664 3.514 1.00 86.94 288 ILE A C 1
ATOM 2244 O O . ILE A 1 288 ? -4.536 -9.043 2.447 1.00 86.94 288 ILE A O 1
ATOM 2248 N N . ASN A 1 289 ? -3.641 -9.347 4.490 1.00 86.69 289 ASN A N 1
ATOM 2249 C CA . ASN A 1 289 ? -2.703 -8.230 4.395 1.00 86.69 289 ASN A CA 1
ATOM 2250 C C . ASN A 1 289 ? -1.643 -8.470 3.318 1.00 86.69 289 ASN A C 1
ATOM 2252 O O . ASN A 1 289 ? -1.337 -7.555 2.557 1.00 86.69 289 ASN A O 1
ATOM 2256 N N . SER A 1 290 ? -1.131 -9.697 3.210 1.00 86.81 290 SER A N 1
ATOM 2257 C CA . SER A 1 290 ? -0.137 -10.080 2.203 1.00 86.81 290 SER A CA 1
ATOM 2258 C C . SER A 1 290 ? -0.681 -9.904 0.788 1.00 86.81 290 SER A C 1
ATOM 2260 O O . SER A 1 290 ? -0.058 -9.237 -0.038 1.00 86.81 290 SER A O 1
ATOM 2262 N N . VAL A 1 291 ? -1.886 -10.419 0.518 1.00 88.00 291 VAL A N 1
ATOM 2263 C CA . VAL A 1 291 ? -2.533 -10.224 -0.787 1.00 88.00 291 VAL A CA 1
ATOM 2264 C C . VAL A 1 291 ? -2.799 -8.744 -1.043 1.00 88.00 291 VAL A C 1
ATOM 2266 O O . VAL A 1 291 ? -2.506 -8.256 -2.128 1.00 88.00 291 VAL A O 1
ATOM 2269 N N . SER A 1 292 ? -3.276 -7.999 -0.045 1.00 87.06 292 SER A N 1
ATOM 2270 C CA . SER A 1 292 ? -3.542 -6.563 -0.201 1.00 87.06 292 SER A CA 1
ATOM 2271 C C . SER A 1 292 ? -2.274 -5.754 -0.499 1.00 87.06 292 SER A C 1
ATOM 2273 O O . SER A 1 292 ? -2.320 -4.829 -1.302 1.00 87.06 292 SER A O 1
ATOM 2275 N N . ALA A 1 293 ? -1.132 -6.098 0.099 1.00 86.00 293 ALA A N 1
ATOM 2276 C CA . ALA A 1 293 ? 0.128 -5.379 -0.093 1.00 86.00 293 ALA A CA 1
ATOM 2277 C C . ALA A 1 293 ? 0.868 -5.751 -1.393 1.00 86.00 293 ALA A C 1
ATOM 2279 O O . ALA A 1 293 ? 1.653 -4.947 -1.905 1.00 86.00 293 ALA A O 1
ATOM 2280 N N . LEU A 1 294 ? 0.633 -6.957 -1.925 1.00 88.62 294 LEU A N 1
ATOM 2281 C CA . LEU A 1 294 ? 1.314 -7.476 -3.118 1.00 88.62 294 LEU A CA 1
ATOM 2282 C C . LEU A 1 294 ? 0.449 -7.462 -4.387 1.00 88.62 294 LEU A C 1
ATOM 2284 O O . LEU A 1 294 ? 0.999 -7.517 -5.484 1.00 88.62 294 LEU A O 1
ATOM 2288 N N . ALA A 1 295 ? -0.878 -7.336 -4.280 1.00 88.44 295 ALA A N 1
ATOM 2289 C CA . ALA A 1 295 ? -1.780 -7.372 -5.436 1.00 88.44 295 ALA A CA 1
ATOM 2290 C C . ALA A 1 295 ? -1.415 -6.344 -6.518 1.00 88.44 295 ALA A C 1
ATOM 2292 O O . ALA A 1 295 ? -1.479 -6.650 -7.707 1.00 88.44 295 ALA A O 1
ATOM 2293 N N . GLY A 1 296 ? -1.005 -5.139 -6.111 1.00 90.44 296 GLY A N 1
ATOM 2294 C CA . GLY A 1 296 ? -0.636 -4.073 -7.040 1.00 90.44 296 GLY A CA 1
ATOM 2295 C C . GLY A 1 296 ? 0.616 -4.385 -7.857 1.00 90.44 296 GLY A C 1
ATOM 2296 O O . GLY A 1 296 ? 0.605 -4.217 -9.074 1.00 90.44 296 GLY A O 1
ATOM 2297 N N . ILE A 1 297 ? 1.685 -4.865 -7.205 1.00 90.25 297 ILE A N 1
ATOM 2298 C CA . ILE A 1 297 ? 2.933 -5.202 -7.906 1.00 90.25 297 ILE A CA 1
ATOM 2299 C C . ILE A 1 297 ? 2.726 -6.432 -8.791 1.00 90.25 297 ILE A C 1
ATOM 2301 O O . ILE A 1 297 ? 3.053 -6.383 -9.970 1.00 90.25 297 ILE A O 1
ATOM 2305 N N . TYR A 1 298 ? 2.053 -7.460 -8.263 1.00 88.69 298 TYR A N 1
ATOM 2306 C CA . TYR A 1 298 ? 1.706 -8.680 -8.990 1.00 88.69 298 TYR A CA 1
ATOM 2307 C C . TYR A 1 298 ? 0.888 -8.387 -10.255 1.00 88.69 298 TYR A C 1
ATOM 2309 O O . TYR A 1 298 ? 1.159 -8.936 -11.321 1.00 88.69 298 TYR A O 1
ATOM 2317 N N . GLY A 1 299 ? -0.086 -7.475 -10.166 1.00 88.81 299 GLY A N 1
ATOM 2318 C CA . GLY A 1 299 ? -0.897 -7.080 -11.314 1.00 88.81 299 GLY A CA 1
ATOM 2319 C C . GLY A 1 299 ? -0.073 -6.520 -12.476 1.00 88.81 299 GLY A C 1
ATOM 2320 O O . GLY A 1 299 ? -0.403 -6.777 -13.627 1.00 88.81 299 GLY A O 1
ATOM 2321 N N . VAL A 1 300 ? 1.009 -5.791 -12.200 1.00 88.94 300 VAL A N 1
ATOM 2322 C CA . VAL A 1 300 ? 1.845 -5.182 -13.249 1.00 88.94 300 VAL A CA 1
ATOM 2323 C C . VAL A 1 300 ? 2.943 -6.126 -13.712 1.00 88.94 300 VAL A C 1
ATOM 2325 O O . VAL A 1 300 ? 3.150 -6.264 -14.911 1.00 88.94 300 VAL A O 1
ATOM 2328 N N . THR A 1 301 ? 3.653 -6.764 -12.780 1.00 86.00 301 THR A N 1
ATOM 2329 C CA . THR A 1 301 ? 4.846 -7.555 -13.106 1.00 86.00 301 THR A CA 1
ATOM 2330 C C . THR A 1 301 ? 4.517 -8.965 -13.575 1.00 86.00 301 THR A C 1
ATOM 2332 O O . THR A 1 301 ? 5.270 -9.508 -14.371 1.00 86.00 301 THR A O 1
ATOM 2335 N N . VAL A 1 302 ? 3.407 -9.550 -13.110 1.00 84.44 302 VAL A N 1
ATOM 2336 C CA . VAL 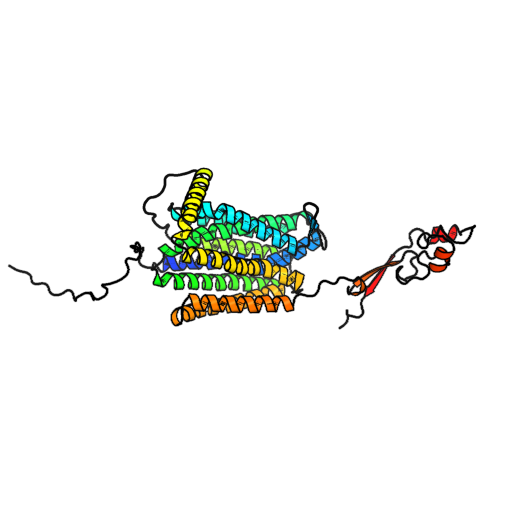A 1 302 ? 3.026 -10.935 -13.434 1.00 84.44 302 VAL A CA 1
ATOM 2337 C C . VAL A 1 302 ? 1.864 -10.985 -14.419 1.00 84.44 302 VAL A C 1
ATOM 2339 O O . VAL A 1 302 ? 1.936 -11.700 -15.410 1.00 84.44 302 VAL A O 1
ATOM 2342 N N . LEU A 1 303 ? 0.796 -10.214 -14.181 1.00 84.88 303 LEU A N 1
ATOM 2343 C CA . LEU A 1 303 ? -0.364 -10.191 -15.088 1.00 84.88 303 LEU A CA 1
ATOM 2344 C C . LEU A 1 303 ? -0.197 -9.227 -16.274 1.00 84.88 303 LEU A C 1
ATOM 2346 O O . LEU A 1 303 ? -1.078 -9.163 -17.131 1.00 84.88 303 LEU A O 1
ATOM 2350 N N . GLY A 1 304 ? 0.880 -8.436 -16.310 1.00 84.00 304 GLY A N 1
ATOM 2351 C CA . GLY A 1 304 ? 1.140 -7.483 -17.392 1.00 84.00 304 GLY A CA 1
ATOM 2352 C C . GLY A 1 304 ? 0.104 -6.357 -17.502 1.00 84.00 304 GLY A C 1
ATOM 2353 O O . GLY A 1 304 ? -0.074 -5.774 -18.574 1.00 84.00 304 GLY A O 1
ATOM 2354 N N . LEU A 1 305 ? -0.622 -6.037 -16.423 1.00 89.38 305 LEU A N 1
ATOM 2355 C CA . LEU A 1 305 ? -1.625 -4.975 -16.451 1.00 89.38 305 LEU A CA 1
ATOM 2356 C C . LEU A 1 305 ? -0.956 -3.613 -16.623 1.00 89.38 305 LEU A C 1
ATOM 2358 O O . LEU A 1 305 ? -0.047 -3.233 -15.883 1.00 89.38 305 LEU A O 1
ATOM 2362 N N . THR A 1 306 ? -1.485 -2.817 -17.550 1.00 91.81 306 THR A N 1
ATOM 2363 C CA . THR A 1 306 ? -1.109 -1.406 -17.649 1.00 91.81 306 THR A CA 1
ATOM 2364 C C . THR A 1 306 ? -1.513 -0.661 -16.373 1.00 91.81 306 THR A C 1
ATOM 2366 O O . THR A 1 306 ? -2.538 -0.966 -15.756 1.00 91.81 306 THR A O 1
ATOM 2369 N N . THR A 1 307 ? -0.758 0.375 -15.995 1.00 90.31 307 THR A N 1
ATOM 2370 C CA . THR A 1 307 ? -1.047 1.188 -14.799 1.00 90.31 307 THR A CA 1
ATOM 2371 C C . THR A 1 307 ? -2.478 1.734 -14.795 1.00 90.31 307 THR A C 1
ATOM 2373 O O . THR A 1 307 ? -3.144 1.721 -13.764 1.00 90.31 307 THR A O 1
ATOM 2376 N N . GLY A 1 308 ? -2.992 2.167 -15.953 1.00 93.00 308 GLY A N 1
ATOM 2377 C CA . GLY A 1 308 ? -4.370 2.652 -16.075 1.00 93.00 308 GLY A CA 1
ATOM 2378 C C . GLY A 1 308 ? -5.412 1.569 -15.785 1.00 93.00 308 GLY A C 1
ATOM 2379 O O . GLY A 1 308 ? -6.369 1.823 -15.050 1.00 93.00 308 GLY A O 1
ATOM 2380 N N . ASN A 1 309 ? -5.202 0.352 -16.300 1.00 93.50 309 ASN A N 1
ATOM 2381 C CA . ASN A 1 309 ? -6.084 -0.785 -16.035 1.00 93.50 309 ASN A CA 1
ATOM 2382 C C . ASN A 1 309 ? -6.027 -1.204 -14.563 1.00 93.50 309 ASN A C 1
ATOM 2384 O O . ASN A 1 309 ? -7.077 -1.446 -13.970 1.00 93.50 309 ASN A O 1
ATOM 2388 N N . LEU A 1 310 ? -4.836 -1.226 -13.952 1.00 93.62 310 LEU A N 1
ATOM 2389 C CA . LEU A 1 310 ? -4.686 -1.511 -12.525 1.00 93.62 310 LEU A CA 1
ATOM 2390 C C . LEU A 1 310 ? -5.475 -0.505 -11.674 1.00 93.62 310 LEU A C 1
ATOM 2392 O O . LEU A 1 310 ? -6.288 -0.913 -10.846 1.00 93.62 310 LEU A O 1
ATOM 2396 N N . ILE A 1 311 ? -5.300 0.801 -11.915 1.00 95.25 311 ILE A N 1
ATOM 2397 C CA . ILE A 1 311 ? -6.037 1.853 -11.198 1.00 95.25 311 ILE A CA 1
ATOM 2398 C C . ILE A 1 311 ? -7.551 1.652 -11.351 1.00 95.25 311 ILE A C 1
ATOM 2400 O O . ILE A 1 311 ? -8.281 1.731 -10.363 1.00 95.25 311 ILE A O 1
ATOM 2404 N N . ALA A 1 312 ? -8.032 1.373 -12.566 1.00 95.81 312 ALA A N 1
ATOM 2405 C CA . ALA A 1 312 ? -9.452 1.158 -12.829 1.00 95.81 312 ALA A CA 1
ATOM 2406 C C . ALA A 1 312 ? -10.009 -0.086 -12.112 1.00 95.81 312 ALA A C 1
ATOM 2408 O O . ALA A 1 312 ? -11.093 -0.020 -11.531 1.00 95.81 312 ALA A O 1
ATOM 2409 N N . ILE A 1 313 ? -9.271 -1.200 -12.102 1.00 94.06 313 ILE A N 1
ATOM 2410 C CA . ILE A 1 313 ? -9.670 -2.432 -11.405 1.00 94.06 313 ILE A CA 1
ATOM 2411 C C . ILE A 1 313 ? -9.752 -2.189 -9.896 1.00 94.06 313 ILE A C 1
ATOM 2413 O O . ILE A 1 313 ? -10.780 -2.494 -9.287 1.00 94.06 313 ILE A O 1
ATOM 2417 N N . ILE A 1 314 ? -8.718 -1.584 -9.297 1.00 93.81 314 ILE A N 1
ATOM 2418 C CA . ILE A 1 314 ? -8.723 -1.250 -7.865 1.00 93.81 314 ILE A CA 1
ATOM 2419 C C . ILE A 1 314 ? -9.886 -0.304 -7.546 1.00 93.81 314 ILE A C 1
ATOM 2421 O O . ILE A 1 314 ? -10.598 -0.516 -6.567 1.00 93.81 314 ILE A O 1
ATOM 2425 N N . LEU A 1 315 ? -10.162 0.685 -8.401 1.00 95.38 315 LEU A N 1
ATOM 2426 C CA . LEU A 1 315 ? -11.289 1.599 -8.227 1.00 95.38 315 LEU A CA 1
ATOM 2427 C C . LEU A 1 315 ? -12.642 0.876 -8.190 1.00 95.38 315 LEU A C 1
ATOM 2429 O O . LEU A 1 315 ? -13.470 1.164 -7.323 1.00 95.38 315 LEU A O 1
ATOM 2433 N N . ILE A 1 316 ? -12.869 -0.070 -9.103 1.00 94.94 316 ILE A N 1
ATOM 2434 C CA . ILE A 1 316 ? -14.095 -0.878 -9.125 1.00 94.94 316 ILE A CA 1
ATOM 2435 C C . ILE A 1 316 ? -14.224 -1.670 -7.820 1.00 94.94 316 ILE A C 1
ATOM 2437 O O . ILE A 1 316 ? -15.297 -1.667 -7.211 1.00 94.94 316 ILE A O 1
ATOM 2441 N N . ILE A 1 317 ? -13.132 -2.287 -7.353 1.00 92.50 317 ILE A N 1
ATOM 2442 C CA . ILE A 1 317 ? -13.111 -3.041 -6.092 1.00 92.50 317 ILE A CA 1
ATOM 2443 C C . ILE A 1 317 ? -13.551 -2.154 -4.922 1.00 92.50 317 ILE A C 1
ATOM 2445 O O . ILE A 1 317 ? -14.362 -2.602 -4.118 1.00 92.50 317 ILE A O 1
ATOM 2449 N N . GLN A 1 318 ? -13.129 -0.887 -4.855 1.00 92.19 318 GLN A N 1
ATOM 2450 C CA . GLN A 1 318 ? -13.533 0.028 -3.777 1.00 92.19 318 GLN A CA 1
ATOM 2451 C C . GLN A 1 318 ? -15.052 0.257 -3.716 1.00 92.19 318 GLN A C 1
ATOM 2453 O O . GLN A 1 318 ? -15.660 0.169 -2.645 1.00 92.19 318 GLN A O 1
ATOM 2458 N N . PHE A 1 319 ? -15.686 0.527 -4.861 1.00 89.88 319 PHE A N 1
ATOM 2459 C CA . PHE A 1 319 ? -17.129 0.786 -4.918 1.00 89.88 319 PHE A CA 1
ATOM 2460 C C . PHE A 1 319 ? -17.977 -0.476 -4.752 1.00 89.88 319 PHE A C 1
ATOM 2462 O O . PHE A 1 319 ? -19.121 -0.377 -4.313 1.00 89.88 319 PHE A O 1
ATOM 2469 N N . VAL A 1 320 ? -17.425 -1.653 -5.056 1.00 92.62 320 VAL A N 1
ATOM 2470 C CA . VAL A 1 320 ? -18.053 -2.947 -4.752 1.00 92.62 320 VAL A CA 1
ATOM 2471 C C . VAL A 1 320 ? -17.862 -3.317 -3.276 1.00 92.62 320 VAL A C 1
ATOM 2473 O O . VAL A 1 320 ? -18.786 -3.827 -2.644 1.00 92.62 320 VAL A O 1
ATOM 2476 N N . ALA A 1 321 ? -16.703 -3.020 -2.689 1.00 88.00 321 ALA A N 1
ATOM 2477 C CA . ALA A 1 321 ? -16.379 -3.357 -1.307 1.00 88.00 321 ALA A CA 1
ATOM 2478 C C . ALA A 1 321 ? -17.247 -2.594 -0.294 1.00 88.00 321 ALA A C 1
ATOM 2480 O O . ALA A 1 321 ? -17.730 -3.199 0.662 1.00 88.00 321 ALA A O 1
ATOM 2481 N N . ALA A 1 322 ? -17.523 -1.304 -0.518 1.00 85.12 322 ALA A N 1
ATOM 2482 C CA . ALA A 1 322 ? -18.345 -0.491 0.386 1.00 85.12 322 ALA A CA 1
ATOM 2483 C C . ALA A 1 322 ? -19.762 -1.065 0.664 1.00 85.12 322 ALA A C 1
ATOM 2485 O O . ALA A 1 322 ? -20.106 -1.252 1.837 1.00 85.12 322 ALA A O 1
ATOM 2486 N N . PRO A 1 323 ? -20.604 -1.389 -0.343 1.00 88.06 323 PRO A N 1
ATOM 2487 C CA . PRO A 1 323 ? -21.905 -2.014 -0.103 1.00 88.06 323 PRO A CA 1
ATOM 2488 C C . PRO A 1 323 ? -21.771 -3.444 0.432 1.00 88.06 323 PRO A C 1
ATOM 2490 O O . PRO A 1 323 ? -22.590 -3.853 1.256 1.00 88.06 323 PRO A O 1
ATOM 2493 N N . CYS A 1 324 ? -20.737 -4.190 0.028 1.00 87.56 324 CYS A N 1
ATOM 2494 C CA . CYS A 1 324 ? -20.465 -5.524 0.563 1.00 87.56 324 CYS A CA 1
ATOM 2495 C C . CYS A 1 324 ? -20.143 -5.492 2.064 1.00 87.56 324 CYS A C 1
AT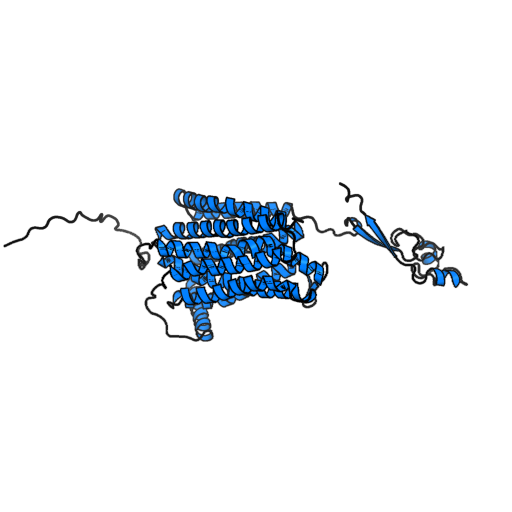OM 2497 O O . CYS A 1 324 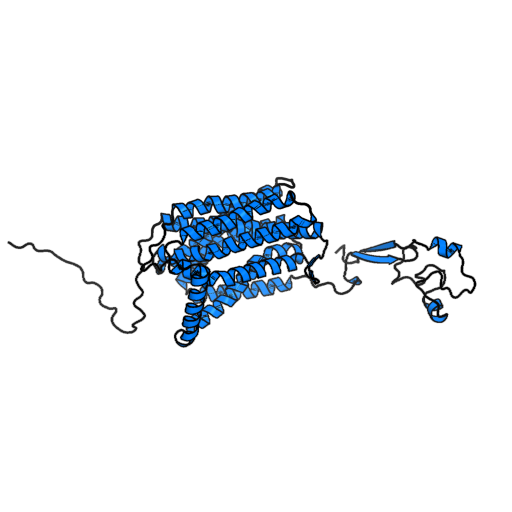? -20.667 -6.327 2.795 1.00 87.56 324 CYS A O 1
ATOM 2499 N N . ALA A 1 325 ? -19.376 -4.512 2.554 1.00 82.44 325 ALA A N 1
ATOM 2500 C CA . ALA A 1 325 ? -19.079 -4.346 3.982 1.00 82.44 325 ALA A CA 1
ATOM 2501 C C . ALA A 1 325 ? -20.360 -4.126 4.813 1.00 82.44 325 ALA A C 1
ATOM 2503 O O . ALA A 1 325 ? -20.578 -4.762 5.849 1.00 82.44 325 ALA A O 1
ATOM 2504 N N . ILE A 1 326 ? -21.278 -3.294 4.307 1.00 81.75 326 ILE A N 1
ATOM 2505 C CA . ILE A 1 326 ? -22.600 -3.095 4.922 1.00 81.75 326 ILE A CA 1
ATOM 2506 C C . ILE A 1 326 ? -23.435 -4.385 4.836 1.00 81.75 326 ILE A C 1
ATOM 2508 O O . ILE A 1 326 ? -24.078 -4.781 5.810 1.00 81.75 326 ILE A O 1
ATOM 2512 N N . GLY A 1 327 ? -23.399 -5.081 3.696 1.00 85.19 327 GLY A N 1
ATOM 2513 C CA . GLY A 1 327 ? -24.061 -6.372 3.500 1.00 85.19 327 GLY A CA 1
ATOM 2514 C C . GLY A 1 327 ? -23.588 -7.444 4.487 1.00 85.19 327 GLY A C 1
ATOM 2515 O O . GLY A 1 327 ? -24.412 -8.162 5.056 1.00 85.19 327 GLY A O 1
ATOM 2516 N N . PHE A 1 328 ? -22.286 -7.495 4.776 1.00 82.19 328 PHE A N 1
ATOM 2517 C CA . PHE A 1 328 ? -21.704 -8.391 5.775 1.00 82.19 328 PHE A CA 1
ATOM 2518 C C . PHE A 1 328 ? -22.195 -8.087 7.192 1.00 82.19 328 PHE A C 1
ATOM 2520 O O . PHE A 1 328 ? -22.439 -9.018 7.956 1.00 82.19 328 PHE A O 1
ATOM 2527 N N . THR A 1 329 ? -22.457 -6.817 7.520 1.00 79.56 329 THR A N 1
ATOM 2528 C CA . THR A 1 329 ? -23.092 -6.452 8.800 1.00 79.56 329 THR A CA 1
ATOM 2529 C C . THR A 1 329 ? -24.492 -7.067 8.916 1.00 79.56 329 THR A C 1
ATOM 2531 O O . THR A 1 329 ? -24.870 -7.592 9.963 1.00 79.56 329 THR A O 1
ATOM 2534 N N . ILE A 1 330 ? -25.279 -7.040 7.833 1.00 83.50 330 ILE A N 1
ATOM 2535 C CA . ILE A 1 330 ? -26.631 -7.626 7.800 1.00 83.50 330 ILE A CA 1
ATOM 2536 C C . ILE A 1 330 ? -26.557 -9.153 7.910 1.00 83.50 330 ILE A C 1
ATOM 2538 O O . ILE A 1 330 ? -27.353 -9.764 8.629 1.00 83.50 330 ILE A O 1
ATOM 2542 N N . LEU A 1 331 ? -25.597 -9.772 7.220 1.00 83.44 331 LEU A N 1
ATOM 2543 C CA . LEU A 1 331 ? -25.369 -11.213 7.272 1.00 83.44 331 LEU A CA 1
ATOM 2544 C C . LEU A 1 331 ? -24.965 -11.670 8.679 1.00 83.44 331 LEU A C 1
ATOM 2546 O O . LEU A 1 331 ? -25.543 -12.633 9.188 1.00 83.44 331 LEU A O 1
ATOM 2550 N N . ALA A 1 332 ? -24.034 -10.961 9.323 1.00 82.31 332 ALA A N 1
ATOM 2551 C CA . ALA A 1 332 ? -23.585 -11.248 10.683 1.00 82.31 332 ALA A CA 1
ATOM 2552 C C . ALA A 1 332 ? -24.740 -11.145 11.691 1.00 82.31 332 ALA A C 1
ATOM 2554 O O . ALA A 1 332 ? -24.932 -12.061 12.488 1.00 82.31 332 ALA A O 1
ATOM 2555 N N . LYS A 1 333 ? -25.586 -10.107 11.576 1.00 83.06 333 LYS A N 1
ATOM 2556 C CA . LYS A 1 333 ? -26.787 -9.934 12.417 1.00 83.06 333 LYS A CA 1
ATOM 2557 C C . LYS A 1 333 ? -27.833 -11.035 12.231 1.00 83.06 333 LYS A C 1
ATOM 2559 O O . LYS A 1 333 ? -28.560 -11.350 13.167 1.00 83.06 333 LYS A O 1
ATOM 2564 N N . ARG A 1 334 ? -27.954 -11.596 11.022 1.00 85.88 334 ARG A N 1
ATOM 2565 C CA . ARG A 1 334 ? -28.930 -12.656 10.714 1.00 85.88 334 ARG A CA 1
ATOM 2566 C C . ARG A 1 334 ? -28.458 -14.061 11.068 1.00 85.88 334 ARG A C 1
ATOM 2568 O O . ARG A 1 334 ? -29.300 -14.918 11.312 1.00 85.88 334 ARG A O 1
ATOM 2575 N N . THR A 1 335 ? -27.154 -14.312 11.015 1.00 84.88 335 THR A N 1
ATOM 2576 C CA . THR A 1 335 ? -26.576 -15.650 11.194 1.00 84.88 335 THR A CA 1
ATOM 2577 C C . THR A 1 335 ? -25.749 -15.705 12.474 1.00 84.88 335 THR A C 1
ATOM 2579 O O . THR A 1 335 ? -26.263 -16.039 13.535 1.00 84.88 335 THR A O 1
ATOM 2582 N N . SER A 1 336 ? -24.464 -15.392 12.371 1.00 85.19 336 SER A N 1
ATOM 2583 C CA . SER A 1 336 ? -23.507 -15.231 13.458 1.00 85.19 336 SER A CA 1
ATOM 2584 C C . SER A 1 336 ? -22.226 -14.658 12.85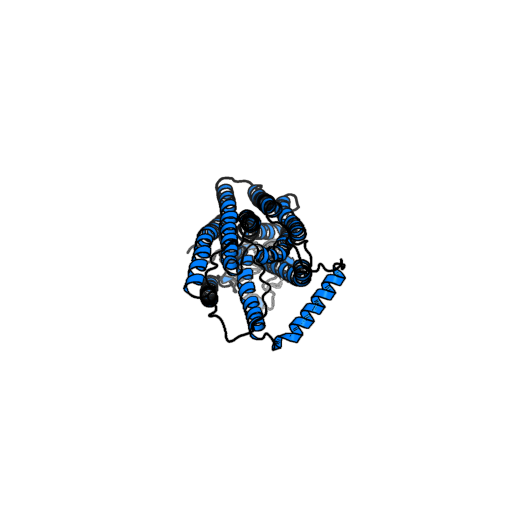7 1.00 85.19 336 SER A C 1
ATOM 2586 O O . SER A 1 336 ? -21.864 -15.009 11.729 1.00 85.19 336 SER A O 1
ATOM 2588 N N . THR A 1 337 ? -21.491 -13.848 13.617 1.00 79.88 337 THR A N 1
ATOM 2589 C CA . THR A 1 337 ? -20.168 -13.340 13.223 1.00 79.88 337 THR A CA 1
ATOM 2590 C C . THR A 1 337 ? -19.204 -14.475 12.850 1.00 79.88 337 THR A C 1
ATOM 2592 O O . THR A 1 337 ? -18.488 -14.371 11.858 1.00 79.88 337 THR A O 1
ATOM 2595 N N . HIS A 1 338 ? -19.251 -15.613 13.556 1.00 82.81 338 HIS A N 1
ATOM 2596 C CA . HIS A 1 338 ? -18.408 -16.778 13.254 1.00 82.81 338 HIS A CA 1
ATOM 2597 C C . HIS A 1 338 ? -18.708 -17.388 11.874 1.00 82.81 338 HIS A C 1
ATOM 2599 O O . HIS A 1 338 ? -17.793 -17.759 11.136 1.00 82.81 338 HIS A O 1
ATOM 2605 N N . TYR A 1 339 ? -19.992 -17.498 11.515 1.00 86.38 339 TYR A N 1
ATOM 2606 C CA . TYR A 1 339 ? -20.402 -18.030 10.214 1.00 86.38 339 TYR A CA 1
ATOM 2607 C C . TYR A 1 339 ? -20.009 -17.081 9.080 1.00 86.38 339 TYR A C 1
ATOM 2609 O O . TYR A 1 339 ? -19.422 -17.522 8.094 1.00 86.38 339 TYR A O 1
ATOM 2617 N N . ALA A 1 340 ? -20.280 -15.782 9.245 1.00 85.69 340 ALA A N 1
ATOM 2618 C CA . ALA A 1 340 ? -19.924 -14.764 8.261 1.00 85.69 340 ALA A CA 1
ATOM 2619 C C . ALA A 1 340 ? -18.407 -14.738 7.993 1.00 85.69 340 ALA A C 1
ATOM 2621 O O . ALA A 1 340 ? -17.996 -14.709 6.833 1.00 85.69 340 ALA A O 1
ATOM 2622 N N . LEU A 1 341 ? -17.592 -14.833 9.050 1.00 84.19 341 LEU A N 1
ATOM 2623 C CA . LEU A 1 341 ? -16.134 -14.910 8.944 1.00 84.19 341 LEU A CA 1
ATOM 2624 C C . LEU A 1 341 ? -15.667 -16.210 8.271 1.00 84.19 341 LEU A C 1
ATOM 2626 O O . LEU A 1 341 ? -14.840 -16.179 7.371 1.00 84.19 341 LEU A O 1
ATOM 2630 N N . SER A 1 342 ? -16.212 -17.367 8.654 1.00 87.38 342 SER A N 1
ATOM 2631 C CA . SER A 1 342 ? -15.824 -18.644 8.031 1.00 87.38 342 SER A CA 1
ATOM 2632 C C . SER A 1 342 ? -16.150 -18.667 6.534 1.00 87.38 342 SER A C 1
ATOM 2634 O O . SER A 1 342 ? -15.355 -19.142 5.726 1.00 87.38 342 SER A O 1
ATOM 2636 N N . PHE A 1 343 ? -17.308 -18.121 6.153 1.00 89.81 343 PHE A N 1
ATOM 2637 C CA . PHE A 1 343 ? -17.725 -18.012 4.759 1.00 89.81 343 PHE A CA 1
ATOM 2638 C C . PHE A 1 343 ? -16.787 -17.117 3.939 1.00 89.81 343 PHE A C 1
ATOM 2640 O O . PHE A 1 343 ? -16.385 -17.504 2.840 1.00 89.81 343 PHE A O 1
ATOM 2647 N N . SER A 1 344 ? -16.405 -15.947 4.469 1.00 88.00 344 SER A N 1
ATOM 2648 C CA . SER A 1 344 ? -15.482 -15.050 3.767 1.00 88.00 344 SER A CA 1
ATOM 2649 C C . SER A 1 344 ? -14.103 -15.684 3.585 1.00 88.00 344 SER A C 1
ATOM 2651 O O . SER A 1 344 ? -13.529 -15.559 2.507 1.00 88.00 344 SER A O 1
ATOM 2653 N N . LEU A 1 345 ? -13.610 -16.432 4.577 1.00 88.25 345 LEU A N 1
ATOM 2654 C CA . LEU A 1 345 ? -12.332 -17.142 4.490 1.00 88.25 345 LEU A CA 1
ATOM 2655 C C . LEU A 1 345 ? -12.333 -18.234 3.417 1.00 88.25 345 LEU A C 1
ATOM 2657 O O . LEU A 1 345 ? -11.387 -18.326 2.639 1.00 88.25 345 LEU A O 1
ATOM 2661 N N . VAL A 1 346 ? -13.400 -19.033 3.322 1.00 92.06 346 VAL A N 1
ATOM 2662 C CA . VAL A 1 346 ? -13.519 -20.054 2.266 1.00 92.06 346 VAL A CA 1
ATOM 2663 C C . VAL A 1 346 ? -13.545 -19.404 0.883 1.00 92.06 346 VAL A C 1
ATOM 2665 O O . VAL A 1 346 ? -12.829 -19.849 -0.013 1.00 92.06 346 VAL A O 1
ATOM 2668 N N . MET A 1 347 ? -14.317 -18.327 0.714 1.00 91.00 347 MET A N 1
ATOM 2669 C CA . MET A 1 347 ? -14.336 -17.551 -0.531 1.00 91.00 347 MET A CA 1
ATOM 2670 C C . MET A 1 347 ? -12.946 -17.015 -0.890 1.00 91.00 347 MET A C 1
ATOM 2672 O O . MET A 1 347 ? -12.527 -17.120 -2.039 1.00 91.00 347 MET A O 1
ATOM 2676 N N . TRP A 1 348 ? -12.208 -16.498 0.092 1.00 89.88 348 TRP A N 1
ATOM 2677 C CA . TRP A 1 348 ? -10.838 -16.021 -0.087 1.00 89.88 348 TRP A CA 1
ATOM 2678 C C . TRP A 1 348 ? -9.885 -17.117 -0.573 1.00 89.88 348 TRP A C 1
ATOM 2680 O O . TRP A 1 348 ? -9.136 -16.889 -1.520 1.00 89.88 348 TRP A O 1
ATOM 2690 N N . VAL A 1 349 ? -9.943 -18.319 0.012 1.00 89.94 349 VAL A N 1
ATOM 2691 C CA . VAL A 1 349 ? -9.121 -19.461 -0.429 1.00 89.94 349 VAL A CA 1
ATOM 2692 C C . VAL A 1 349 ? -9.427 -19.826 -1.881 1.00 89.94 349 VAL A C 1
ATOM 2694 O O . VAL A 1 349 ? -8.504 -20.009 -2.670 1.00 89.94 349 VAL A O 1
ATOM 2697 N N . VAL A 1 350 ? -10.709 -19.884 -2.255 1.00 91.88 350 VAL A N 1
ATOM 2698 C CA . VAL A 1 350 ? -11.121 -20.184 -3.637 1.00 91.88 350 VAL A CA 1
ATOM 2699 C C . VAL A 1 350 ? -10.575 -19.141 -4.614 1.00 91.88 350 VAL A C 1
ATOM 2701 O O . VAL A 1 350 ? -10.053 -19.509 -5.664 1.00 91.88 350 VAL A O 1
ATOM 2704 N N . VAL A 1 351 ? -10.649 -17.854 -4.267 1.00 89.19 351 VAL A N 1
ATOM 2705 C CA . VAL A 1 351 ? -10.147 -16.764 -5.117 1.00 89.19 351 VAL A CA 1
ATOM 2706 C C . VAL A 1 351 ? -8.625 -16.814 -5.261 1.00 89.19 351 VAL A C 1
ATOM 2708 O O . VAL A 1 351 ? -8.135 -16.680 -6.377 1.00 89.19 351 VAL A O 1
ATOM 2711 N N . ILE A 1 352 ? -7.876 -17.052 -4.178 1.00 87.00 352 ILE A N 1
ATOM 2712 C CA . ILE A 1 352 ? -6.407 -17.161 -4.238 1.00 87.00 352 ILE A CA 1
ATOM 2713 C C . ILE A 1 352 ? -5.984 -18.361 -5.094 1.00 87.00 352 ILE A C 1
ATOM 2715 O O . ILE A 1 352 ? -5.114 -18.223 -5.950 1.00 87.00 352 ILE A O 1
ATOM 2719 N N . VAL A 1 353 ? -6.614 -19.527 -4.913 1.00 88.06 353 VAL A N 1
ATOM 2720 C CA . VAL A 1 353 ? -6.327 -20.713 -5.740 1.00 88.06 353 VAL A CA 1
ATOM 2721 C C . VAL A 1 353 ? -6.665 -20.448 -7.208 1.00 88.06 353 VAL A C 1
ATOM 2723 O O . VAL A 1 353 ? -5.903 -20.833 -8.091 1.00 88.06 353 VAL A O 1
ATOM 2726 N N . GLY A 1 354 ? -7.767 -19.743 -7.477 1.00 87.25 354 GLY A N 1
ATOM 2727 C CA . GLY A 1 354 ? -8.105 -19.283 -8.822 1.00 87.25 354 GLY A CA 1
ATOM 2728 C C . GLY A 1 354 ? -7.042 -18.350 -9.404 1.00 87.25 354 GLY A C 1
ATOM 2729 O O . GLY A 1 354 ? -6.626 -18.545 -10.540 1.00 87.25 354 GLY A O 1
ATOM 2730 N N . ALA A 1 355 ? -6.541 -17.385 -8.630 1.00 82.94 355 ALA A N 1
ATOM 2731 C CA . ALA A 1 355 ? -5.489 -16.469 -9.070 1.00 82.94 355 ALA A CA 1
ATOM 2732 C C . ALA A 1 355 ? -4.192 -17.203 -9.456 1.00 82.94 355 ALA A C 1
ATOM 2734 O O . ALA A 1 355 ? -3.594 -16.872 -10.475 1.00 82.94 355 ALA A O 1
ATOM 2735 N N . LEU A 1 356 ? -3.807 -18.249 -8.712 1.00 80.06 356 LEU A N 1
ATOM 2736 C CA . LEU A 1 356 ? -2.641 -19.079 -9.046 1.00 80.06 356 LEU A CA 1
ATOM 2737 C C . LEU A 1 356 ? -2.766 -19.760 -10.415 1.00 80.06 356 LEU A C 1
ATOM 2739 O O . LEU A 1 356 ? -1.754 -19.972 -11.071 1.00 80.06 356 LEU A O 1
ATOM 2743 N N . SER A 1 357 ? -3.984 -20.069 -10.869 1.00 80.31 357 SER A N 1
ATOM 2744 C CA . SER A 1 357 ? -4.192 -20.665 -12.197 1.00 80.31 357 SER A CA 1
ATOM 2745 C C . SER A 1 357 ? -3.963 -19.695 -13.363 1.00 80.31 357 SER A C 1
ATOM 2747 O O . SER A 1 357 ? -3.806 -20.148 -14.491 1.00 80.31 357 SER A O 1
ATOM 2749 N N . PHE A 1 358 ? -3.926 -18.383 -13.099 1.00 76.50 358 PHE A N 1
ATOM 2750 C CA . PHE A 1 358 ? -3.642 -17.346 -14.096 1.00 76.50 358 PHE A CA 1
ATOM 2751 C C . PHE A 1 358 ? -2.174 -16.902 -14.111 1.00 76.50 358 PHE A C 1
ATOM 2753 O O . PHE A 1 358 ? -1.811 -16.070 -14.939 1.00 76.50 358 PHE A O 1
ATOM 2760 N N . ALA A 1 359 ? -1.338 -17.406 -13.198 1.00 73.44 359 ALA A N 1
ATOM 2761 C CA . ALA A 1 359 ? 0.079 -17.075 -13.200 1.00 73.44 359 ALA A CA 1
ATOM 2762 C C . ALA A 1 359 ? 0.746 -17.710 -14.438 1.00 73.44 359 ALA A C 1
ATOM 2764 O O . ALA A 1 359 ? 0.643 -18.931 -14.597 1.00 73.44 359 ALA A O 1
ATOM 2765 N N . PRO A 1 360 ? 1.401 -16.922 -15.313 1.00 69.06 360 PRO A N 1
ATOM 2766 C CA . PRO A 1 360 ? 2.148 -17.474 -16.434 1.00 69.06 360 PRO A CA 1
ATOM 2767 C C . PRO A 1 360 ? 3.255 -18.395 -15.910 1.00 69.06 360 PRO A C 1
ATOM 2769 O O . PRO A 1 360 ? 3.852 -18.136 -14.860 1.00 69.06 360 PRO A O 1
ATOM 2772 N N . LEU A 1 361 ? 3.494 -19.495 -16.624 1.00 69.62 361 LEU A N 1
ATOM 2773 C CA . LEU A 1 361 ? 4.599 -20.399 -16.317 1.00 69.62 361 LEU A CA 1
ATOM 2774 C C . LEU A 1 361 ? 5.920 -19.658 -16.555 1.00 69.62 361 LEU A C 1
ATOM 2776 O O . LEU A 1 361 ? 6.033 -18.872 -17.494 1.00 69.62 361 LEU A O 1
ATOM 2780 N N . VAL A 1 362 ? 6.897 -19.885 -15.677 1.00 67.69 362 VAL A N 1
ATOM 2781 C CA . VAL A 1 362 ? 8.254 -19.370 -15.882 1.00 67.69 362 VAL A CA 1
ATOM 2782 C C . VAL A 1 362 ? 8.842 -20.113 -17.073 1.00 67.69 362 VAL A C 1
ATOM 2784 O O . VAL A 1 362 ? 8.822 -21.341 -17.080 1.00 67.69 362 VAL A O 1
ATOM 2787 N N . LEU A 1 363 ? 9.326 -19.361 -18.059 1.00 72.12 363 LEU A N 1
ATOM 2788 C CA . LEU A 1 363 ? 9.972 -19.913 -19.244 1.00 72.12 363 LEU A CA 1
ATOM 2789 C C . LEU A 1 363 ? 11.361 -20.426 -18.844 1.00 72.12 363 LEU A C 1
ATOM 2791 O O . LEU A 1 363 ? 12.170 -19.666 -18.301 1.00 72.12 363 LEU A O 1
ATOM 2795 N N . GLU A 1 364 ? 11.620 -21.715 -19.046 1.00 70.31 364 GLU A N 1
ATOM 2796 C CA . GLU A 1 364 ? 12.854 -22.371 -18.587 1.00 70.31 364 GLU A CA 1
ATOM 2797 C C . GLU A 1 364 ? 13.883 -22.552 -19.707 1.00 70.31 364 GLU A C 1
ATOM 2799 O O . GLU A 1 364 ? 15.087 -22.531 -19.439 1.00 70.31 364 GLU A O 1
ATOM 2804 N N . SER A 1 365 ? 13.433 -22.716 -20.952 1.00 75.69 365 SER A N 1
ATOM 2805 C CA . SER A 1 365 ? 14.305 -22.940 -22.110 1.00 75.69 365 SER A CA 1
ATOM 2806 C C . SER A 1 365 ? 14.457 -21.683 -22.971 1.00 75.69 365 SER A C 1
ATOM 2808 O O . SER A 1 365 ? 13.581 -20.824 -22.976 1.00 75.69 365 SER A O 1
ATOM 2810 N N . HIS A 1 366 ? 15.586 -21.549 -23.679 1.00 74.00 366 HIS A N 1
ATOM 2811 C CA . HIS A 1 366 ? 15.837 -20.409 -24.574 1.00 74.00 366 HIS A CA 1
ATOM 2812 C C . HIS A 1 366 ? 14.733 -20.282 -25.637 1.00 74.00 366 HIS A C 1
ATOM 2814 O O . HIS A 1 366 ? 14.196 -19.199 -25.850 1.00 74.00 366 HIS A O 1
ATOM 2820 N N . ASP A 1 367 ? 14.315 -21.426 -26.174 1.00 75.50 367 ASP A N 1
ATOM 2821 C CA . ASP A 1 367 ? 13.309 -21.575 -27.225 1.00 75.50 367 ASP A CA 1
ATOM 2822 C C . ASP A 1 367 ? 11.899 -21.133 -26.790 1.00 75.50 367 ASP A C 1
ATOM 2824 O O . ASP A 1 367 ? 11.042 -20.844 -27.624 1.00 75.50 367 ASP A O 1
ATOM 2828 N N . GLU A 1 368 ? 11.641 -21.088 -25.479 1.00 73.25 368 GLU A N 1
ATOM 2829 C CA . GLU A 1 368 ? 10.374 -20.624 -24.907 1.00 73.25 368 GLU A CA 1
ATOM 2830 C C . GLU A 1 368 ? 10.256 -19.093 -24.887 1.00 73.25 368 GLU A C 1
ATOM 2832 O O . GLU A 1 368 ? 9.154 -18.573 -24.707 1.00 73.25 368 GLU A O 1
ATOM 2837 N N . TYR A 1 369 ? 11.360 -18.357 -25.061 1.00 72.94 369 TYR A N 1
ATOM 2838 C CA . TYR A 1 369 ? 11.332 -16.899 -25.112 1.00 72.94 369 TYR A CA 1
ATOM 2839 C C . TYR A 1 369 ? 10.889 -16.406 -26.490 1.00 72.94 369 TYR A C 1
ATOM 2841 O O . TYR A 1 369 ? 11.413 -16.809 -27.524 1.00 72.94 369 TYR A O 1
ATOM 2849 N N . ASP A 1 370 ? 9.964 -15.450 -26.486 1.00 73.81 370 ASP A N 1
ATOM 2850 C CA . ASP A 1 370 ? 9.458 -14.783 -27.690 1.00 73.81 370 ASP A CA 1
ATOM 2851 C C . ASP A 1 370 ? 10.530 -13.992 -28.446 1.00 73.81 370 ASP A C 1
ATOM 2853 O O . ASP A 1 370 ? 10.459 -13.844 -29.664 1.00 73.81 370 ASP A O 1
ATOM 2857 N N . ILE A 1 371 ? 11.499 -13.440 -27.715 1.00 78.00 371 ILE A N 1
ATOM 2858 C CA . ILE A 1 371 ? 12.632 -12.704 -28.271 1.00 78.00 371 ILE A CA 1
ATOM 2859 C C . ILE A 1 371 ? 13.890 -13.413 -27.804 1.00 78.00 371 ILE A C 1
ATOM 2861 O O . ILE A 1 371 ? 14.207 -13.401 -26.611 1.00 78.00 371 ILE A O 1
ATOM 2865 N N . GLN A 1 372 ? 14.595 -13.993 -28.759 1.00 81.88 372 GLN A N 1
ATOM 2866 C CA . GLN A 1 372 ? 15.834 -14.717 -28.543 1.00 81.88 372 GLN A CA 1
ATOM 2867 C C . GLN A 1 372 ? 16.995 -13.876 -29.076 1.00 81.88 372 GLN A C 1
ATOM 2869 O O . GLN A 1 372 ? 16.867 -13.136 -30.057 1.00 81.88 372 GLN A O 1
ATOM 2874 N N . PHE A 1 373 ? 18.098 -13.907 -28.334 1.00 83.38 373 PHE A N 1
ATOM 2875 C CA . PHE A 1 373 ? 19.335 -13.213 -28.670 1.00 83.38 373 PHE A CA 1
ATOM 2876 C C . PHE A 1 373 ? 20.422 -14.265 -28.759 1.00 83.38 373 PHE A C 1
ATOM 2878 O O . PHE A 1 373 ? 21.009 -14.637 -27.740 1.00 83.38 373 PHE A O 1
ATOM 2885 N N . ASP A 1 374 ? 20.685 -14.699 -29.978 1.00 86.62 374 ASP A N 1
ATOM 2886 C CA . ASP A 1 374 ? 21.707 -15.685 -30.271 1.00 86.62 374 ASP A CA 1
ATOM 2887 C C . ASP A 1 374 ? 22.972 -14.980 -30.746 1.00 86.62 374 ASP A C 1
ATOM 2889 O O . ASP A 1 374 ? 22.915 -13.968 -31.451 1.00 86.62 374 ASP A O 1
ATOM 2893 N N . TRP A 1 375 ? 24.125 -15.465 -30.295 1.00 88.81 375 TRP A N 1
ATOM 2894 C CA . TRP A 1 375 ? 25.411 -14.938 -30.735 1.00 88.81 375 TRP A CA 1
ATOM 2895 C C . TRP A 1 375 ? 25.788 -15.565 -32.081 1.00 88.81 375 TRP A C 1
ATOM 2897 O O . TRP A 1 375 ? 25.536 -16.745 -32.299 1.00 88.81 375 TRP A O 1
ATOM 2907 N N . ASP A 1 376 ? 26.343 -14.740 -32.960 1.00 88.19 376 ASP A N 1
ATOM 2908 C CA . ASP A 1 376 ? 26.871 -15.073 -34.283 1.00 88.19 376 ASP A CA 1
ATOM 2909 C C . ASP A 1 376 ? 28.315 -14.556 -34.302 1.00 88.19 376 ASP A C 1
ATOM 2911 O O . ASP A 1 376 ? 28.543 -13.338 -34.282 1.00 88.19 376 ASP A O 1
ATOM 2915 N N . ALA A 1 377 ? 29.291 -15.458 -34.210 1.00 85.12 377 ALA A N 1
ATOM 2916 C CA . ALA A 1 377 ? 30.696 -15.123 -34.013 1.00 85.12 377 ALA A CA 1
ATOM 2917 C C . ALA A 1 377 ? 31.381 -14.583 -35.281 1.00 85.12 377 ALA A C 1
ATOM 2919 O O . ALA A 1 377 ? 32.222 -13.673 -35.182 1.00 85.12 377 ALA A O 1
ATOM 2920 N N . ASP A 1 378 ? 31.010 -15.084 -36.458 1.00 84.38 378 ASP A N 1
ATOM 2921 C CA . ASP A 1 378 ? 31.650 -14.784 -37.743 1.00 84.38 378 ASP A CA 1
ATOM 2922 C C . ASP A 1 378 ? 30.932 -13.657 -38.537 1.00 84.38 378 ASP A C 1
ATOM 2924 O O . ASP A 1 378 ? 31.510 -12.991 -39.422 1.00 84.38 378 ASP A O 1
ATOM 2928 N N . GLY A 1 379 ? 29.707 -13.337 -38.119 1.00 83.81 379 GLY A N 1
ATOM 2929 C CA . GLY A 1 379 ? 28.856 -12.280 -38.632 1.00 83.81 379 GLY A CA 1
ATOM 2930 C C . GLY A 1 379 ? 28.197 -12.611 -39.971 1.00 83.81 379 GLY A C 1
ATOM 2931 O O . GLY A 1 379 ? 27.999 -11.683 -40.775 1.00 83.81 379 GLY A O 1
ATOM 2932 N N . ASP A 1 380 ? 27.935 -13.882 -40.270 1.00 85.31 380 ASP A N 1
ATOM 2933 C CA . ASP A 1 380 ? 27.313 -14.326 -41.518 1.00 85.31 380 ASP A CA 1
ATOM 2934 C C . ASP A 1 380 ? 25.770 -14.305 -41.498 1.00 85.31 380 ASP A C 1
ATOM 2936 O O . ASP A 1 380 ? 25.137 -14.283 -42.563 1.00 85.31 380 ASP A O 1
ATOM 2940 N N . GLY A 1 381 ? 25.173 -14.153 -40.312 1.00 83.44 381 GLY A N 1
ATOM 2941 C CA . GLY A 1 381 ? 23.730 -14.112 -40.104 1.00 83.44 381 GLY A CA 1
ATOM 2942 C C . GLY A 1 381 ? 23.095 -15.454 -39.734 1.00 83.44 381 GLY A C 1
ATOM 2943 O O . GLY A 1 381 ? 21.862 -15.532 -39.763 1.00 83.44 381 GLY A O 1
ATOM 2944 N N . ILE A 1 382 ? 23.891 -16.462 -39.380 1.00 84.25 382 ILE A N 1
ATOM 2945 C CA . ILE A 1 382 ? 23.481 -17.721 -38.754 1.00 84.25 382 ILE A CA 1
ATOM 2946 C C . ILE A 1 382 ? 23.945 -17.701 -37.290 1.00 84.25 382 ILE A C 1
ATOM 2948 O O . ILE A 1 382 ? 24.998 -17.176 -36.956 1.00 84.25 382 ILE A O 1
ATOM 2952 N N . ALA A 1 383 ? 23.100 -18.174 -36.376 1.00 85.94 383 ALA A N 1
ATOM 2953 C CA . ALA A 1 383 ? 23.455 -18.230 -34.961 1.00 85.94 383 ALA A CA 1
ATOM 2954 C C . ALA A 1 383 ? 24.438 -19.377 -34.715 1.00 85.94 383 ALA A C 1
ATOM 2956 O O . ALA A 1 383 ? 24.209 -20.462 -35.239 1.00 85.94 383 ALA A O 1
ATOM 2957 N N . ASP A 1 384 ? 25.423 -19.202 -33.830 1.00 85.81 384 ASP A N 1
ATOM 2958 C CA . ASP A 1 384 ? 26.443 -20.218 -33.513 1.00 85.81 384 ASP A CA 1
ATOM 2959 C C . ASP A 1 384 ? 25.843 -21.597 -33.172 1.00 85.81 384 ASP A C 1
ATOM 2961 O O . ASP A 1 384 ? 26.437 -22.635 -33.446 1.00 85.81 384 ASP A O 1
ATOM 2965 N N . ALA A 1 385 ? 24.657 -21.621 -32.552 1.00 82.62 385 ALA A N 1
ATOM 2966 C CA . ALA A 1 385 ? 23.957 -22.852 -32.180 1.00 82.62 385 ALA A CA 1
ATOM 2967 C C . ALA A 1 385 ? 23.386 -23.632 -33.381 1.00 82.62 385 ALA A C 1
ATOM 2969 O O . ALA A 1 385 ? 23.144 -24.835 -33.271 1.00 82.62 385 ALA A O 1
ATOM 2970 N N . GLU A 1 386 ? 23.148 -22.949 -34.500 1.00 82.69 386 GLU A N 1
ATOM 2971 C CA . GLU A 1 386 ? 22.622 -23.497 -35.755 1.00 82.69 386 GLU A CA 1
ATOM 2972 C C . GLU A 1 386 ? 23.658 -23.473 -36.890 1.00 82.69 386 GLU A C 1
ATOM 2974 O O . GLU A 1 386 ? 23.350 -23.902 -38.004 1.00 82.69 386 GLU A O 1
ATOM 2979 N N . ASP A 1 387 ? 24.864 -22.978 -36.613 1.00 87.06 387 ASP A N 1
ATOM 2980 C CA . ASP A 1 387 ? 25.938 -22.846 -37.584 1.00 87.06 387 ASP A CA 1
ATOM 2981 C C . ASP A 1 387 ? 26.827 -24.097 -37.616 1.00 87.06 387 ASP A C 1
ATOM 2983 O O . ASP A 1 387 ? 27.278 -24.616 -36.591 1.00 87.06 387 ASP A O 1
ATOM 2987 N N . ASP A 1 388 ? 27.080 -24.586 -38.828 1.00 89.44 388 ASP A N 1
ATOM 2988 C CA . ASP A 1 388 ? 27.962 -25.720 -39.076 1.00 89.44 388 ASP A CA 1
ATOM 2989 C C . ASP A 1 388 ? 29.449 -25.296 -39.113 1.00 89.44 388 ASP A C 1
ATOM 2991 O O . ASP A 1 388 ? 30.296 -26.187 -39.060 1.00 89.44 388 ASP A O 1
ATOM 2995 N N . ASP A 1 389 ? 29.766 -23.997 -39.214 1.00 88.69 389 ASP A N 1
ATOM 2996 C CA . ASP A 1 389 ? 31.107 -23.372 -39.304 1.00 88.69 389 ASP A CA 1
ATOM 2997 C C . ASP A 1 389 ? 31.137 -22.087 -38.449 1.00 88.69 389 ASP A C 1
ATOM 2999 O O . ASP A 1 389 ? 31.102 -20.973 -38.962 1.00 88.69 389 ASP A O 1
ATOM 3003 N N . THR A 1 390 ? 31.154 -22.250 -37.121 1.00 87.31 390 THR A N 1
ATOM 3004 C CA . THR A 1 390 ? 30.869 -21.163 -36.164 1.00 87.31 390 THR A CA 1
ATOM 3005 C C . THR A 1 390 ? 31.873 -20.014 -36.218 1.00 87.31 390 THR A C 1
ATOM 3007 O O . THR A 1 390 ? 31.541 -18.871 -35.907 1.00 87.31 390 THR A O 1
ATOM 3010 N N . ASP A 1 391 ? 33.126 -20.290 -36.559 1.00 83.81 391 ASP A N 1
ATOM 3011 C CA . ASP A 1 391 ? 34.169 -19.274 -36.591 1.00 83.81 391 ASP A CA 1
ATOM 3012 C C . ASP A 1 391 ? 34.402 -18.681 -37.996 1.00 83.81 391 ASP A C 1
ATOM 3014 O O . ASP A 1 391 ? 35.143 -17.697 -38.135 1.00 83.81 391 ASP A O 1
ATOM 3018 N N . GLY A 1 392 ? 33.719 -19.214 -39.017 1.00 84.81 392 GLY A N 1
ATOM 3019 C CA . GLY A 1 392 ? 33.716 -18.739 -40.396 1.00 84.81 392 GLY A CA 1
ATOM 3020 C C . GLY A 1 392 ? 35.036 -18.963 -41.133 1.00 84.81 392 GLY A C 1
ATOM 3021 O O . GLY A 1 392 ? 35.370 -18.207 -42.068 1.00 84.81 392 GLY A O 1
ATOM 3022 N N . ASP A 1 393 ? 35.836 -19.944 -40.705 1.00 84.88 393 ASP A N 1
ATOM 3023 C CA . ASP A 1 393 ? 37.147 -20.251 -41.271 1.00 84.88 393 ASP A CA 1
ATOM 3024 C C . ASP A 1 393 ? 37.099 -21.149 -42.535 1.00 84.88 393 ASP A C 1
ATOM 3026 O O . ASP A 1 393 ? 38.126 -21.338 -43.212 1.00 84.88 393 ASP A O 1
ATOM 3030 N N . TRP A 1 394 ? 35.888 -21.587 -42.913 1.00 85.50 394 TRP A N 1
ATOM 3031 C CA . TRP A 1 394 ? 35.541 -22.501 -44.010 1.00 85.50 394 TRP A CA 1
ATOM 3032 C C . TRP A 1 394 ? 35.751 -23.991 -43.727 1.00 85.50 394 TRP A C 1
ATOM 3034 O O . TRP A 1 394 ? 35.720 -24.799 -44.673 1.00 85.50 394 TRP A O 1
ATOM 3044 N N . TYR A 1 395 ? 35.946 -24.377 -42.471 1.00 86.38 395 TYR A N 1
ATOM 3045 C CA . TYR A 1 395 ? 35.898 -25.755 -42.013 1.00 86.38 395 TYR A CA 1
ATOM 3046 C C . TYR A 1 395 ? 34.694 -25.945 -41.099 1.00 86.38 395 TYR A C 1
ATOM 3048 O O . TYR A 1 395 ? 34.453 -25.195 -40.175 1.00 86.38 395 TYR A O 1
ATOM 3056 N N . SER A 1 396 ? 33.921 -27.003 -41.343 1.00 90.00 396 SER A N 1
ATOM 3057 C CA . SER A 1 396 ? 32.805 -27.296 -40.447 1.00 90.00 396 SER A CA 1
ATOM 3058 C C . SER A 1 396 ? 33.317 -27.665 -39.053 1.00 90.00 396 SER A C 1
ATOM 3060 O O . SER A 1 396 ? 34.254 -28.470 -38.970 1.00 90.00 396 SER A O 1
ATOM 3062 N N . ASN A 1 397 ? 32.599 -27.269 -38.008 1.00 89.50 397 ASN A N 1
ATOM 3063 C CA . ASN A 1 397 ? 32.847 -27.606 -36.606 1.00 89.50 397 ASN A CA 1
ATOM 3064 C C . ASN A 1 397 ? 33.187 -29.098 -36.408 1.00 89.50 397 ASN A C 1
ATOM 3066 O O . ASN A 1 397 ? 34.144 -29.464 -35.728 1.00 89.50 397 ASN A O 1
ATOM 3070 N N . ALA A 1 398 ? 32.455 -29.995 -37.082 1.00 90.75 398 ALA A N 1
ATOM 3071 C CA . ALA A 1 398 ? 32.687 -31.442 -37.010 1.00 90.75 398 ALA A CA 1
ATOM 3072 C C . ALA A 1 398 ? 34.042 -31.893 -37.600 1.00 90.75 398 ALA A C 1
ATOM 3074 O O . ALA A 1 398 ? 34.654 -32.844 -37.112 1.00 90.75 398 ALA A O 1
ATOM 3075 N N . ALA A 1 399 ? 34.509 -31.235 -38.664 1.00 88.62 399 ALA A N 1
ATOM 3076 C CA . ALA A 1 399 ? 35.797 -31.528 -39.293 1.00 88.62 399 ALA A CA 1
ATOM 3077 C C . ALA A 1 399 ? 36.967 -31.034 -38.431 1.00 88.62 399 ALA A C 1
ATOM 3079 O O . ALA A 1 399 ? 38.030 -31.657 -38.408 1.00 88.62 399 ALA A O 1
ATOM 3080 N N . GLU A 1 400 ? 36.759 -29.940 -37.709 1.00 88.81 400 GLU A N 1
ATOM 3081 C CA . GLU A 1 400 ? 37.721 -29.373 -36.773 1.00 88.81 400 GLU A CA 1
ATOM 3082 C C . GLU A 1 400 ? 37.858 -30.200 -35.501 1.00 88.81 400 GLU A C 1
ATOM 3084 O O . GLU A 1 400 ? 38.973 -30.549 -35.106 1.00 88.81 400 GLU A O 1
ATOM 3089 N N . GLU A 1 401 ? 36.740 -30.651 -34.931 1.00 91.38 401 GLU A N 1
ATOM 3090 C CA . GLU A 1 401 ? 36.752 -31.610 -33.826 1.00 91.38 401 GLU A CA 1
ATOM 3091 C C . GLU A 1 401 ? 37.480 -32.913 -34.207 1.00 91.38 401 GLU A C 1
ATOM 3093 O O . GLU A 1 401 ? 38.255 -33.451 -33.411 1.00 91.38 401 GLU A O 1
ATOM 3098 N N . GLU A 1 402 ? 37.290 -33.413 -35.438 1.00 92.25 402 GLU A N 1
ATOM 3099 C CA . GLU A 1 402 ? 38.001 -34.597 -35.946 1.00 92.25 402 GLU A CA 1
ATOM 3100 C C . GLU A 1 402 ? 39.508 -34.336 -36.139 1.00 92.25 402 GLU A C 1
ATOM 3102 O O . GLU A 1 402 ? 40.336 -35.222 -35.893 1.00 92.25 402 GLU A O 1
ATOM 3107 N N . ALA A 1 403 ? 39.881 -33.117 -36.539 1.00 87.94 403 ALA A N 1
ATOM 3108 C CA . ALA A 1 403 ? 41.270 -32.680 -36.672 1.00 87.94 403 ALA A CA 1
ATOM 3109 C C . ALA A 1 403 ? 41.929 -32.305 -35.328 1.00 87.94 403 ALA A C 1
ATOM 3111 O O . ALA A 1 403 ? 43.158 -32.191 -35.262 1.00 87.94 403 ALA A O 1
ATOM 3112 N N . GLY A 1 404 ? 41.140 -32.160 -34.259 1.00 89.19 404 GLY A N 1
ATOM 3113 C CA . GLY A 1 404 ? 41.577 -31.697 -32.943 1.00 89.19 404 GLY A CA 1
ATOM 3114 C C . GLY A 1 404 ? 41.890 -30.198 -32.888 1.00 89.19 404 GLY A C 1
ATOM 3115 O O . GLY A 1 404 ? 42.721 -29.796 -32.068 1.00 89.19 404 GLY A O 1
ATOM 3116 N N . THR A 1 405 ? 41.289 -29.408 -33.780 1.00 88.06 405 THR A N 1
ATOM 3117 C CA . THR A 1 405 ? 41.339 -27.938 -33.787 1.00 88.06 405 THR A CA 1
ATOM 3118 C C . THR A 1 405 ? 40.127 -27.349 -33.048 1.00 88.06 405 THR A C 1
ATOM 3120 O O . THR A 1 405 ? 39.350 -28.116 -32.480 1.00 88.06 405 THR A O 1
ATOM 3123 N N . ASP A 1 406 ? 40.047 -26.021 -32.894 1.00 86.75 406 ASP A N 1
ATOM 3124 C CA . ASP A 1 406 ? 39.070 -25.373 -31.995 1.00 86.75 406 ASP A CA 1
ATOM 3125 C C . ASP A 1 406 ? 38.001 -24.656 -32.833 1.00 86.75 406 ASP A C 1
ATOM 3127 O O . ASP A 1 406 ? 38.337 -23.606 -33.371 1.00 86.75 406 ASP A O 1
ATOM 3131 N N . PRO A 1 407 ? 36.750 -25.164 -32.889 1.00 87.81 407 PRO A N 1
ATOM 3132 C CA . PRO A 1 407 ? 35.671 -24.619 -33.727 1.00 87.81 407 PRO A CA 1
ATOM 3133 C C . PRO A 1 407 ? 35.217 -23.190 -33.416 1.00 87.81 407 PRO A C 1
ATOM 3135 O O . PRO A 1 407 ? 34.306 -22.667 -34.047 1.00 87.81 407 PRO A O 1
ATOM 3138 N N . LEU A 1 408 ? 35.765 -22.584 -32.361 1.00 85.56 408 LEU A N 1
ATOM 3139 C CA . LEU A 1 408 ? 35.431 -21.230 -31.920 1.00 85.56 408 LEU A CA 1
ATOM 3140 C C . LEU A 1 408 ? 36.596 -20.247 -32.118 1.00 85.56 408 LEU A C 1
ATOM 3142 O O . LEU A 1 408 ? 36.494 -19.081 -31.719 1.00 85.56 408 LEU A O 1
ATOM 3146 N N . ASP A 1 409 ? 37.726 -20.703 -32.663 1.00 85.19 409 ASP A N 1
ATOM 3147 C CA . ASP A 1 409 ? 38.919 -19.891 -32.877 1.00 85.19 409 ASP A CA 1
ATOM 3148 C C . ASP A 1 409 ? 39.342 -19.933 -34.353 1.00 85.19 409 ASP A C 1
ATOM 3150 O O . ASP A 1 409 ? 40.085 -20.840 -34.733 1.00 85.19 409 ASP A O 1
ATOM 3154 N N . PRO A 1 410 ? 39.086 -18.859 -35.133 1.00 81.19 410 PRO A N 1
ATOM 3155 C CA . PRO A 1 410 ? 39.443 -18.795 -36.556 1.00 81.19 410 PRO A CA 1
ATOM 3156 C C . PRO A 1 410 ? 40.951 -18.868 -36.846 1.00 81.19 410 PRO A C 1
ATOM 3158 O O . PRO A 1 410 ? 41.411 -18.769 -37.993 1.00 81.19 410 PRO A O 1
ATOM 3161 N N . SER A 1 411 ? 41.784 -18.898 -35.802 1.00 81.25 411 SER A N 1
ATOM 3162 C CA . SER A 1 411 ? 43.222 -19.120 -35.899 1.00 81.25 411 SER A CA 1
ATOM 3163 C C . SER A 1 411 ? 43.654 -20.573 -35.695 1.00 81.25 411 SER A C 1
ATOM 3165 O O . SER A 1 411 ? 44.795 -20.915 -36.034 1.00 81.25 411 SER A O 1
ATOM 3167 N N . SER A 1 412 ? 42.747 -21.420 -35.221 1.00 86.19 412 SER A N 1
ATOM 3168 C CA . SER A 1 412 ? 42.919 -22.831 -34.916 1.00 86.19 412 SER A CA 1
ATOM 3169 C C . SER A 1 412 ? 42.244 -23.678 -35.989 1.00 86.19 412 SER A C 1
ATOM 3171 O O . SER A 1 412 ? 41.187 -24.225 -35.764 1.00 86.19 412 SER A O 1
ATOM 3173 N N . THR A 1 413 ? 42.891 -23.817 -37.148 1.00 83.62 413 THR A N 1
ATOM 3174 C CA . THR A 1 413 ? 42.291 -24.487 -38.322 1.00 83.62 413 THR A CA 1
ATOM 3175 C C . THR A 1 413 ? 42.997 -25.819 -38.627 1.00 83.62 413 THR A C 1
ATOM 3177 O O . THR A 1 413 ? 44.214 -25.917 -38.397 1.00 83.62 413 THR A O 1
ATOM 3180 N N . PRO A 1 414 ? 42.360 -26.800 -39.297 1.00 85.75 414 PRO A N 1
ATOM 3181 C CA . PRO A 1 414 ? 43.021 -28.019 -39.787 1.00 85.75 414 PRO A CA 1
ATOM 3182 C C . PRO A 1 414 ? 44.151 -27.760 -40.803 1.00 85.75 414 PRO A C 1
ATOM 3184 O O . PRO A 1 414 ? 44.956 -28.647 -41.113 1.00 85.75 414 PRO A O 1
ATOM 3187 N N . ASN A 1 415 ? 44.231 -26.545 -41.355 1.00 82.69 415 ASN A N 1
ATOM 3188 C CA . ASN A 1 415 ? 45.255 -26.141 -42.306 1.00 82.69 415 ASN A CA 1
ATOM 3189 C C . ASN A 1 415 ? 46.554 -25.692 -41.595 1.00 82.69 415 ASN A C 1
ATOM 3191 O O . ASN A 1 415 ? 46.545 -24.733 -40.825 1.00 82.69 415 ASN A O 1
ATOM 3195 N N . PRO A 1 416 ? 47.726 -26.273 -41.928 1.00 74.38 416 PRO A N 1
ATOM 3196 C CA . PRO A 1 416 ? 49.007 -25.894 -41.324 1.00 74.38 416 PRO A CA 1
ATOM 3197 C C . PRO A 1 416 ? 49.509 -24.484 -41.698 1.00 74.38 416 PRO A C 1
ATOM 3199 O O . PRO A 1 416 ? 50.509 -24.038 -41.139 1.00 74.38 416 PRO A O 1
ATOM 3202 N N . ASN A 1 417 ? 48.870 -23.790 -42.650 1.00 76.00 417 ASN A N 1
ATOM 3203 C CA . ASN A 1 417 ? 49.163 -22.401 -43.022 1.00 76.00 417 ASN A CA 1
ATOM 3204 C C . ASN A 1 417 ? 47.862 -21.572 -43.105 1.00 76.00 417 ASN A C 1
ATOM 3206 O O . ASN A 1 417 ? 47.356 -21.350 -44.214 1.00 76.00 417 ASN A O 1
ATOM 3210 N N . PRO A 1 418 ? 47.314 -21.116 -41.966 1.00 70.00 418 PRO A N 1
ATOM 3211 C CA . PRO A 1 418 ? 46.064 -20.363 -41.933 1.00 70.00 418 PRO A CA 1
ATOM 3212 C C . PRO A 1 418 ? 46.197 -18.975 -42.581 1.00 70.00 418 PRO A C 1
ATOM 3214 O O . PRO A 1 418 ? 47.274 -18.370 -42.644 1.00 70.00 418 PRO A O 1
ATOM 3217 N N . SER A 1 419 ? 45.082 -18.464 -43.104 1.00 75.88 419 SER A N 1
ATOM 3218 C CA . SER A 1 419 ? 45.030 -17.179 -43.807 1.00 75.88 419 SER A CA 1
ATOM 3219 C C . SER A 1 419 ? 45.009 -16.007 -42.823 1.00 75.88 419 SER A C 1
ATOM 3221 O O . SER A 1 419 ? 44.007 -15.749 -42.164 1.00 75.88 419 SER A O 1
ATOM 3223 N N . ILE A 1 420 ? 46.081 -15.209 -42.804 1.00 77.00 420 ILE A N 1
ATOM 3224 C CA . ILE A 1 420 ? 46.155 -13.968 -42.004 1.00 77.00 420 ILE A CA 1
ATOM 3225 C C . ILE A 1 420 ? 45.041 -12.979 -42.397 1.00 77.00 420 ILE A C 1
ATOM 3227 O O . ILE A 1 420 ? 44.541 -12.229 -41.563 1.00 77.00 420 ILE A O 1
ATOM 3231 N N . TRP A 1 421 ? 44.644 -12.963 -43.674 1.00 78.69 421 TRP A N 1
ATOM 3232 C CA . TRP A 1 421 ? 43.579 -12.081 -44.159 1.00 78.69 421 TRP A CA 1
ATOM 3233 C C . TRP A 1 421 ? 42.204 -12.494 -43.622 1.00 78.69 421 TRP A C 1
ATOM 3235 O O . TRP A 1 421 ? 41.390 -11.631 -43.311 1.00 78.69 421 TRP A O 1
ATOM 3245 N N . LEU A 1 422 ? 41.963 -13.803 -43.495 1.00 76.62 422 LEU A N 1
ATOM 3246 C CA . LEU A 1 422 ? 40.720 -14.354 -42.957 1.00 76.62 422 LEU A CA 1
ATOM 3247 C C . LEU A 1 422 ? 40.589 -14.017 -41.467 1.00 76.62 422 LEU A C 1
ATOM 3249 O O . LEU A 1 422 ? 39.614 -13.389 -41.072 1.00 76.62 422 LEU A O 1
ATOM 3253 N N . GLN A 1 423 ? 41.650 -14.251 -40.691 1.00 75.50 423 GLN A N 1
ATOM 3254 C CA . GLN A 1 423 ? 41.724 -13.867 -39.275 1.00 75.50 423 GLN A CA 1
ATOM 3255 C C . GLN A 1 423 ? 41.476 -12.366 -39.060 1.00 75.50 423 GLN A C 1
ATOM 3257 O O . GLN A 1 423 ? 40.744 -11.966 -38.163 1.00 75.50 423 GLN A O 1
ATOM 3262 N N . GLN A 1 424 ? 42.049 -11.505 -39.909 1.00 79.12 424 GLN A N 1
ATOM 3263 C CA . GLN A 1 424 ? 41.817 -10.057 -39.839 1.00 79.12 424 GLN A CA 1
ATOM 3264 C C . GLN A 1 424 ? 40.392 -9.650 -40.218 1.00 79.12 424 GLN A C 1
ATOM 3266 O O . GLN A 1 424 ? 39.906 -8.632 -39.729 1.00 79.12 424 GLN A O 1
ATOM 3271 N N . ARG A 1 425 ? 39.743 -10.400 -41.112 1.00 79.88 425 ARG A N 1
ATOM 3272 C CA . ARG A 1 425 ? 38.353 -10.163 -41.505 1.00 79.88 425 ARG A CA 1
ATOM 3273 C C . ARG A 1 425 ? 37.384 -10.559 -40.394 1.00 79.88 425 ARG A C 1
ATOM 3275 O O . ARG A 1 425 ? 36.384 -9.864 -40.252 1.00 79.88 425 ARG A O 1
ATOM 3282 N N . LEU A 1 426 ? 37.669 -11.647 -39.683 1.00 78.75 426 LEU A N 1
ATOM 3283 C CA . LEU A 1 426 ? 36.839 -12.210 -38.612 1.00 78.75 426 LEU A CA 1
ATOM 3284 C C . LEU A 1 426 ? 37.065 -11.505 -37.267 1.00 78.75 426 LEU A C 1
ATOM 3286 O O . LEU A 1 426 ? 36.175 -11.441 -36.423 1.00 78.75 426 LEU A O 1
ATOM 3290 N N . ALA A 1 427 ? 38.223 -10.863 -37.096 1.00 72.81 427 ALA A N 1
ATOM 3291 C CA . ALA A 1 427 ? 38.527 -10.050 -35.926 1.00 72.81 427 ALA A CA 1
ATOM 3292 C C . ALA A 1 427 ? 37.484 -8.933 -35.706 1.00 72.81 427 ALA A C 1
ATOM 3294 O O . ALA A 1 427 ? 37.502 -7.892 -36.367 1.00 72.81 427 ALA A O 1
ATOM 3295 N N . GLY A 1 428 ? 36.607 -9.136 -34.717 1.00 70.62 428 GLY A N 1
ATOM 3296 C CA . GLY A 1 428 ? 35.583 -8.172 -34.304 1.00 70.62 428 GLY A CA 1
ATOM 3297 C C . GLY A 1 428 ? 34.299 -8.196 -35.137 1.00 70.62 428 GLY A C 1
ATOM 3298 O O . GLY A 1 428 ? 33.589 -7.192 -35.151 1.00 70.62 428 GLY A O 1
ATOM 3299 N N . LYS A 1 429 ? 34.027 -9.298 -35.844 1.00 78.06 429 LYS A N 1
ATOM 3300 C CA . LYS A 1 429 ? 32.814 -9.494 -36.648 1.00 78.06 429 LYS A CA 1
ATOM 3301 C C . LYS A 1 429 ? 31.556 -9.811 -35.851 1.00 78.06 429 LYS A C 1
ATOM 3303 O O . LYS A 1 429 ? 30.483 -9.450 -36.327 1.00 78.06 429 LYS A O 1
ATOM 3308 N N . GLY A 1 430 ? 31.714 -10.430 -34.682 1.00 82.44 430 GLY A N 1
ATOM 3309 C CA . GLY A 1 430 ? 30.593 -11.000 -33.952 1.00 82.44 430 GLY A CA 1
ATOM 3310 C C . GLY A 1 430 ? 29.440 -10.029 -33.694 1.00 82.44 430 GLY A C 1
ATOM 3311 O O . GLY A 1 430 ? 29.645 -8.851 -33.364 1.00 82.44 430 GLY A O 1
ATOM 3312 N N . GLN A 1 431 ? 28.226 -10.539 -33.853 1.00 83.62 431 GLN A N 1
ATOM 3313 C CA . GLN A 1 431 ? 26.970 -9.819 -33.694 1.00 83.62 431 GLN A CA 1
ATOM 3314 C C . GLN A 1 431 ? 25.944 -10.676 -32.942 1.00 83.62 431 GLN A C 1
ATOM 3316 O O . GLN A 1 431 ? 26.129 -11.868 -32.747 1.00 83.62 431 GLN A O 1
ATOM 3321 N N . TYR A 1 432 ? 24.855 -10.048 -32.495 1.00 85.12 432 TYR A N 1
ATOM 3322 C CA . TYR A 1 432 ? 23.690 -10.787 -32.008 1.00 85.12 432 TYR A CA 1
ATOM 3323 C C . TYR A 1 432 ? 22.648 -10.864 -33.115 1.00 85.12 432 TYR A C 1
ATOM 3325 O O . TYR A 1 432 ? 22.259 -9.827 -33.669 1.00 85.12 432 TYR A O 1
ATOM 3333 N N . ILE A 1 433 ? 22.158 -12.067 -33.378 1.00 83.62 433 ILE A N 1
ATOM 3334 C CA . ILE A 1 433 ? 20.968 -12.297 -34.182 1.00 83.62 433 ILE A CA 1
ATOM 3335 C C . ILE A 1 433 ? 19.770 -12.234 -33.246 1.00 83.62 433 ILE A C 1
ATOM 3337 O O . ILE A 1 433 ? 19.737 -12.852 -32.185 1.00 83.62 433 ILE A O 1
ATOM 3341 N N . VAL A 1 434 ? 18.794 -11.417 -33.634 1.00 82.25 434 VAL A N 1
ATOM 3342 C CA . VAL A 1 434 ? 17.534 -11.296 -32.906 1.00 82.25 434 VAL A CA 1
ATOM 3343 C C . VAL A 1 434 ? 16.490 -12.071 -33.682 1.00 82.25 434 VAL A C 1
ATOM 3345 O O . VAL A 1 434 ? 16.059 -11.628 -34.751 1.00 82.25 434 VAL A O 1
ATOM 3348 N N . SER A 1 435 ? 16.100 -13.218 -33.146 1.00 78.44 435 SER A N 1
ATOM 3349 C CA . SER A 1 435 ? 15.009 -14.023 -33.673 1.00 78.44 435 SER A CA 1
ATOM 3350 C C . SER A 1 435 ? 13.750 -13.786 -32.837 1.00 78.44 435 SER A C 1
ATOM 3352 O O . SER A 1 435 ? 13.784 -13.343 -31.683 1.00 78.44 435 SER A O 1
ATOM 3354 N N . VAL A 1 436 ? 12.606 -13.979 -33.483 1.00 75.25 436 VAL A N 1
ATOM 3355 C CA . VAL A 1 436 ? 11.292 -13.778 -32.885 1.00 75.25 436 VAL A CA 1
ATOM 3356 C C . VAL A 1 436 ? 10.570 -15.114 -32.986 1.00 75.25 436 VAL A C 1
ATOM 3358 O O . VAL A 1 436 ? 10.337 -15.588 -34.097 1.00 75.25 436 VAL A O 1
ATOM 3361 N N . GLY A 1 437 ? 10.269 -15.730 -31.843 1.00 63.31 437 GLY A N 1
ATOM 3362 C CA . GLY A 1 437 ? 9.644 -17.048 -31.781 1.00 63.31 437 GLY A CA 1
ATOM 3363 C C . GLY A 1 437 ? 8.269 -17.066 -32.456 1.00 63.31 437 GLY A C 1
ATOM 3364 O O . GLY A 1 437 ? 7.537 -16.071 -32.432 1.00 63.31 437 GLY A O 1
ATOM 3365 N N . ASP A 1 438 ? 7.894 -18.210 -33.036 1.00 59.00 438 ASP A N 1
ATOM 3366 C CA . ASP A 1 438 ? 6.655 -18.388 -33.817 1.00 59.00 438 ASP A CA 1
ATOM 3367 C C . ASP A 1 438 ? 5.364 -18.044 -33.035 1.00 59.00 438 ASP A C 1
ATOM 3369 O O . ASP A 1 438 ? 4.332 -17.757 -33.643 1.00 59.00 438 ASP A O 1
ATOM 3373 N N . GLY A 1 439 ? 5.409 -18.025 -31.696 1.00 55.03 439 GLY A N 1
ATOM 3374 C CA . GLY A 1 439 ? 4.277 -17.695 -30.818 1.00 55.03 439 GLY A CA 1
ATOM 3375 C C . GLY A 1 439 ? 3.944 -16.202 -30.691 1.00 55.03 439 GLY A C 1
ATOM 3376 O O . GLY A 1 439 ? 2.903 -15.854 -30.148 1.00 55.03 439 GLY A O 1
ATOM 3377 N N . THR A 1 440 ? 4.776 -15.304 -31.217 1.00 48.12 440 THR A N 1
ATOM 3378 C CA . THR A 1 440 ? 4.617 -13.845 -31.032 1.00 48.12 440 THR A CA 1
ATOM 3379 C C . THR A 1 440 ? 3.478 -13.192 -31.816 1.00 48.12 440 THR A C 1
ATOM 3381 O O . THR A 1 440 ? 3.148 -12.028 -31.566 1.00 48.12 440 THR A O 1
ATOM 3384 N N . TYR A 1 441 ? 2.883 -13.906 -32.775 1.00 45.00 441 TYR A N 1
ATOM 3385 C CA . TYR A 1 441 ? 1.799 -13.399 -33.626 1.00 45.00 441 TYR A CA 1
ATOM 3386 C C . TYR A 1 441 ? 0.433 -14.056 -33.369 1.00 45.00 441 TYR A C 1
ATOM 3388 O O . TYR A 1 441 ? -0.538 -13.675 -34.035 1.00 45.00 441 TYR A O 1
ATOM 3396 N N . GLU A 1 442 ? 0.344 -15.006 -32.434 1.00 37.22 442 GLU A N 1
ATOM 3397 C CA . GLU A 1 442 ? -0.923 -15.580 -31.946 1.00 37.22 442 GLU A CA 1
ATOM 3398 C C . GLU A 1 442 ? -1.375 -14.903 -30.646 1.00 37.22 442 GLU A C 1
ATOM 3400 O O . GLU A 1 442 ? -2.606 -14.680 -30.510 1.00 37.22 442 GLU A O 1
#